Protein 6HD8 (pdb70)

B-factor: mean 133.62, std 37.23, range [52.34, 271.1]

CATH classification: 2.60.40.10 (+1 more: 3.40.190.10)

Secondary structure (DSSP, 8-state):
---EEEE---EE-TT--EEEEEEESS-GGG-SEEEEEEE-TT---EEEEEEETT--EEE-TTTTTTEEEEEETTTTEEEEEE-S--TTT-EEEEEEEEEE-SSS-EEEEEB--EEEEE-EEEEE--TTS-HHHHHHHHHHHHHHH--EEEEE--TTHHHHHHHHHHHS---SEEEEEGGGHHHHHHHT-BPPP---HHHHHTB-HHHHHHTBSSSSB-SEEEEEE--EEEEETTT-SS--SBGGGHHHHHHHHHHTT-EEE---SSSHHHHHHHHTTT--HHHHHHHHHHHHHHHTTSS-TT--HHHHHHHHHHT-EEEEEE-GGGHHHHHHTT--EEEEPPPEETTEEP-PEEEEEEEEEBTT-S-HHHHHHIIIIIISSHHHHHHHHHHS--SEESBGGGHHHHHT-HHHHHHHHHHHHSEEPP--TTHHHHHHHHHHHHHHHHHTSS-HHHHHHHHH-/--S-SS---TT-S--HHHHHHHHHHHHHHHHHHHTSPPP-SHHHHHHHHHTHHHHHHHHHHHHHHHHHHHHHHHHH---SHHHHHHHHHHHHHHHHHHHHHHHHHHHHHHHHHHHHTS----SGGG----HHHHHHHHHHHHHHHHHHHHHHHHHHHHHHHTTTTTT--HHHHHHHHHHHHHHHHHHHHHHHHHHHHHH-SSSSTHHHHHHHHHHHTHHHHHHHHHHHHHH-

Organism: Escherichia coli (strain K12) (NCBI:txid83333)

Structure (mmCIF, N/CA/C/O backbone):
data_6HD8
#
_entry.id   6HD8
#
_cell.length_a   131.210
_cell.length_b   131.210
_cell.length_c   132.590
_cell.angle_alpha   90.00
_cell.angle_beta   90.00
_cell.angle_gamma   90.00
#
_symmetry.space_group_name_H-M   'P 4 21 2'
#
loop_
_entity.id
_entity.type
_entity.pdbx_description
1 polymer 'Nanobody,Maltose/maltodextrin-binding periplasmic protein'
2 polymer TMEM175
3 branched alpha-D-glucopyranose-(1-4)-alpha-D-glucopyranose
4 non-polymer DODECYL-BETA-D-MALTOSIDE
5 non-polymer 'POTASSIUM ION'
6 water water
#
loop_
_atom_site.group_PDB
_atom_site.id
_atom_site.type_symbol
_atom_site.label_atom_id
_atom_site.label_alt_id
_atom_site.label_comp_id
_atom_site.label_asym_id
_atom_site.label_entity_id
_atom_site.label_seq_id
_atom_site.pdbx_PDB_ins_code
_atom_site.Cartn_x
_atom_site.Cartn_y
_atom_site.Cartn_z
_atom_site.occupancy
_atom_site.B_iso_or_equiv
_atom_site.auth_seq_id
_atom_site.auth_comp_id
_atom_site.auth_asym_id
_atom_site.auth_atom_id
_atom_site.pdbx_PDB_model_num
ATOM 1 N N . GLN A 1 4 ? 40.050 -39.608 -33.023 1.00 195.55 4 GLN A N 1
ATOM 2 C CA . GLN A 1 4 ? 40.718 -40.862 -33.375 1.00 194.34 4 GLN A CA 1
ATOM 3 C C . GLN A 1 4 ? 39.752 -42.067 -33.115 1.00 194.99 4 GLN A C 1
ATOM 4 O O . GLN A 1 4 ? 38.555 -41.918 -33.378 1.00 196.16 4 GLN A O 1
ATOM 17 N N . ARG A 1 5 ? 40.253 -43.258 -32.667 1.00 188.61 5 ARG A N 1
ATOM 18 C CA . ARG A 1 5 ? 39.425 -44.446 -32.416 1.00 186.07 5 ARG A CA 1
ATOM 19 C C . ARG A 1 5 ? 39.779 -45.060 -31.038 1.00 182.82 5 ARG A C 1
ATOM 20 O O . ARG A 1 5 ? 40.280 -46.188 -30.950 1.00 179.72 5 ARG A O 1
ATOM 41 N N . GLN A 1 6 ? 39.498 -44.315 -29.962 1.00 176.54 6 GLN A N 1
ATOM 42 C CA . GLN A 1 6 ? 39.782 -44.765 -28.598 1.00 173.34 6 GLN A CA 1
ATOM 43 C C . GLN A 1 6 ? 38.767 -45.786 -28.087 1.00 163.57 6 GLN A C 1
ATOM 44 O O . GLN A 1 6 ? 37.578 -45.656 -28.353 1.00 160.46 6 GLN A O 1
ATOM 58 N N . LEU A 1 7 ? 39.250 -46.758 -27.291 1.00 153.46 7 LEU A N 1
ATOM 59 C CA . LEU A 1 7 ? 38.454 -47.815 -26.666 1.00 146.20 7 LEU A CA 1
ATOM 60 C C . LEU A 1 7 ? 38.206 -47.443 -25.209 1.00 150.21 7 LEU A C 1
ATOM 61 O O . LEU A 1 7 ? 39.167 -47.124 -24.510 1.00 153.97 7 LEU A O 1
ATOM 77 N N . VAL A 1 8 ? 36.938 -47.500 -24.737 1.00 143.49 8 VAL A N 1
ATOM 78 C CA . VAL A 1 8 ? 36.571 -47.140 -23.346 1.00 144.14 8 VAL A CA 1
ATOM 79 C C . VAL A 1 8 ? 35.864 -48.302 -22.621 1.00 140.53 8 VAL A C 1
ATOM 80 O O . VAL A 1 8 ? 34.676 -48.543 -22.848 1.00 137.86 8 VAL A O 1
ATOM 93 N N . GLU A 1 9 ? 36.577 -48.968 -21.702 1.00 135.43 9 GLU A N 1
ATOM 94 C CA . GLU A 1 9 ? 36.014 -50.075 -20.909 1.00 131.79 9 GLU A CA 1
ATOM 95 C C . GLU A 1 9 ? 35.166 -49.590 -19.708 1.00 134.55 9 GLU A C 1
ATOM 96 O O . GLU A 1 9 ? 35.399 -48.511 -19.149 1.00 135.91 9 GLU A O 1
ATOM 108 N N . SER A 1 10 ? 34.218 -50.445 -19.300 1.00 128.62 10 SER A N 1
ATOM 109 C CA . SER A 1 10 ? 33.298 -50.198 -18.202 1.00 130.48 10 SER A CA 1
ATOM 110 C C . SER A 1 10 ? 32.822 -51.524 -17.579 1.00 132.41 10 SER A C 1
ATOM 111 O O . SER A 1 10 ? 33.087 -52.586 -18.122 1.00 127.96 10 SER A O 1
ATOM 119 N N . GLY A 1 11 ? 32.163 -51.433 -16.426 1.00 133.79 11 GLY A N 1
ATOM 120 C CA . GLY A 1 11 ? 31.616 -52.584 -15.701 1.00 132.88 11 GLY A CA 1
ATOM 121 C C . GLY A 1 11 ? 32.514 -53.259 -14.674 1.00 136.22 11 GLY A C 1
ATOM 122 O O . GLY A 1 11 ? 32.182 -54.349 -14.192 1.00 134.38 11 GLY A O 1
ATOM 126 N N . GLY A 1 12 ? 33.623 -52.624 -14.317 1.00 134.11 12 GLY A N 1
ATOM 127 C CA . GLY A 1 12 ? 34.557 -53.189 -13.355 1.00 134.19 12 GLY A CA 1
ATOM 128 C C . GLY A 1 12 ? 34.192 -52.829 -11.927 1.00 141.70 12 GLY A C 1
ATOM 129 O O . GLY A 1 12 ? 34.115 -51.643 -11.593 1.00 144.24 12 GLY A O 1
ATOM 133 N N . GLY A 1 13 ? 33.990 -53.844 -11.083 1.00 139.30 13 GLY A N 1
ATOM 134 C CA . GLY A 1 13 ? 33.654 -53.645 -9.670 1.00 141.90 13 GLY A CA 1
ATOM 135 C C . GLY A 1 13 ? 33.968 -54.838 -8.790 1.00 145.94 13 GLY A C 1
ATOM 136 O O . GLY A 1 13 ? 34.605 -55.790 -9.252 1.00 143.80 13 GLY A O 1
ATOM 140 N N . LEU A 1 14 ? 33.523 -54.790 -7.507 1.00 144.30 14 LEU A N 1
ATOM 141 C CA . LEU A 1 14 ? 33.715 -55.891 -6.559 1.00 143.48 14 LEU A CA 1
ATOM 142 C C . LEU A 1 14 ? 32.552 -56.886 -6.570 1.00 143.62 14 LEU A C 1
ATOM 143 O O . LEU A 1 14 ? 31.404 -56.464 -6.654 1.00 143.63 14 LEU A O 1
ATOM 159 N N . VAL A 1 15 ? 32.839 -58.200 -6.491 1.00 139.20 15 VAL A N 1
ATOM 160 C CA . VAL A 1 15 ? 31.787 -59.235 -6.453 1.00 140.71 15 VAL A CA 1
ATOM 161 C C . VAL A 1 15 ? 32.176 -60.477 -5.635 1.00 144.62 15 VAL A C 1
ATOM 162 O O . VAL A 1 15 ? 33.359 -60.758 -5.443 1.00 143.95 15 VAL A O 1
ATOM 175 N N . GLN A 1 16 ? 31.159 -61.252 -5.217 1.00 142.11 16 GLN A N 1
ATOM 176 C CA . GLN A 1 16 ? 31.361 -62.462 -4.407 1.00 143.89 16 GLN A CA 1
ATOM 177 C C . GLN A 1 16 ? 31.636 -63.677 -5.272 1.00 149.99 16 GLN A C 1
ATOM 178 O O . GLN A 1 16 ? 30.890 -63.860 -6.229 1.00 151.76 16 GLN A O 1
ATOM 192 N N . PRO A 1 17 ? 32.637 -64.553 -4.980 1.00 147.02 17 PRO A N 1
ATOM 193 C CA . PRO A 1 17 ? 32.864 -65.730 -5.854 1.00 148.36 17 PRO A CA 1
ATOM 194 C C . PRO A 1 17 ? 31.598 -66.547 -6.132 1.00 153.14 17 PRO A C 1
ATOM 195 O O . PRO A 1 17 ? 30.888 -66.940 -5.217 1.00 153.87 17 PRO A O 1
ATOM 206 N N . GLY A 1 18 ? 31.288 -66.708 -7.409 1.00 149.84 18 GLY A N 1
ATOM 207 C CA . GLY A 1 18 ? 30.061 -67.351 -7.857 1.00 152.04 18 GLY A CA 1
ATOM 208 C C . GLY A 1 18 ? 29.112 -66.329 -8.459 1.00 152.51 18 GLY A C 1
ATOM 209 O O . GLY A 1 18 ? 28.127 -66.707 -9.097 1.00 154.39 18 GLY A O 1
ATOM 213 N N . GLY A 1 19 ? 29.399 -65.037 -8.230 1.00 144.56 19 GLY A N 1
ATOM 214 C CA . GLY A 1 19 ? 28.648 -63.915 -8.772 1.00 143.08 19 GLY A CA 1
ATOM 215 C C . GLY A 1 19 ? 29.042 -63.630 -10.213 1.00 143.92 19 GLY A C 1
ATOM 216 O O . GLY A 1 19 ? 29.841 -64.368 -10.808 1.00 139.45 19 GLY A O 1
ATOM 220 N N . SER A 1 20 ? 28.485 -62.535 -10.774 1.00 141.87 20 SER A N 1
ATOM 221 C CA . SER A 1 20 ? 28.687 -62.160 -12.168 1.00 139.89 20 SER A CA 1
ATOM 222 C C . SER A 1 20 ? 28.977 -60.680 -12.402 1.00 142.05 20 SER A C 1
ATOM 223 O O . SER A 1 20 ? 28.660 -59.829 -11.570 1.00 141.13 20 SER A O 1
ATOM 231 N N . LEU A 1 21 ? 29.571 -60.390 -13.586 1.00 138.40 21 LEU A N 1
ATOM 232 C CA . LEU A 1 21 ? 29.952 -59.043 -14.035 1.00 136.82 21 LEU A CA 1
ATOM 233 C C . LEU A 1 21 ? 30.018 -58.988 -15.556 1.00 136.53 21 LEU A C 1
ATOM 234 O O . LEU A 1 21 ? 30.646 -59.847 -16.172 1.00 133.20 21 LEU A O 1
ATOM 250 N N . ARG A 1 22 ? 29.425 -57.937 -16.144 1.00 133.99 22 ARG A N 1
ATOM 251 C CA . ARG A 1 22 ? 29.425 -57.700 -17.585 1.00 132.43 22 ARG A CA 1
ATOM 252 C C . ARG A 1 22 ? 30.325 -56.511 -17.909 1.00 134.64 22 ARG A C 1
ATOM 253 O O . ARG A 1 22 ? 29.939 -55.355 -17.698 1.00 135.30 22 ARG A O 1
ATOM 274 N N . LEU A 1 23 ? 31.522 -56.798 -18.441 1.00 129.17 23 LEU A N 1
ATOM 275 C CA . LEU A 1 23 ? 32.426 -55.747 -18.912 1.00 127.37 23 LEU A CA 1
ATOM 276 C C . LEU A 1 23 ? 31.963 -55.347 -20.328 1.00 126.34 23 LEU A C 1
ATOM 277 O O . LEU A 1 23 ? 31.434 -56.180 -21.065 1.00 123.93 23 LEU A O 1
ATOM 293 N N . SER A 1 24 ? 32.076 -54.066 -20.650 1.00 121.97 24 SER A N 1
ATOM 294 C CA . SER A 1 24 ? 31.663 -53.535 -21.925 1.00 121.39 24 SER A CA 1
ATOM 295 C C . SER A 1 24 ? 32.741 -52.569 -22.404 1.00 126.68 24 SER A C 1
ATOM 296 O O . SER A 1 24 ? 33.198 -51.734 -21.634 1.00 127.30 24 SER A O 1
ATOM 304 N N . CYS A 1 25 ? 33.168 -52.706 -23.672 1.00 124.33 25 CYS A N 1
ATOM 305 C CA . CYS A 1 25 ? 34.216 -51.860 -24.241 1.00 125.78 25 CYS A CA 1
ATOM 306 C C . CYS A 1 25 ? 33.731 -51.244 -25.519 1.00 127.44 25 CYS A C 1
ATOM 307 O O . CYS A 1 25 ? 33.544 -51.953 -26.499 1.00 123.04 25 CYS A O 1
ATOM 314 N N . ALA A 1 26 ? 33.474 -49.926 -25.480 1.00 128.35 26 ALA A N 1
ATOM 315 C CA . ALA A 1 26 ? 32.949 -49.159 -26.602 1.00 130.01 26 ALA A CA 1
ATOM 316 C C . ALA A 1 26 ? 34.063 -48.415 -27.302 1.00 132.53 26 ALA A C 1
ATOM 317 O O . ALA A 1 26 ? 34.929 -47.837 -26.643 1.00 134.42 26 ALA A O 1
ATOM 324 N N . ALA A 1 27 ? 34.018 -48.401 -28.635 1.00 127.52 27 ALA A N 1
ATOM 325 C CA . ALA A 1 27 ? 35.020 -47.743 -29.460 1.00 129.14 27 ALA A CA 1
ATOM 326 C C . ALA A 1 27 ? 34.440 -46.476 -30.089 1.00 137.12 27 ALA A C 1
ATOM 327 O O . ALA A 1 27 ? 33.219 -46.326 -30.103 1.00 138.19 27 ALA A O 1
ATOM 334 N N . SER A 1 28 ? 35.309 -45.565 -30.600 1.00 136.31 28 SER A N 1
ATOM 335 C CA . SER A 1 28 ? 34.898 -44.327 -31.292 1.00 139.93 28 SER A CA 1
ATOM 336 C C . SER A 1 28 ? 35.110 -44.541 -32.789 1.00 142.61 28 SER A C 1
ATOM 337 O O . SER A 1 28 ? 35.805 -43.778 -33.472 1.00 146.64 28 SER A O 1
ATOM 345 N N . GLY A 1 29 ? 34.487 -45.593 -33.283 1.00 132.79 29 GLY A N 1
ATOM 346 C CA . GLY A 1 29 ? 34.595 -45.999 -34.668 1.00 129.23 29 GLY A CA 1
ATOM 347 C C . GLY A 1 29 ? 33.905 -47.323 -34.857 1.00 130.76 29 GLY A C 1
ATOM 348 O O . GLY A 1 29 ? 33.627 -48.010 -33.867 1.00 130.57 29 GLY A O 1
ATOM 352 N N . SER A 1 30 ? 33.601 -47.683 -36.111 1.00 126.11 30 SER A N 1
ATOM 353 C CA . SER A 1 30 ? 32.919 -48.942 -36.387 1.00 122.81 30 SER A CA 1
ATOM 354 C C . SER A 1 30 ? 33.801 -50.158 -36.139 1.00 123.61 30 SER A C 1
ATOM 355 O O . SER A 1 30 ? 34.935 -50.232 -36.620 1.00 121.61 30 SER A O 1
ATOM 363 N N . ILE A 1 31 ? 33.239 -51.129 -35.399 1.00 120.34 31 ILE A N 1
ATOM 364 C CA . ILE A 1 31 ? 33.895 -52.399 -35.086 1.00 119.30 31 ILE A CA 1
ATOM 365 C C . ILE A 1 31 ? 34.047 -53.259 -36.360 1.00 114.38 31 ILE A C 1
ATOM 366 O O . ILE A 1 31 ? 34.901 -54.147 -36.387 1.00 110.46 31 ILE A O 1
ATOM 382 N N . LEU A 1 32 ? 33.268 -52.950 -37.417 1.00 109.90 32 LEU A N 1
ATOM 383 C CA . LEU A 1 32 ? 33.349 -53.619 -38.729 1.00 107.62 32 LEU A CA 1
ATOM 384 C C . LEU A 1 32 ? 34.798 -53.520 -39.254 1.00 111.48 32 LEU A C 1
ATOM 385 O O . LEU A 1 32 ? 35.346 -54.530 -39.702 1.00 109.53 32 LEU A O 1
ATOM 401 N N . TYR A 1 33 ? 35.445 -52.337 -39.077 1.00 110.59 33 TYR A N 1
ATOM 402 C CA . TYR A 1 33 ? 36.841 -52.110 -39.484 1.00 112.62 33 TYR A CA 1
ATOM 403 C C . TYR A 1 33 ? 37.865 -52.951 -38.704 1.00 114.20 33 TYR A C 1
ATOM 404 O O . TYR A 1 33 ? 38.961 -53.198 -39.204 1.00 113.48 33 TYR A O 1
ATOM 422 N N . PHE A 1 34 ? 37.531 -53.382 -37.495 1.00 111.34 34 PHE A N 1
ATOM 423 C CA . PHE A 1 34 ? 38.452 -54.202 -36.725 1.00 112.41 34 PHE A CA 1
ATOM 424 C C . PHE A 1 34 ? 38.472 -55.646 -37.211 1.00 113.42 34 PHE A C 1
ATOM 425 O O . PHE A 1 34 ? 37.472 -56.161 -37.699 1.00 112.30 34 PHE A O 1
ATOM 442 N N . ASN A 1 35 ? 39.628 -56.284 -37.071 1.00 109.68 35 ASN A N 1
ATOM 443 C CA . ASN A 1 35 ? 39.851 -57.677 -37.438 1.00 109.44 35 ASN A CA 1
ATOM 444 C C . ASN A 1 35 ? 39.576 -58.577 -36.273 1.00 113.11 35 ASN A C 1
ATOM 445 O O . ASN A 1 35 ? 38.950 -59.626 -36.417 1.00 111.18 35 ASN A O 1
ATOM 456 N N . ARG A 1 36 ? 40.132 -58.195 -35.123 1.00 112.07 36 ARG A N 1
ATOM 457 C CA . ARG A 1 36 ? 40.035 -58.946 -33.891 1.00 113.68 36 ARG A CA 1
ATOM 458 C C . ARG A 1 36 ? 39.747 -57.984 -32.764 1.00 116.38 36 ARG A C 1
ATOM 459 O O . ARG A 1 36 ? 40.296 -56.885 -32.735 1.00 118.17 36 ARG A O 1
ATOM 480 N N . MET A 1 37 ? 38.867 -58.380 -31.863 1.00 109.83 37 MET A N 1
ATOM 481 C CA . MET A 1 37 ? 38.596 -57.642 -30.631 1.00 108.88 37 MET A CA 1
ATOM 482 C C . MET A 1 37 ? 38.716 -58.647 -29.514 1.00 113.29 37 MET A C 1
ATOM 483 O O . MET A 1 37 ? 38.324 -59.795 -29.685 1.00 111.20 37 MET A O 1
ATOM 497 N N . GLY A 1 38 ? 39.287 -58.247 -28.394 1.00 115.38 38 GLY A N 1
ATOM 498 C CA . GLY A 1 38 ? 39.435 -59.168 -27.268 1.00 115.33 38 GLY A CA 1
ATOM 499 C C . GLY A 1 38 ? 39.812 -58.527 -25.975 1.00 117.94 38 GLY A C 1
ATOM 500 O O . GLY A 1 38 ? 40.242 -57.373 -25.943 1.00 117.29 38 GLY A O 1
ATOM 504 N N . TRP A 1 39 ? 39.674 -59.339 -24.909 1.00 115.75 39 TRP A N 1
ATOM 505 C CA . TRP A 1 39 ? 39.892 -58.994 -23.497 1.00 114.87 39 TRP A CA 1
ATOM 506 C C . TRP A 1 39 ? 41.135 -59.650 -22.911 1.00 121.96 39 TRP A C 1
ATOM 507 O O . TRP A 1 39 ? 41.237 -60.871 -22.914 1.00 122.63 39 TRP A O 1
ATOM 528 N N . TYR A 1 40 ? 42.059 -58.836 -22.389 1.00 121.49 40 TYR A N 1
ATOM 529 C CA . TYR A 1 40 ? 43.276 -59.289 -21.712 1.00 125.14 40 TYR A CA 1
ATOM 530 C C . TYR A 1 40 ? 43.164 -58.870 -20.247 1.00 129.14 40 TYR A C 1
ATOM 531 O O . TYR A 1 40 ? 42.557 -57.840 -19.978 1.00 126.26 40 TYR A O 1
ATOM 549 N N . ARG A 1 41 ? 43.757 -59.631 -19.309 1.00 129.00 41 ARG A N 1
ATOM 550 C CA . ARG A 1 41 ? 43.762 -59.256 -17.877 1.00 129.13 41 ARG A CA 1
ATOM 551 C C . ARG A 1 41 ? 45.170 -59.233 -17.310 1.00 137.17 41 ARG A C 1
ATOM 552 O O . ARG A 1 41 ? 46.034 -59.988 -17.762 1.00 137.19 41 ARG A O 1
ATOM 573 N N . GLN A 1 42 ? 45.389 -58.365 -16.316 1.00 137.86 42 GLN A N 1
ATOM 574 C CA . GLN A 1 42 ? 46.662 -58.258 -15.605 1.00 143.95 42 GLN A CA 1
ATOM 575 C C . GLN A 1 42 ? 46.399 -58.179 -14.130 1.00 147.61 42 GLN A C 1
ATOM 576 O O . GLN A 1 42 ? 45.793 -57.209 -13.671 1.00 144.27 42 GLN A O 1
ATOM 590 N N . ALA A 1 43 ? 46.834 -59.207 -13.393 1.00 148.98 43 ALA A N 1
ATOM 591 C CA . ALA A 1 43 ? 46.736 -59.233 -11.927 1.00 149.93 43 ALA A CA 1
ATOM 592 C C . ALA A 1 43 ? 47.990 -58.547 -11.367 1.00 160.11 43 ALA A C 1
ATOM 593 O O . ALA A 1 43 ? 49.017 -58.494 -12.047 1.00 162.96 43 ALA A O 1
ATOM 600 N N . PRO A 1 44 ? 47.952 -58.028 -10.131 1.00 161.37 44 PRO A N 1
ATOM 601 C CA . PRO A 1 44 ? 49.170 -57.412 -9.553 1.00 168.37 44 PRO A CA 1
ATOM 602 C C . PRO A 1 44 ? 50.432 -58.290 -9.653 1.00 178.78 44 PRO A C 1
ATOM 603 O O . PRO A 1 44 ? 50.402 -59.464 -9.285 1.00 176.11 44 PRO A O 1
ATOM 614 N N . GLY A 1 45 ? 51.491 -57.726 -10.229 1.00 179.91 45 GLY A N 1
ATOM 615 C CA . GLY A 1 45 ? 52.779 -58.391 -10.409 1.00 182.69 45 GLY A CA 1
ATOM 616 C C . GLY A 1 45 ? 52.781 -59.623 -11.299 1.00 188.75 45 GLY A C 1
ATOM 617 O O . GLY A 1 45 ? 53.409 -60.625 -10.957 1.00 190.43 45 GLY A O 1
ATOM 621 N N . LYS A 1 46 ? 52.091 -59.569 -12.446 1.00 187.09 46 LYS A N 1
ATOM 622 C CA . LYS A 1 46 ? 52.028 -60.707 -13.377 1.00 188.54 46 LYS A CA 1
ATOM 623 C C . LYS A 1 46 ? 51.976 -60.244 -14.818 1.00 190.52 46 LYS A C 1
ATOM 624 O O . LYS A 1 46 ? 51.656 -59.088 -15.087 1.00 188.41 46 LYS A O 1
ATOM 643 N N . GLN A 1 47 ? 52.273 -61.166 -15.746 1.00 190.10 47 GLN A N 1
ATOM 644 C CA . GLN A 1 47 ? 52.274 -60.892 -17.187 1.00 189.43 47 GLN A CA 1
ATOM 645 C C . GLN A 1 47 ? 50.855 -60.749 -17.715 1.00 190.92 47 GLN A C 1
ATOM 646 O O . GLN A 1 47 ? 49.904 -61.131 -17.024 1.00 191.44 47 GLN A O 1
ATOM 660 N N . ARG A 1 48 ? 50.716 -60.215 -18.954 1.00 186.84 48 ARG A N 1
ATOM 661 C CA . ARG A 1 48 ? 49.412 -60.071 -19.622 1.00 182.81 48 ARG A CA 1
ATOM 662 C C . ARG A 1 48 ? 48.857 -61.470 -19.870 1.00 183.30 48 ARG A C 1
ATOM 663 O O . ARG A 1 48 ? 49.619 -62.357 -20.254 1.00 188.33 48 ARG A O 1
ATOM 684 N N . GLU A 1 49 ? 47.553 -61.675 -19.638 1.00 172.25 49 GLU A N 1
ATOM 685 C CA . GLU A 1 49 ? 46.891 -62.962 -19.882 1.00 169.74 49 GLU A CA 1
ATOM 686 C C . GLU A 1 49 ? 45.626 -62.777 -20.746 1.00 165.98 49 GLU A C 1
ATOM 687 O O . GLU A 1 49 ? 44.628 -62.226 -20.259 1.00 162.68 49 GLU A O 1
ATOM 699 N N . LEU A 1 50 ? 45.654 -63.245 -22.014 1.00 157.88 50 LEU A N 1
ATOM 700 C CA . LEU A 1 50 ? 44.453 -63.175 -22.835 1.00 151.85 50 LEU A CA 1
ATOM 701 C C . LEU A 1 50 ? 43.415 -64.104 -22.227 1.00 152.84 50 LEU A C 1
ATOM 702 O O . LEU A 1 50 ? 43.763 -65.230 -21.855 1.00 155.55 50 LEU A O 1
ATOM 718 N N . VAL A 1 51 ? 42.162 -63.618 -22.089 1.00 143.38 51 VAL A N 1
ATOM 719 C CA . VAL A 1 51 ? 41.030 -64.414 -21.586 1.00 139.82 51 VAL A CA 1
ATOM 720 C C . VAL A 1 51 ? 40.043 -64.736 -22.707 1.00 137.26 51 VAL A C 1
ATOM 721 O O . VAL A 1 51 ? 39.479 -65.826 -22.697 1.00 138.58 51 VAL A O 1
ATOM 734 N N . ALA A 1 52 ? 39.796 -63.798 -23.641 1.00 126.65 52 ALA A N 1
ATOM 735 C CA . ALA A 1 52 ? 38.854 -64.036 -24.731 1.00 122.76 52 ALA A CA 1
ATOM 736 C C . ALA A 1 52 ? 39.112 -63.130 -25.931 1.00 120.86 52 ALA A C 1
ATOM 737 O O . ALA A 1 52 ? 39.671 -62.044 -25.790 1.00 118.72 52 ALA A O 1
ATOM 744 N N . ALA A 1 53 ? 38.725 -63.600 -27.117 1.00 116.74 53 ALA A N 1
ATOM 745 C CA . ALA A 1 53 ? 38.869 -62.842 -28.375 1.00 114.63 53 ALA A CA 1
ATOM 746 C C . ALA A 1 53 ? 37.776 -63.221 -29.347 1.00 115.68 53 ALA A C 1
ATOM 747 O O . ALA A 1 53 ? 37.279 -64.346 -29.306 1.00 115.50 53 ALA A O 1
ATOM 754 N N . ILE A 1 54 ? 37.380 -62.260 -30.183 1.00 110.62 54 ILE A N 1
ATOM 755 C CA . ILE A 1 54 ? 36.356 -62.443 -31.204 1.00 109.84 54 ILE A CA 1
ATOM 756 C C . ILE A 1 54 ? 36.806 -61.791 -32.510 1.00 112.79 54 ILE A C 1
ATOM 757 O O . ILE A 1 54 ? 37.111 -60.594 -32.539 1.00 110.57 54 ILE A O 1
ATOM 773 N N . THR A 1 55 ? 36.929 -62.609 -33.569 1.00 110.70 55 THR A N 1
ATOM 774 C CA . THR A 1 55 ? 37.355 -62.113 -34.880 1.00 111.55 55 THR A CA 1
ATOM 775 C C . THR A 1 55 ? 36.181 -61.630 -35.706 1.00 113.96 55 THR A C 1
ATOM 776 O O . THR A 1 55 ? 35.046 -62.060 -35.502 1.00 115.04 55 THR A O 1
ATOM 787 N N . SER A 1 56 ? 36.481 -60.822 -36.717 1.00 107.64 56 SER A N 1
ATOM 788 C CA . SER A 1 56 ? 35.489 -60.330 -37.685 1.00 105.92 56 SER A CA 1
ATOM 789 C C . SER A 1 56 ? 34.712 -61.515 -38.314 1.00 114.69 56 SER A C 1
ATOM 790 O O . SER A 1 56 ? 33.559 -61.357 -38.701 1.00 112.88 56 SER A O 1
ATOM 798 N N . GLY A 1 57 ? 35.335 -62.702 -38.337 1.00 117.36 57 GLY A N 1
ATOM 799 C CA . GLY A 1 57 ? 34.712 -63.936 -38.795 1.00 120.55 57 GLY A CA 1
ATOM 800 C C . GLY A 1 57 ? 33.747 -64.596 -37.823 1.00 128.98 57 GLY A C 1
ATOM 801 O O . GLY A 1 57 ? 33.319 -65.722 -38.081 1.00 132.46 57 GLY A O 1
ATOM 805 N N . ASP A 1 58 ? 33.424 -63.932 -36.681 1.00 124.92 58 ASP A N 1
ATOM 806 C CA . ASP A 1 58 ? 32.510 -64.400 -35.638 1.00 127.36 58 ASP A CA 1
ATOM 807 C C . ASP A 1 58 ? 33.043 -65.602 -34.817 1.00 136.77 58 ASP A C 1
ATOM 808 O O . ASP A 1 58 ? 32.288 -66.138 -33.998 1.00 138.97 58 ASP A O 1
ATOM 817 N N . SER A 1 59 ? 34.336 -65.988 -34.969 1.00 134.84 59 SER A N 1
ATOM 818 C CA . SER A 1 59 ? 34.910 -67.082 -34.171 1.00 138.00 59 SER A CA 1
ATOM 819 C C . SER A 1 59 ? 35.426 -66.546 -32.833 1.00 137.76 59 SER A C 1
ATOM 820 O O . SER A 1 59 ? 36.160 -65.556 -32.801 1.00 131.46 59 SER A O 1
ATOM 828 N N . THR A 1 60 ? 35.044 -67.220 -31.735 1.00 139.47 60 THR A N 1
ATOM 829 C CA . THR A 1 60 ? 35.391 -66.840 -30.354 1.00 138.90 60 THR A CA 1
ATOM 830 C C . THR A 1 60 ? 36.297 -67.859 -29.671 1.00 149.26 60 THR A C 1
ATOM 831 O O . THR A 1 60 ? 35.899 -69.016 -29.529 1.00 153.52 60 THR A O 1
ATOM 842 N N . ASN A 1 61 ? 37.461 -67.415 -29.163 1.00 146.66 61 ASN A N 1
ATOM 843 C CA . ASN A 1 61 ? 38.409 -68.283 -28.434 1.00 150.86 61 ASN A CA 1
ATOM 844 C C . ASN A 1 61 ? 38.577 -67.806 -26.999 1.00 151.94 61 ASN A C 1
ATOM 845 O O . ASN A 1 61 ? 38.362 -66.631 -26.716 1.00 148.40 61 ASN A O 1
ATOM 856 N N . TYR A 1 62 ? 38.908 -68.729 -26.087 1.00 149.85 62 TYR A N 1
ATOM 857 C CA . TYR A 1 62 ? 39.073 -68.423 -24.661 1.00 147.29 62 TYR A CA 1
ATOM 858 C C . TYR A 1 62 ? 40.232 -69.187 -24.044 1.00 156.40 62 TYR A C 1
ATOM 859 O O . TYR A 1 62 ? 40.556 -70.289 -24.482 1.00 161.52 62 TYR A O 1
ATOM 877 N N . ALA A 1 63 ? 40.801 -68.642 -22.964 1.00 152.47 63 ALA A N 1
ATOM 878 C CA . ALA A 1 63 ? 41.873 -69.309 -22.230 1.00 156.55 63 ALA A CA 1
ATOM 879 C C . ALA A 1 63 ? 41.232 -70.377 -21.342 1.00 163.60 63 ALA A C 1
ATOM 880 O O . ALA A 1 63 ? 40.117 -70.173 -20.859 1.00 158.94 63 ALA A O 1
ATOM 887 N N . ASP A 1 64 ? 41.924 -71.519 -21.152 1.00 168.33 64 ASP A N 1
ATOM 888 C CA . ASP A 1 64 ? 41.429 -72.663 -20.363 1.00 172.25 64 ASP A CA 1
ATOM 889 C C . ASP A 1 64 ? 40.873 -72.279 -18.961 1.00 173.23 64 ASP A C 1
ATOM 890 O O . ASP A 1 64 ? 39.824 -72.807 -18.587 1.00 173.63 64 ASP A O 1
ATOM 899 N N . PRO A 1 65 ? 41.487 -71.349 -18.193 1.00 166.67 65 PRO A N 1
ATOM 900 C CA . PRO A 1 65 ? 40.908 -70.977 -16.891 1.00 163.49 65 PRO A CA 1
ATOM 901 C C . PRO A 1 65 ? 39.476 -70.436 -16.944 1.00 163.12 65 PRO A C 1
ATOM 902 O O . PRO A 1 65 ? 38.630 -70.877 -16.169 1.00 162.65 65 PRO A O 1
ATOM 913 N N . VAL A 1 66 ? 39.210 -69.484 -17.857 1.00 156.76 66 VAL A N 1
ATOM 914 C CA . VAL A 1 66 ? 37.884 -68.861 -18.028 1.00 152.38 66 VAL A CA 1
ATOM 915 C C . VAL A 1 66 ? 36.908 -69.665 -18.904 1.00 156.37 66 VAL A C 1
ATOM 916 O O . VAL A 1 66 ? 35.708 -69.392 -18.847 1.00 153.07 66 VAL A O 1
ATOM 929 N N . LYS A 1 67 ? 37.413 -70.611 -19.734 1.00 157.49 67 LYS A N 1
ATOM 930 C CA . LYS A 1 67 ? 36.582 -71.452 -20.623 1.00 159.71 67 LYS A CA 1
ATOM 931 C C . LYS A 1 67 ? 35.412 -72.096 -19.830 1.00 163.57 67 LYS A C 1
ATOM 932 O O . LYS A 1 67 ? 35.582 -72.488 -18.664 1.00 164.26 67 LYS A O 1
ATOM 951 N N . GLY A 1 68 ? 34.220 -72.059 -20.430 1.00 157.38 68 GLY A N 1
ATOM 952 C CA . GLY A 1 68 ? 32.995 -72.550 -19.812 1.00 158.41 68 GLY A CA 1
ATOM 953 C C . GLY A 1 68 ? 32.307 -71.530 -18.919 1.00 156.78 68 GLY A C 1
ATOM 954 O O . GLY A 1 68 ? 31.091 -71.601 -18.737 1.00 156.26 68 GLY A O 1
ATOM 958 N N . ARG A 1 69 ? 33.065 -70.566 -18.357 1.00 149.92 69 ARG A N 1
ATOM 959 C CA . ARG A 1 69 ? 32.534 -69.549 -17.450 1.00 147.11 69 ARG A CA 1
ATOM 960 C C . ARG A 1 69 ? 32.302 -68.177 -18.085 1.00 147.54 69 ARG A C 1
ATOM 961 O O . ARG A 1 69 ? 31.351 -67.500 -17.695 1.00 145.44 69 ARG A O 1
ATOM 982 N N . PHE A 1 70 ? 33.169 -67.748 -19.024 1.00 142.89 70 PHE A N 1
ATOM 983 C CA . PHE A 1 70 ? 33.061 -66.430 -19.670 1.00 138.28 70 PHE A CA 1
ATOM 984 C C . PHE A 1 70 ? 32.596 -66.544 -21.132 1.00 139.25 70 PHE A C 1
ATOM 985 O O . PHE A 1 70 ? 32.998 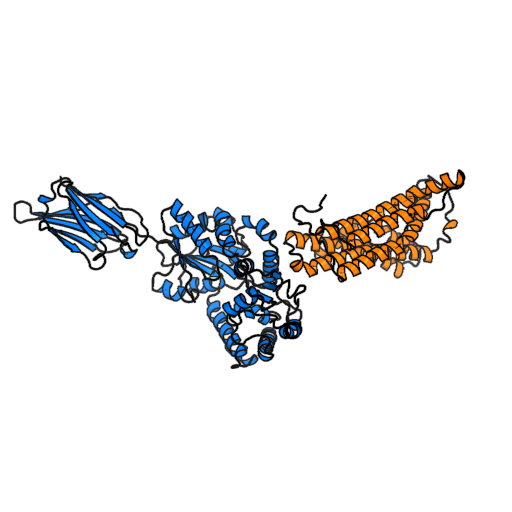-67.484 -21.814 1.00 141.53 70 PHE A O 1
ATOM 1002 N N . THR A 1 71 ? 31.799 -65.558 -21.626 1.00 131.59 71 THR A N 1
ATOM 1003 C CA . THR A 1 71 ? 31.369 -65.470 -23.039 1.00 129.43 71 THR A CA 1
ATOM 1004 C C . THR A 1 71 ? 31.740 -64.093 -23.594 1.00 123.36 71 THR A C 1
ATOM 1005 O O . THR A 1 71 ? 31.367 -63.071 -23.008 1.00 117.23 71 THR A O 1
ATOM 1016 N N . ILE A 1 72 ? 32.391 -64.073 -24.782 1.00 117.61 72 ILE A N 1
ATOM 1017 C CA . ILE A 1 72 ? 32.757 -62.820 -25.447 1.00 112.49 72 ILE A CA 1
ATOM 1018 C C . ILE A 1 72 ? 31.672 -62.606 -26.472 1.00 116.09 72 ILE A C 1
ATOM 1019 O O . ILE A 1 72 ? 31.303 -63.537 -27.165 1.00 118.88 72 ILE A O 1
ATOM 1035 N N . SER A 1 73 ? 31.049 -61.439 -26.438 1.00 111.34 73 SER A N 1
ATOM 1036 C CA . SER A 1 73 ? 29.932 -61.066 -27.285 1.00 111.01 73 SER A CA 1
ATOM 1037 C C . SER A 1 73 ? 30.301 -59.754 -27.961 1.00 114.82 73 SER A C 1
ATOM 1038 O O . SER A 1 73 ? 31.253 -59.083 -27.555 1.00 113.32 73 SER A O 1
ATOM 1046 N N . ARG A 1 74 ? 29.587 -59.425 -29.032 1.00 114.67 74 ARG A N 1
ATOM 1047 C CA . ARG A 1 74 ? 29.828 -58.209 -29.798 1.00 114.23 74 ARG A CA 1
ATOM 1048 C C . ARG A 1 74 ? 28.511 -57.666 -30.299 1.00 124.77 74 ARG A C 1
ATOM 1049 O O . ARG A 1 74 ? 27.643 -58.449 -30.704 1.00 126.56 74 ARG A O 1
ATOM 1070 N N . ASP A 1 75 ? 28.370 -56.326 -30.271 1.00 124.21 75 ASP A N 1
ATOM 1071 C CA . ASP A 1 75 ? 27.213 -55.614 -30.807 1.00 126.91 75 ASP A CA 1
ATOM 1072 C C . ASP A 1 75 ? 27.735 -54.537 -31.750 1.00 129.34 75 ASP A C 1
ATOM 1073 O O . ASP A 1 75 ? 28.161 -53.471 -31.304 1.00 129.47 75 ASP A O 1
ATOM 1082 N N . ASN A 1 76 ? 27.706 -54.823 -33.058 1.00 125.13 76 ASN A N 1
ATOM 1083 C CA . ASN A 1 76 ? 28.178 -53.885 -34.073 1.00 124.91 76 ASN A CA 1
ATOM 1084 C C . ASN A 1 76 ? 27.298 -52.610 -34.163 1.00 132.73 76 ASN A C 1
ATOM 1085 O O . ASN A 1 76 ? 27.770 -51.609 -34.682 1.00 133.41 76 ASN A O 1
ATOM 1096 N N . ALA A 1 77 ? 26.051 -52.623 -33.637 1.00 133.43 77 ALA A N 1
ATOM 1097 C CA . ALA A 1 77 ? 25.184 -51.429 -33.618 1.00 137.03 77 ALA A CA 1
ATOM 1098 C C . ALA A 1 77 ? 25.697 -50.451 -32.561 1.00 140.00 77 ALA A C 1
ATOM 1099 O O . ALA A 1 77 ? 25.940 -49.277 -32.861 1.00 141.40 77 ALA A O 1
ATOM 1106 N N . LYS A 1 78 ? 25.908 -50.962 -31.330 1.00 132.88 78 LYS A N 1
ATOM 1107 C CA . LYS A 1 78 ? 26.429 -50.166 -30.228 1.00 132.90 78 LYS A CA 1
ATOM 1108 C C . LYS A 1 78 ? 27.957 -49.976 -30.332 1.00 131.58 78 LYS A C 1
ATOM 1109 O O . LYS A 1 78 ? 28.510 -49.242 -29.513 1.00 134.19 78 LYS A O 1
ATOM 1128 N N . ASN A 1 79 ? 28.638 -50.629 -31.302 1.00 121.86 79 ASN A N 1
ATOM 1129 C CA . ASN A 1 79 ? 30.089 -50.562 -31.475 1.00 119.30 79 ASN A CA 1
ATOM 1130 C C . ASN A 1 79 ? 30.752 -50.917 -30.146 1.00 120.70 79 ASN A C 1
ATOM 1131 O O . ASN A 1 79 ? 31.582 -50.160 -29.631 1.00 121.67 79 ASN A O 1
ATOM 1142 N N . THR A 1 80 ? 30.367 -52.082 -29.597 1.00 114.58 80 THR A N 1
ATOM 1143 C CA . THR A 1 80 ? 30.835 -52.546 -28.303 1.00 114.19 80 THR A CA 1
ATOM 1144 C C . THR A 1 80 ? 31.115 -54.043 -28.291 1.00 114.94 80 THR A C 1
ATOM 1145 O O . THR A 1 80 ? 30.359 -54.827 -28.851 1.00 111.40 80 THR A O 1
ATOM 1156 N N . VAL A 1 81 ? 32.178 -54.421 -27.574 1.00 113.27 81 VAL A N 1
ATOM 1157 C CA . VAL A 1 81 ? 32.558 -55.806 -27.294 1.00 111.45 81 VAL A CA 1
ATOM 1158 C C . VAL A 1 81 ? 32.272 -55.999 -25.783 1.00 114.89 81 VAL A C 1
ATOM 1159 O O . VAL A 1 81 ? 32.576 -55.120 -24.956 1.00 115.23 81 VAL A O 1
ATOM 1172 N N . TYR A 1 82 ? 31.673 -57.144 -25.437 1.00 110.41 82 TYR A N 1
ATOM 1173 C CA . TYR A 1 82 ? 31.284 -57.464 -24.069 1.00 110.11 82 TYR A CA 1
ATOM 1174 C C . TYR A 1 82 ? 32.005 -58.664 -23.520 1.00 111.43 82 TYR A C 1
ATOM 1175 O O . TYR A 1 82 ? 32.420 -59.526 -24.273 1.00 110.40 82 TYR A O 1
ATOM 1193 N N . LEU A 1 83 ? 32.123 -58.746 -22.187 1.00 108.70 83 LEU A N 1
ATOM 1194 C CA . LEU A 1 83 ? 32.652 -59.931 -21.512 1.00 108.21 83 LEU A CA 1
ATOM 1195 C C . LEU A 1 83 ? 31.717 -60.226 -20.371 1.00 112.00 83 LEU A C 1
ATOM 1196 O O . LEU A 1 83 ? 31.730 -59.490 -19.397 1.00 111.30 83 LEU A O 1
ATOM 1212 N N . GLN A 1 84 ? 30.839 -61.236 -20.531 1.00 110.49 84 GLN A N 1
ATOM 1213 C CA . GLN A 1 84 ? 29.906 -61.653 -19.492 1.00 112.81 84 GLN A CA 1
ATOM 1214 C C . GLN A 1 84 ? 30.650 -62.668 -18.676 1.00 119.52 84 GLN A C 1
ATOM 1215 O O . GLN A 1 84 ? 30.891 -63.774 -19.156 1.00 118.98 84 GLN A O 1
ATOM 1229 N N . MET A 1 85 ? 31.055 -62.272 -17.458 1.00 119.62 85 MET A N 1
ATOM 1230 C CA . MET A 1 85 ? 31.814 -63.115 -16.544 1.00 121.92 85 MET A CA 1
ATOM 1231 C C . MET A 1 85 ? 30.844 -63.744 -15.536 1.00 130.50 85 MET A C 1
ATOM 1232 O O . MET A 1 85 ? 30.324 -63.038 -14.683 1.00 130.37 85 MET A O 1
ATOM 1246 N N . ASN A 1 86 ? 30.582 -65.049 -15.642 1.00 130.29 86 ASN A N 1
ATOM 1247 C CA . ASN A 1 86 ? 29.673 -65.743 -14.725 1.00 132.94 86 ASN A CA 1
ATOM 1248 C C . ASN A 1 86 ? 30.473 -66.689 -13.834 1.00 139.54 86 ASN A C 1
ATOM 1249 O O . ASN A 1 86 ? 31.576 -67.100 -14.214 1.00 137.56 86 ASN A O 1
ATOM 1260 N N . SER A 1 87 ? 29.915 -67.028 -12.634 1.00 140.28 87 SER A N 1
ATOM 1261 C CA . SER A 1 87 ? 30.527 -67.976 -11.701 1.00 142.68 87 SER A CA 1
ATOM 1262 C C . SER A 1 87 ? 31.991 -67.581 -11.388 1.00 144.84 87 SER A C 1
ATOM 1263 O O . SER A 1 87 ? 32.929 -68.346 -11.639 1.00 145.45 87 SER A O 1
ATOM 1271 N N . LEU A 1 88 ? 32.173 -66.355 -10.890 1.00 139.35 88 LEU A N 1
ATOM 1272 C CA . LEU A 1 88 ? 33.506 -65.792 -10.653 1.00 138.95 88 LEU A CA 1
ATOM 1273 C C . LEU A 1 88 ? 34.301 -66.468 -9.506 1.00 147.29 88 LEU A C 1
ATOM 1274 O O . LEU A 1 88 ? 33.709 -67.096 -8.625 1.00 149.56 88 LEU A O 1
ATOM 1290 N N . LYS A 1 89 ? 35.654 -66.387 -9.580 1.00 144.35 89 LYS A N 1
ATOM 1291 C CA . LYS A 1 89 ? 36.589 -66.992 -8.614 1.00 146.26 89 LYS A CA 1
ATOM 1292 C C . LYS A 1 89 ? 37.687 -65.994 -8.197 1.00 148.23 89 LYS A C 1
ATOM 1293 O O . LYS A 1 89 ? 37.978 -65.076 -8.950 1.00 147.19 89 LYS A O 1
ATOM 1312 N N . PRO A 1 90 ? 38.373 -66.177 -7.053 1.00 145.68 90 PRO A N 1
ATOM 1313 C CA . PRO A 1 90 ? 39.452 -65.223 -6.683 1.00 144.86 90 PRO A CA 1
ATOM 1314 C C . PRO A 1 90 ? 40.631 -65.169 -7.670 1.00 148.96 90 PRO A C 1
ATOM 1315 O O . PRO A 1 90 ? 41.299 -64.140 -7.769 1.00 146.97 90 PRO A O 1
ATOM 1326 N N . GLU A 1 91 ? 40.863 -66.262 -8.418 1.00 149.10 91 GLU A N 1
ATOM 1327 C CA . GLU A 1 91 ? 41.909 -66.305 -9.454 1.00 152.11 91 GLU A CA 1
ATOM 1328 C C . GLU A 1 91 ? 41.633 -65.302 -10.601 1.00 148.13 91 GLU A C 1
ATOM 1329 O O . GLU A 1 91 ? 42.572 -64.861 -11.273 1.00 148.71 91 GLU A O 1
ATOM 1341 N N . ASP A 1 92 ? 40.351 -64.942 -10.811 1.00 137.76 92 ASP A N 1
ATOM 1342 C CA . ASP A 1 92 ? 39.947 -63.993 -11.851 1.00 133.26 92 ASP A CA 1
ATOM 1343 C C . ASP A 1 92 ? 40.410 -62.571 -11.529 1.00 135.63 92 ASP A C 1
ATOM 1344 O O . ASP A 1 92 ? 40.837 -61.853 -12.426 1.00 134.57 92 ASP A O 1
ATOM 1353 N N . THR A 1 93 ? 40.357 -62.174 -10.257 1.00 132.65 93 THR A N 1
ATOM 1354 C CA . THR A 1 93 ? 40.777 -60.835 -9.811 1.00 132.70 93 THR A CA 1
ATOM 1355 C C . THR A 1 93 ? 41.967 -60.272 -10.625 1.00 139.27 93 THR A C 1
ATOM 1356 O O . THR A 1 93 ? 43.044 -60.873 -10.653 1.00 142.03 93 THR A O 1
ATOM 1367 N N . ALA A 1 94 ? 41.726 -59.174 -11.356 1.00 134.76 94 ALA A N 1
ATOM 1368 C CA . ALA A 1 94 ? 42.752 -58.497 -12.167 1.00 136.30 94 ALA A CA 1
ATOM 1369 C C . ALA A 1 94 ? 42.205 -57.212 -12.802 1.00 134.90 94 ALA A C 1
ATOM 1370 O O . ALA A 1 94 ? 41.023 -56.896 -12.631 1.00 129.73 94 ALA A O 1
ATOM 1377 N N . VAL A 1 95 ? 43.078 -56.460 -13.491 1.00 134.96 95 VAL A N 1
ATOM 1378 C CA . VAL A 1 95 ? 42.676 -55.301 -14.292 1.00 134.54 95 VAL A CA 1
ATOM 1379 C C . VAL A 1 95 ? 42.380 -55.847 -15.685 1.00 133.92 95 VAL A C 1
ATOM 1380 O O . VAL A 1 95 ? 43.275 -56.397 -16.313 1.00 134.88 95 VAL A O 1
ATOM 1393 N N . TYR A 1 96 ? 41.156 -55.680 -16.169 1.00 126.91 96 TYR A N 1
ATOM 1394 C CA . TYR A 1 96 ? 40.771 -56.175 -17.489 1.00 124.09 96 TYR A CA 1
ATOM 1395 C C . TYR A 1 96 ? 40.896 -55.069 -18.539 1.00 129.85 96 TYR A C 1
ATOM 1396 O O . TYR A 1 96 ? 40.363 -53.980 -18.334 1.00 129.20 96 TYR A O 1
ATOM 1414 N N . TYR A 1 97 ? 41.616 -55.356 -19.661 1.00 128.02 97 TYR A N 1
ATOM 1415 C CA . TYR A 1 97 ? 41.872 -54.423 -20.770 1.00 127.94 97 TYR A CA 1
ATOM 1416 C C . TYR A 1 97 ? 41.252 -54.909 -22.048 1.00 127.29 97 TYR A C 1
ATOM 1417 O O . TYR A 1 97 ? 41.356 -56.083 -22.371 1.00 124.32 97 TYR A O 1
ATOM 1435 N N . CYS A 1 98 ? 40.704 -53.977 -22.815 1.00 125.72 98 CYS A N 1
ATOM 1436 C CA . CYS A 1 98 ? 40.075 -54.216 -24.116 1.00 124.54 98 CYS A CA 1
ATOM 1437 C C . CYS A 1 98 ? 41.100 -53.945 -25.218 1.00 126.45 98 CYS A C 1
ATOM 1438 O O . CYS A 1 98 ? 41.784 -52.920 -25.168 1.00 127.64 98 CYS A O 1
ATOM 1445 N N . ASN A 1 99 ? 41.195 -54.856 -26.202 1.00 120.56 99 ASN A N 1
ATOM 1446 C CA . ASN A 1 99 ? 42.147 -54.759 -27.304 1.00 122.48 99 ASN A CA 1
ATOM 1447 C C . ASN A 1 99 ? 41.460 -54.905 -28.658 1.00 125.89 99 ASN A C 1
ATOM 1448 O O . ASN A 1 99 ? 40.636 -55.800 -28.821 1.00 124.22 99 ASN A O 1
ATOM 1459 N N . ALA A 1 100 ? 41.836 -54.072 -29.642 1.00 123.83 100 ALA A N 1
ATOM 1460 C CA . ALA A 1 100 ? 41.318 -54.187 -31.013 1.00 121.64 100 ALA A CA 1
ATOM 1461 C C . ALA A 1 100 ? 42.459 -54.080 -32.007 1.00 128.11 100 ALA A C 1
ATOM 1462 O O . ALA A 1 100 ? 43.330 -53.231 -31.847 1.00 130.19 100 ALA A O 1
ATOM 1469 N N . LYS A 1 101 ? 42.447 -54.947 -33.034 1.00 125.44 101 LYS A N 1
ATOM 1470 C CA . LYS A 1 101 ? 43.427 -54.966 -34.130 1.00 127.39 101 LYS A CA 1
ATOM 1471 C C . LYS A 1 101 ? 42.719 -54.570 -35.426 1.00 123.24 101 LYS A C 1
ATOM 1472 O O . LYS A 1 101 ? 41.565 -54.937 -35.603 1.00 117.45 101 LYS A O 1
ATOM 1491 N N . GLU A 1 102 ? 43.391 -53.791 -36.294 1.00 123.14 102 GLU A N 1
ATOM 1492 C CA . GLU A 1 102 ? 42.841 -53.264 -37.580 1.00 121.61 102 GLU A CA 1
ATOM 1493 C C . GLU A 1 102 ? 43.861 -53.314 -38.719 1.00 125.67 102 GLU A C 1
ATOM 1494 O O . GLU A 1 102 ? 44.963 -52.831 -38.527 1.00 129.59 102 GLU A O 1
ATOM 1506 N N . LYS A 1 103 ? 43.482 -53.805 -39.908 1.00 120.88 103 LYS A N 1
ATOM 1507 C CA . LYS A 1 103 ? 44.353 -53.776 -41.107 1.00 123.43 103 LYS A CA 1
ATOM 1508 C C . LYS A 1 103 ? 44.001 -52.506 -41.869 1.00 128.26 103 LYS A C 1
ATOM 1509 O O . LYS A 1 103 ? 42.879 -52.366 -42.369 1.00 121.83 103 LYS A O 1
ATOM 1528 N N . GLY A 1 104 ? 44.965 -51.585 -41.922 1.00 133.49 104 GLY A N 1
ATOM 1529 C CA . GLY A 1 104 ? 44.832 -50.309 -42.587 1.00 135.00 104 GLY A CA 1
ATOM 1530 C C . GLY A 1 104 ? 44.749 -50.844 -44.008 1.00 137.14 104 GLY A C 1
ATOM 1531 O O . GLY A 1 104 ? 45.081 -52.010 -44.249 1.00 137.42 104 GLY A O 1
ATOM 1535 N N . TRP A 1 105 ? 44.393 -50.060 -44.946 1.00 132.85 105 TRP A N 1
ATOM 1536 C CA . TRP A 1 105 ? 44.243 -50.432 -46.379 1.00 128.42 105 TRP A CA 1
ATOM 1537 C C . TRP A 1 105 ? 45.422 -51.182 -47.065 1.00 140.88 105 TRP A C 1
ATOM 1538 O O . TRP A 1 105 ? 45.216 -51.971 -47.984 1.00 139.01 105 TRP A O 1
ATOM 1559 N N . SER A 1 106 ? 46.630 -50.929 -46.613 1.00 147.58 106 SER A N 1
ATOM 1560 C CA . SER A 1 106 ? 47.852 -51.557 -47.086 1.00 154.26 106 SER A CA 1
ATOM 1561 C C . SER A 1 106 ? 48.115 -52.865 -46.282 1.00 162.96 106 SER A C 1
ATOM 1562 O O . SER A 1 106 ? 47.212 -53.351 -45.600 1.00 159.53 106 SER A O 1
ATOM 1570 N N . PHE A 1 107 ? 49.332 -53.438 -46.369 1.00 165.74 107 PHE A N 1
ATOM 1571 C CA . PHE A 1 107 ? 49.694 -54.682 -45.653 1.00 167.96 107 PHE A CA 1
ATOM 1572 C C . PHE A 1 107 ? 49.692 -54.590 -44.077 1.00 171.56 107 PHE A C 1
ATOM 1573 O O . PHE A 1 107 ? 49.297 -55.559 -43.425 1.00 171.28 107 PHE A O 1
ATOM 1590 N N . SER A 1 108 ? 50.174 -53.471 -43.489 1.00 170.20 108 SER A N 1
ATOM 1591 C CA . SER A 1 108 ? 50.330 -53.335 -42.031 1.00 172.04 108 SER A CA 1
ATOM 1592 C C . SER A 1 108 ? 49.035 -53.291 -41.210 1.00 174.42 108 SER A C 1
ATOM 1593 O O . SER A 1 108 ? 47.966 -53.037 -41.765 1.00 173.74 108 SER A O 1
ATOM 1601 N N . LEU A 1 109 ? 49.165 -53.527 -39.870 1.00 171.54 109 LEU A N 1
ATOM 1602 C CA . LEU A 1 109 ? 48.053 -53.495 -38.898 1.00 168.59 109 LEU A CA 1
ATOM 1603 C C . LEU A 1 109 ? 48.292 -52.550 -37.703 1.00 168.51 109 LEU A C 1
ATOM 1604 O O . LEU A 1 109 ? 49.431 -52.182 -37.401 1.00 168.51 109 LEU A O 1
ATOM 1620 N N . TYR A 1 110 ? 47.194 -52.199 -37.016 1.00 156.55 110 TYR A N 1
ATOM 1621 C CA . TYR A 1 110 ? 47.183 -51.276 -35.896 1.00 157.51 110 TYR A CA 1
ATOM 1622 C C . TYR A 1 110 ? 46.608 -51.946 -34.639 1.00 156.60 110 TYR A C 1
ATOM 1623 O O . TYR A 1 110 ? 45.496 -52.456 -34.713 1.00 151.05 110 TYR A O 1
ATOM 1641 N N . ASP A 1 111 ? 47.331 -51.919 -33.494 1.00 154.73 111 ASP A N 1
ATOM 1642 C CA . ASP A 1 111 ? 46.794 -52.454 -32.221 1.00 153.03 111 ASP A CA 1
ATOM 1643 C C . ASP A 1 111 ? 46.308 -51.260 -31.389 1.00 154.34 111 ASP A C 1
ATOM 1644 O O . ASP A 1 111 ? 46.971 -50.218 -31.357 1.00 159.45 111 ASP A O 1
ATOM 1653 N N . TYR A 1 112 ? 45.119 -51.392 -30.785 1.00 142.10 112 TYR A N 1
ATOM 1654 C CA . TYR A 1 112 ? 44.496 -50.338 -29.993 1.00 140.58 112 TYR A CA 1
ATOM 1655 C C . TYR A 1 112 ? 44.198 -50.910 -28.629 1.00 140.03 112 TYR A C 1
ATOM 1656 O O . TYR A 1 112 ? 43.782 -52.065 -28.553 1.00 137.02 112 TYR A O 1
ATOM 1674 N N . TRP A 1 113 ? 44.407 -50.122 -27.559 1.00 135.48 113 TRP A N 1
ATOM 1675 C CA . TRP A 1 113 ? 44.112 -50.581 -26.192 1.00 135.06 113 TRP A CA 1
ATOM 1676 C C . TRP A 1 113 ? 43.260 -49.571 -25.460 1.00 141.27 113 TRP A C 1
ATOM 1677 O O . TRP A 1 113 ? 43.150 -48.417 -25.891 1.00 144.21 113 TRP A O 1
ATOM 1698 N N . GLY A 1 114 ? 42.634 -50.025 -24.387 1.00 135.89 114 GLY A N 1
ATOM 1699 C CA . GLY A 1 114 ? 41.804 -49.174 -23.544 1.00 137.82 114 GLY A CA 1
ATOM 1700 C C . GLY A 1 114 ? 42.473 -48.768 -22.239 1.00 149.39 114 GLY A C 1
ATOM 1701 O O . GLY A 1 114 ? 43.639 -49.095 -22.001 1.00 152.27 114 GLY A O 1
ATOM 1705 N N . GLN A 1 115 ? 41.726 -48.042 -21.384 1.00 149.15 115 GLN A N 1
ATOM 1706 C CA . GLN A 1 115 ? 42.196 -47.550 -20.068 1.00 153.35 115 GLN A CA 1
ATOM 1707 C C . GLN A 1 115 ? 42.466 -48.690 -19.094 1.00 155.24 115 GLN A C 1
ATOM 1708 O O . GLN A 1 115 ? 43.397 -48.621 -18.288 1.00 158.67 115 GLN A O 1
ATOM 1722 N N . GLY A 1 116 ? 41.549 -49.648 -19.088 1.00 145.47 116 GLY A N 1
ATOM 1723 C CA . GLY A 1 116 ? 41.566 -50.805 -18.203 1.00 141.85 116 GLY A CA 1
ATOM 1724 C C . GLY A 1 116 ? 40.428 -50.663 -17.226 1.00 140.58 116 GLY A C 1
ATOM 1725 O O . GLY A 1 116 ? 40.063 -49.537 -16.887 1.00 142.17 116 GLY A O 1
ATOM 1729 N N . THR A 1 117 ? 39.819 -51.781 -16.815 1.00 132.52 117 THR A N 1
ATOM 1730 C CA . THR A 1 117 ? 38.722 -51.766 -15.843 1.00 130.60 117 THR A CA 1
ATOM 1731 C C . THR A 1 117 ? 39.014 -52.795 -14.756 1.00 130.69 117 THR A C 1
ATOM 1732 O O . THR A 1 117 ? 39.280 -53.962 -15.064 1.00 126.78 117 THR A O 1
ATOM 1743 N N . PRO A 1 118 ? 39.033 -52.354 -13.472 1.00 129.92 118 PRO A N 1
ATOM 1744 C CA . PRO A 1 118 ? 39.386 -53.267 -12.372 1.00 128.20 118 PRO A CA 1
ATOM 1745 C C . PRO A 1 118 ? 38.237 -54.157 -11.910 1.00 129.65 118 PRO A C 1
ATOM 1746 O O . PRO A 1 118 ? 37.144 -53.652 -11.676 1.00 127.45 118 PRO A O 1
ATOM 1757 N N . VAL A 1 119 ? 38.487 -55.478 -11.795 1.00 126.81 119 VAL A N 1
ATOM 1758 C CA . VAL A 1 119 ? 37.509 -56.458 -11.325 1.00 126.00 119 VAL A CA 1
ATOM 1759 C C . VAL A 1 119 ? 38.077 -57.119 -10.074 1.00 136.98 119 VAL A C 1
ATOM 1760 O O . VAL A 1 119 ? 39.174 -57.682 -10.139 1.00 138.76 119 VAL A O 1
ATOM 1773 N N . THR A 1 120 ? 37.327 -57.078 -8.951 1.00 136.08 120 THR A N 1
ATOM 1774 C CA . THR A 1 120 ? 37.753 -57.674 -7.676 1.00 137.55 120 THR A CA 1
ATOM 1775 C C . THR A 1 120 ? 36.777 -58.763 -7.185 1.00 138.54 120 THR A C 1
ATOM 1776 O O . THR A 1 120 ? 35.583 -58.512 -6.977 1.00 135.85 120 THR A O 1
ATOM 1787 N N . VAL A 1 121 ? 37.302 -59.991 -7.047 1.00 135.56 121 VAL A N 1
ATOM 1788 C CA . VAL A 1 121 ? 36.547 -61.153 -6.590 1.00 134.67 121 VAL A CA 1
ATOM 1789 C C . VAL A 1 121 ? 37.081 -61.506 -5.177 1.00 140.29 121 VAL A C 1
ATOM 1790 O O . VAL A 1 121 ? 38.025 -62.292 -5.020 1.00 140.47 121 VAL A O 1
ATOM 1803 N N . VAL A 1 122 ? 36.507 -60.853 -4.162 1.00 137.61 122 VAL A N 1
ATOM 1804 C CA . VAL A 1 122 ? 36.912 -61.026 -2.763 1.00 139.44 122 VAL A CA 1
ATOM 1805 C C . VAL A 1 122 ? 35.837 -61.752 -1.962 1.00 140.28 122 VAL A C 1
ATOM 1806 O O . VAL A 1 122 ? 34.634 -61.500 -2.133 1.00 137.89 122 VAL A O 1
ATOM 1819 N N . LYS A 1 123 ? 36.312 -62.669 -1.091 1.00 137.02 123 LYS A N 1
ATOM 1820 C CA . LYS A 1 123 ? 35.514 -63.452 -0.146 1.00 136.62 123 LYS A CA 1
ATOM 1821 C C . LYS A 1 123 ? 36.245 -63.458 1.186 1.00 137.22 123 LYS A C 1
ATOM 1822 O O . LYS A 1 123 ? 37.435 -63.795 1.230 1.00 134.80 123 LYS A O 1
ATOM 1841 N N . LEU A 1 124 ? 35.545 -63.099 2.263 1.00 135.16 124 LEU A N 1
ATOM 1842 C CA . LEU A 1 124 ? 36.120 -63.116 3.616 1.00 136.18 124 LEU A CA 1
ATOM 1843 C C . LEU A 1 124 ? 35.784 -64.472 4.223 1.00 140.36 124 LEU A C 1
ATOM 1844 O O . LEU A 1 124 ? 34.606 -64.779 4.368 1.00 140.76 124 LEU A O 1
ATOM 1860 N N . VAL A 1 125 ? 36.797 -65.314 4.495 1.00 137.55 125 VAL A N 1
ATOM 1861 C CA . VAL A 1 125 ? 36.577 -66.664 5.037 1.00 139.40 125 VAL A CA 1
ATOM 1862 C C . VAL A 1 125 ? 37.125 -66.737 6.442 1.00 139.38 125 VAL A C 1
ATOM 1863 O O . VAL A 1 125 ? 38.291 -66.405 6.654 1.00 139.43 125 VAL A O 1
ATOM 1876 N N . ILE A 1 126 ? 36.281 -67.194 7.397 1.00 133.08 126 ILE A N 1
ATOM 1877 C CA . ILE A 1 126 ? 36.642 -67.310 8.811 1.00 131.59 126 ILE A CA 1
ATOM 1878 C C . ILE A 1 126 ? 36.651 -68.766 9.231 1.00 135.76 126 ILE A C 1
ATOM 1879 O O . ILE A 1 126 ? 35.705 -69.496 8.937 1.00 132.09 126 ILE A O 1
ATOM 1895 N N . TRP A 1 127 ? 37.691 -69.173 9.978 1.00 139.36 127 TRP A N 1
ATOM 1896 C CA . TRP A 1 127 ? 37.794 -70.524 10.558 1.00 143.87 127 TRP A CA 1
ATOM 1897 C C . TRP A 1 127 ? 37.589 -70.426 12.065 1.00 144.17 127 TRP A C 1
ATOM 1898 O O . TRP A 1 127 ? 38.358 -69.751 12.727 1.00 144.23 127 TRP A O 1
ATOM 1919 N N . ILE A 1 128 ? 36.522 -71.054 12.582 1.00 139.18 128 ILE A N 1
ATOM 1920 C CA . ILE A 1 128 ? 36.194 -71.116 14.007 1.00 138.60 128 ILE A CA 1
ATOM 1921 C C . ILE A 1 128 ? 35.681 -72.520 14.334 1.00 144.42 128 ILE A C 1
ATOM 1922 O O . ILE A 1 128 ? 35.038 -73.130 13.504 1.00 144.79 128 ILE A O 1
ATOM 1938 N N . ASN A 1 129 ? 35.902 -73.005 15.550 1.00 145.27 129 ASN A N 1
ATOM 1939 C CA . ASN A 1 129 ? 35.497 -74.365 15.917 1.00 148.62 129 ASN A CA 1
ATOM 1940 C C . ASN A 1 129 ? 33.977 -74.549 15.950 1.00 152.76 129 ASN A C 1
ATOM 1941 O O . ASN A 1 129 ? 33.260 -73.617 16.287 1.00 150.13 129 ASN A O 1
ATOM 1952 N N . GLY A 1 130 ? 33.517 -75.750 15.598 1.00 152.06 130 GLY A N 1
ATOM 1953 C CA . GLY A 1 130 ? 32.104 -76.120 15.548 1.00 151.79 130 GLY A CA 1
ATOM 1954 C C . GLY A 1 130 ? 31.358 -76.133 16.869 1.00 156.32 130 GLY A C 1
ATOM 1955 O O . GLY A 1 130 ? 30.126 -76.183 16.881 1.00 157.52 130 GLY A O 1
ATOM 1959 N N . ASP A 1 131 ? 32.069 -76.080 17.999 1.00 153.55 131 ASP A N 1
ATOM 1960 C CA . ASP A 1 131 ? 31.400 -75.991 19.284 1.00 153.18 131 ASP A CA 1
ATOM 1961 C C . ASP A 1 131 ? 31.088 -74.524 19.641 1.00 155.83 131 ASP A C 1
ATOM 1962 O O . ASP A 1 131 ? 30.448 -74.302 20.660 1.00 156.17 131 ASP A O 1
ATOM 1971 N N . LYS A 1 132 ? 31.504 -73.550 18.809 1.00 150.42 132 LYS A N 1
ATOM 1972 C CA . LYS A 1 132 ? 31.268 -72.121 19.006 1.00 147.23 132 LYS A CA 1
ATOM 1973 C C . LYS A 1 132 ? 30.091 -71.646 18.153 1.00 150.53 132 LYS A C 1
ATOM 1974 O O . LYS A 1 132 ? 29.484 -72.439 17.440 1.00 151.96 132 LYS A O 1
ATOM 1993 N N . GLY A 1 133 ? 29.764 -70.365 18.272 1.00 146.23 133 GLY A N 1
ATOM 1994 C CA . GLY A 1 133 ? 28.630 -69.747 17.606 1.00 146.66 133 GLY A CA 1
ATOM 1995 C C . GLY A 1 133 ? 28.920 -69.158 16.259 1.00 150.30 133 GLY A C 1
ATOM 1996 O O . GLY A 1 133 ? 28.893 -67.940 16.078 1.00 147.39 133 GLY A O 1
ATOM 2000 N N . TYR A 1 134 ? 29.134 -70.052 15.291 1.00 104.57 134 TYR A N 1
ATOM 2001 C CA . TYR A 1 134 ? 29.410 -69.701 13.888 1.00 107.01 134 TYR A CA 1
ATOM 2002 C C . TYR A 1 134 ? 28.194 -69.122 13.181 1.00 111.54 134 TYR A C 1
ATOM 2003 O O . TYR A 1 134 ? 28.376 -68.271 12.333 1.00 111.26 134 TYR A O 1
ATOM 2021 N N . ASN A 1 135 ? 26.973 -69.524 13.562 1.00 110.09 135 ASN A N 1
ATOM 2022 C CA . ASN A 1 135 ? 25.743 -68.969 12.988 1.00 113.67 135 ASN A CA 1
ATOM 2023 C C . ASN A 1 135 ? 25.619 -67.496 13.408 1.00 116.04 135 ASN A C 1
ATOM 2024 O O . ASN A 1 135 ? 25.317 -66.644 12.583 1.00 118.31 135 ASN A O 1
ATOM 2035 N N . GLY A 1 136 ? 25.898 -67.202 14.659 1.00 109.58 136 GLY A N 1
ATOM 2036 C CA . GLY A 1 136 ? 25.880 -65.831 15.158 1.00 109.28 136 GLY A CA 1
ATOM 2037 C C . GLY A 1 136 ? 26.995 -65.008 14.541 1.00 115.50 136 GLY A C 1
ATOM 2038 O O . GLY A 1 136 ? 26.779 -63.860 14.143 1.00 115.86 136 GLY A O 1
ATOM 2042 N N . LEU A 1 137 ? 28.183 -65.622 14.385 1.00 113.61 137 LEU A N 1
ATOM 2043 C CA . LEU A 1 137 ? 29.314 -64.967 13.731 1.00 115.95 137 LEU A CA 1
ATOM 2044 C C . LEU A 1 137 ? 28.965 -64.656 12.265 1.00 124.92 137 LEU A C 1
ATOM 2045 O O . LEU A 1 137 ? 29.432 -63.653 11.730 1.00 128.27 137 LEU A O 1
ATOM 2061 N N . ALA A 1 138 ? 28.138 -65.508 11.625 1.00 121.34 138 ALA A N 1
ATOM 2062 C CA . ALA A 1 138 ? 27.660 -65.284 10.268 1.00 124.05 138 ALA A CA 1
ATOM 2063 C C . ALA A 1 138 ? 26.673 -64.110 10.244 1.00 132.32 138 ALA A C 1
ATOM 2064 O O . ALA A 1 138 ? 26.728 -63.315 9.326 1.00 134.57 138 ALA A O 1
ATOM 2071 N N . GLU A 1 139 ? 25.806 -63.958 11.265 1.00 131.98 139 GLU A N 1
ATOM 2072 C CA . GLU A 1 139 ? 24.878 -62.811 11.326 1.00 134.73 139 GLU A CA 1
ATOM 2073 C C . GLU A 1 139 ? 25.650 -61.473 11.392 1.00 140.82 139 GLU A C 1
ATOM 2074 O O . GLU A 1 139 ? 25.175 -60.485 10.835 1.00 145.05 139 GLU A O 1
ATOM 2086 N N . VAL A 1 140 ? 26.865 -61.467 11.984 1.00 133.50 140 VAL A N 1
ATOM 2087 C CA . VAL A 1 140 ? 27.735 -60.285 12.009 1.00 132.62 140 VAL A CA 1
ATOM 2088 C C . VAL A 1 140 ? 28.330 -60.116 10.592 1.00 138.00 140 VAL A C 1
ATOM 2089 O O . VAL A 1 140 ? 28.415 -59.000 10.076 1.00 139.75 140 VAL A O 1
ATOM 2102 N N . GLY A 1 141 ? 28.728 -61.226 9.984 1.00 134.56 141 GLY A N 1
ATOM 2103 C CA . GLY A 1 141 ? 29.245 -61.242 8.623 1.00 139.69 141 GLY A CA 1
ATOM 2104 C C . GLY A 1 141 ? 28.228 -60.789 7.591 1.00 148.10 141 GLY A C 1
ATOM 2105 O O . GLY A 1 141 ? 28.601 -60.182 6.589 1.00 151.42 141 GLY A O 1
ATOM 2109 N N . LYS A 1 142 ? 26.932 -61.059 7.841 1.00 145.87 142 LYS A N 1
ATOM 2110 C CA . LYS A 1 142 ? 25.838 -60.637 6.967 1.00 151.44 142 LYS A CA 1
ATOM 2111 C C . LYS A 1 142 ? 25.610 -59.127 7.100 1.00 157.69 142 LYS A C 1
ATOM 2112 O O . LYS A 1 142 ? 25.327 -58.478 6.090 1.00 161.47 142 LYS A O 1
ATOM 2131 N N . LYS A 1 143 ? 25.796 -58.545 8.315 1.00 151.76 143 LYS A N 1
ATOM 2132 C CA . LYS A 1 143 ? 25.686 -57.087 8.472 1.00 154.11 143 LYS A CA 1
ATOM 2133 C C . LYS A 1 143 ? 26.886 -56.395 7.801 1.00 163.63 143 LYS A C 1
ATOM 2134 O O . LYS A 1 143 ? 26.721 -55.313 7.234 1.00 167.85 143 LYS A O 1
ATOM 2153 N N . PHE A 1 144 ? 28.074 -57.039 7.818 1.00 158.32 144 PHE A N 1
ATOM 2154 C CA . PHE A 1 144 ? 29.269 -56.509 7.151 1.00 159.41 144 PHE A CA 1
ATOM 2155 C C . PHE A 1 144 ? 29.042 -56.401 5.640 1.00 170.71 144 PHE A C 1
ATOM 215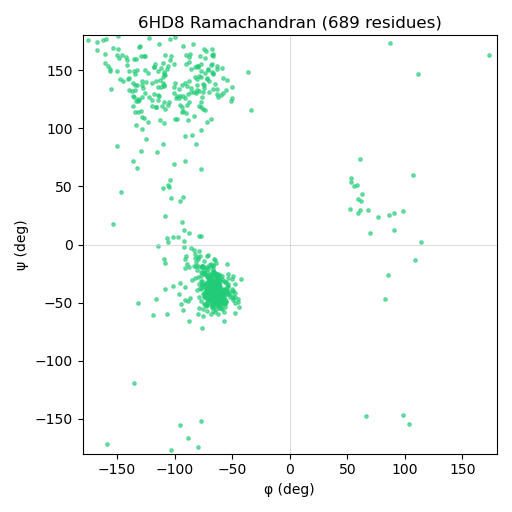6 O O . PHE A 1 144 ? 29.350 -55.356 5.067 1.00 174.11 144 PHE A O 1
ATOM 2173 N N . GLU A 1 145 ? 28.470 -57.449 4.999 1.00 170.36 145 GLU A N 1
ATOM 2174 C CA . GLU A 1 145 ? 28.228 -57.410 3.549 1.00 177.63 145 GLU A CA 1
ATOM 2175 C C . GLU A 1 145 ? 27.216 -56.318 3.166 1.00 185.46 145 GLU A C 1
ATOM 2176 O O . GLU A 1 145 ? 27.339 -55.745 2.086 1.00 190.31 145 GLU A O 1
ATOM 2188 N N . LYS A 1 146 ? 26.248 -56.013 4.055 1.00 179.87 146 LYS A N 1
ATOM 2189 C CA . LYS A 1 146 ? 25.252 -54.959 3.823 1.00 183.45 146 LYS A CA 1
ATOM 2190 C C . LYS A 1 146 ? 25.913 -53.566 3.808 1.00 186.44 146 LYS A C 1
ATOM 2191 O O . LYS A 1 146 ? 25.505 -52.715 3.022 1.00 190.99 146 LYS A O 1
ATOM 2210 N N . ASP A 1 147 ? 26.917 -53.339 4.677 1.00 177.72 147 ASP A N 1
ATOM 2211 C CA . ASP A 1 147 ? 27.616 -52.055 4.793 1.00 178.81 147 ASP A CA 1
ATOM 2212 C C . ASP A 1 147 ? 28.857 -51.908 3.883 1.00 184.32 147 ASP A C 1
ATOM 2213 O O . ASP A 1 147 ? 29.395 -50.799 3.808 1.00 186.81 147 ASP A O 1
ATOM 2222 N N . THR A 1 148 ? 29.329 -53.000 3.220 1.00 179.01 148 THR A N 1
ATOM 2223 C CA . THR A 1 148 ? 30.526 -52.962 2.352 1.00 180.64 148 THR A CA 1
ATOM 2224 C C . THR A 1 148 ? 30.344 -53.608 0.969 1.00 186.98 148 THR A C 1
ATOM 2225 O O . THR A 1 148 ? 30.736 -53.016 -0.040 1.00 189.38 148 THR A O 1
ATOM 2236 N N . GLY A 1 149 ? 29.824 -54.831 0.949 1.00 180.90 149 GLY A N 1
ATOM 2237 C CA . GLY A 1 149 ? 29.629 -55.624 -0.261 1.00 183.46 149 GLY A CA 1
ATOM 2238 C C . GLY A 1 149 ? 30.500 -56.870 -0.317 1.00 183.82 149 GLY A C 1
ATOM 2239 O O . GLY A 1 149 ? 30.440 -57.613 -1.308 1.00 183.82 149 GLY A O 1
ATOM 2243 N N . ILE A 1 150 ? 31.307 -57.131 0.756 1.00 175.77 150 ILE A N 1
ATOM 2244 C CA . ILE A 1 150 ? 32.188 -58.303 0.850 1.00 173.50 150 ILE A CA 1
ATOM 2245 C C . ILE A 1 150 ? 31.432 -59.470 1.489 1.00 170.64 150 ILE A C 1
ATOM 2246 O O . ILE A 1 150 ? 30.782 -59.293 2.509 1.00 166.62 150 ILE A O 1
ATOM 2262 N N . LYS A 1 151 ? 31.588 -60.669 0.915 1.00 167.52 151 LYS A N 1
ATOM 2263 C CA . LYS A 1 151 ? 30.958 -61.898 1.381 1.00 164.19 151 LYS A CA 1
ATOM 2264 C C . LYS A 1 151 ? 31.702 -62.361 2.617 1.00 163.54 151 LYS A C 1
ATOM 2265 O O . LYS A 1 151 ? 32.934 -62.308 2.613 1.00 164.02 151 LYS A O 1
ATOM 2284 N N . VAL A 1 152 ? 30.972 -62.837 3.657 1.00 154.43 152 VAL A N 1
ATOM 2285 C CA . VAL A 1 152 ? 31.591 -63.366 4.858 1.00 149.25 152 VAL A CA 1
ATOM 2286 C C . VAL A 1 152 ? 31.091 -64.787 5.116 1.00 153.39 152 VAL A C 1
ATOM 2287 O O . VAL A 1 152 ? 30.109 -64.978 5.842 1.00 154.28 152 VAL A O 1
ATOM 2300 N N . THR A 1 153 ? 31.797 -65.785 4.581 1.00 149.20 153 THR A N 1
ATOM 2301 C CA . THR A 1 153 ? 31.465 -67.189 4.838 1.00 147.67 153 THR A CA 1
ATOM 2302 C C . THR A 1 153 ? 32.183 -67.627 6.115 1.00 142.24 153 THR A C 1
ATOM 2303 O O . THR A 1 153 ? 33.325 -67.217 6.341 1.00 139.02 153 THR A O 1
ATOM 2314 N N . VAL A 1 154 ? 31.512 -68.438 6.958 1.00 135.25 154 VAL A N 1
ATOM 2315 C CA . VAL A 1 154 ? 32.094 -68.935 8.214 1.00 130.00 154 VAL A CA 1
ATOM 2316 C C . VAL A 1 154 ? 32.219 -70.468 8.116 1.00 135.24 154 VAL A C 1
ATOM 2317 O O . VAL A 1 154 ? 31.205 -71.159 7.998 1.00 135.09 154 VAL A O 1
ATOM 2330 N N . GLU A 1 155 ? 33.460 -70.986 8.200 1.00 132.41 155 GLU A N 1
ATOM 2331 C CA . GLU A 1 155 ? 33.736 -72.417 8.134 1.00 134.20 155 GLU A CA 1
ATOM 2332 C C . GLU A 1 155 ? 34.183 -72.968 9.499 1.00 132.56 155 GLU A C 1
ATOM 2333 O O . GLU A 1 155 ? 34.871 -72.287 10.244 1.00 127.17 155 GLU A O 1
ATOM 2345 N N . HIS A 1 156 ? 33.847 -74.242 9.766 1.00 131.19 156 HIS A N 1
ATOM 2346 C CA . HIS A 1 156 ? 34.165 -74.969 10.990 1.00 128.25 156 HIS A CA 1
ATOM 2347 C C . HIS A 1 156 ? 34.671 -76.408 10.685 1.00 136.52 156 HIS A C 1
ATOM 2348 O O . HIS A 1 156 ? 33.978 -77.399 10.941 1.00 137.28 156 HIS A O 1
ATOM 2362 N N . PRO A 1 157 ? 35.906 -76.531 10.147 1.00 136.32 157 PRO A N 1
ATOM 2363 C CA . PRO A 1 157 ? 36.434 -77.866 9.806 1.00 140.61 157 PRO A CA 1
ATOM 2364 C C . PRO A 1 157 ? 37.032 -78.618 10.991 1.00 143.18 157 PRO A C 1
ATOM 2365 O O . PRO A 1 157 ? 37.512 -77.984 11.926 1.00 141.38 157 PRO A O 1
ATOM 2376 N N . ASP A 1 158 ? 37.017 -79.964 10.954 1.00 141.03 158 ASP A N 1
ATOM 2377 C CA . ASP A 1 158 ? 37.562 -80.759 12.054 1.00 139.54 158 ASP A CA 1
ATOM 2378 C C . ASP A 1 158 ? 39.089 -80.672 12.076 1.00 142.15 158 ASP A C 1
ATOM 2379 O O . ASP A 1 158 ? 39.705 -80.578 11.034 1.00 143.06 158 ASP A O 1
ATOM 2388 N N . LYS A 1 159 ? 39.676 -80.630 13.284 1.00 137.30 159 LYS A N 1
ATOM 2389 C CA . LYS A 1 159 ? 41.116 -80.513 13.521 1.00 138.42 159 LYS A CA 1
ATOM 2390 C C . LYS A 1 159 ? 41.701 -79.227 12.900 1.00 142.86 159 LYS A C 1
ATOM 2391 O O . LYS A 1 159 ? 42.825 -79.252 12.389 1.00 144.94 159 LYS A O 1
ATOM 2410 N N . LEU A 1 160 ? 40.953 -78.090 12.990 1.00 136.42 160 LEU A N 1
ATOM 2411 C CA . LEU A 1 160 ? 41.396 -76.818 12.402 1.00 136.50 160 LEU A CA 1
ATOM 2412 C C . LEU A 1 160 ? 42.631 -76.247 13.095 1.00 140.76 160 LEU A C 1
ATOM 2413 O O . LEU A 1 160 ? 43.421 -75.569 12.427 1.00 142.85 160 LEU A O 1
ATOM 2429 N N . GLU A 1 161 ? 42.843 -76.576 14.392 1.00 134.78 161 GLU A N 1
ATOM 2430 C CA . GLU A 1 161 ? 44.035 -76.137 15.132 1.00 135.62 161 GLU A CA 1
ATOM 2431 C C . GLU A 1 161 ? 45.346 -76.710 14.538 1.00 145.92 161 GLU A C 1
ATOM 2432 O O . GLU A 1 161 ? 46.395 -76.065 14.640 1.00 146.71 161 GLU A O 1
ATOM 2444 N N . GLU A 1 162 ? 45.277 -77.908 13.910 1.00 146.45 162 GLU A N 1
ATOM 2445 C CA . GLU A 1 162 ? 46.430 -78.565 13.284 1.00 151.86 162 GLU A CA 1
ATOM 2446 C C . GLU A 1 162 ? 46.281 -78.684 11.740 1.00 158.23 162 GLU A C 1
ATOM 2447 O O . GLU A 1 162 ? 47.215 -79.152 11.081 1.00 162.75 162 GLU A O 1
ATOM 2459 N N . LYS A 1 163 ? 45.140 -78.211 11.165 1.00 151.25 163 LYS A N 1
ATOM 2460 C CA . LYS A 1 163 ? 44.906 -78.140 9.712 1.00 153.83 163 LYS A CA 1
ATOM 2461 C C . LYS A 1 163 ? 45.275 -76.711 9.240 1.00 158.61 163 LYS A C 1
ATOM 2462 O O . LYS A 1 163 ? 45.781 -76.557 8.126 1.00 164.64 163 LYS A O 1
ATOM 2481 N N . PHE A 1 164 ? 45.057 -75.671 10.089 1.00 149.71 164 PHE A N 1
ATOM 2482 C CA . PHE A 1 164 ? 45.423 -74.282 9.759 1.00 148.36 164 PHE A CA 1
ATOM 2483 C C . PHE A 1 164 ? 46.936 -74.110 9.497 1.00 158.67 164 PHE A C 1
ATOM 2484 O O . PHE A 1 164 ? 47.276 -73.599 8.441 1.00 160.83 164 PHE A O 1
ATOM 2501 N N . PRO A 1 165 ? 47.862 -74.509 10.404 1.00 158.88 165 PRO A N 1
ATOM 2502 C CA . PRO A 1 165 ? 49.297 -74.310 10.120 1.00 164.91 165 PRO A CA 1
ATOM 2503 C C . PRO A 1 165 ? 49.857 -75.088 8.930 1.00 179.14 165 PRO A C 1
ATOM 2504 O O . PRO A 1 165 ? 50.933 -74.736 8.443 1.00 184.87 165 PRO A O 1
ATOM 2515 N N . GLN A 1 166 ? 49.140 -76.114 8.443 1.00 178.37 166 GLN A N 1
ATOM 2516 C CA . GLN A 1 166 ? 49.563 -76.894 7.277 1.00 186.38 166 GLN A CA 1
ATOM 2517 C C . GLN A 1 166 ? 49.020 -76.230 5.995 1.00 192.56 166 GLN A C 1
ATOM 2518 O O . GLN A 1 166 ? 49.774 -76.012 5.048 1.00 195.56 166 GLN A O 1
ATOM 2532 N N . VAL A 1 167 ? 47.714 -75.889 5.987 1.00 185.62 167 VAL A N 1
ATOM 2533 C CA . VAL A 1 167 ? 47.038 -75.261 4.840 1.00 187.21 167 VAL A CA 1
ATOM 2534 C C . VAL A 1 167 ? 47.446 -73.787 4.668 1.00 191.47 167 VAL A C 1
ATOM 2535 O O . VAL A 1 167 ? 47.679 -73.356 3.544 1.00 194.58 167 VAL A O 1
ATOM 2548 N N . ALA A 1 168 ? 47.486 -73.008 5.761 1.00 184.18 168 ALA A N 1
ATOM 2549 C CA . ALA A 1 168 ? 47.827 -71.581 5.695 1.00 184.27 168 ALA A CA 1
ATOM 2550 C C . ALA A 1 168 ? 49.265 -71.325 5.311 1.00 194.42 168 ALA A C 1
ATOM 2551 O O . ALA A 1 168 ? 49.554 -70.244 4.802 1.00 195.50 168 ALA A O 1
ATOM 2558 N N . ALA A 1 169 ? 50.170 -72.291 5.572 1.00 195.83 169 ALA A N 1
ATOM 2559 C CA . ALA A 1 169 ? 51.584 -72.177 5.188 1.00 202.80 169 ALA A CA 1
ATOM 2560 C C . ALA A 1 169 ? 51.757 -72.311 3.673 1.00 206.31 169 ALA A C 1
ATOM 2561 O O . ALA A 1 169 ? 52.371 -71.458 3.032 1.00 206.83 169 ALA A O 1
ATOM 2568 N N . THR A 1 170 ? 51.196 -73.394 3.122 1.00 204.59 170 THR A N 1
ATOM 2569 C CA . THR A 1 170 ? 51.264 -73.750 1.703 1.00 206.84 170 THR A CA 1
ATOM 2570 C C . THR A 1 170 ? 50.147 -73.114 0.853 1.00 208.16 170 THR A C 1
ATOM 2571 O O . THR A 1 170 ? 50.440 -72.293 -0.016 1.00 209.76 170 THR A O 1
ATOM 2582 N N . GLY A 1 171 ? 48.896 -73.512 1.096 1.00 202.66 171 GLY A N 1
ATOM 2583 C CA . GLY A 1 171 ? 47.741 -73.012 0.356 1.00 200.93 171 GLY A CA 1
ATOM 2584 C C . GLY A 1 171 ? 47.313 -71.620 0.775 1.00 201.26 171 GLY A C 1
ATOM 2585 O O . GLY A 1 171 ? 48.144 -70.817 1.209 1.00 201.92 171 GLY A O 1
ATOM 2589 N N . ASP A 1 172 ? 46.011 -71.310 0.617 1.00 196.10 172 ASP A N 1
ATOM 2590 C CA . ASP A 1 172 ? 45.463 -70.006 1.023 1.00 193.70 172 ASP A CA 1
ATOM 2591 C C . ASP A 1 172 ? 44.889 -70.102 2.444 1.00 189.34 172 ASP A C 1
ATOM 2592 O O . ASP A 1 172 ? 45.274 -69.311 3.307 1.00 186.12 172 ASP A O 1
ATOM 2601 N N . GLY A 1 173 ? 44.036 -71.097 2.695 1.00 179.10 173 GLY A N 1
ATOM 2602 C CA . GLY A 1 173 ? 43.408 -71.279 3.996 1.00 169.66 173 GLY A CA 1
ATOM 2603 C C . GLY A 1 173 ? 42.452 -70.150 4.325 1.00 163.45 173 GLY A C 1
ATOM 2604 O O . GLY A 1 173 ? 41.860 -69.570 3.415 1.00 164.29 173 GLY A O 1
ATOM 2608 N N . PRO A 1 174 ? 42.296 -69.774 5.612 1.00 151.50 174 PRO A N 1
ATOM 2609 C CA . PRO A 1 174 ? 41.378 -68.676 5.953 1.00 146.46 174 PRO A CA 1
ATOM 2610 C C . PRO A 1 174 ? 42.066 -67.320 6.015 1.00 150.75 174 PRO A C 1
ATOM 2611 O O . PRO A 1 174 ? 43.294 -67.230 5.985 1.00 151.31 174 PRO A O 1
ATOM 2622 N N . ASP A 1 175 ? 41.252 -66.269 6.127 1.00 146.95 175 ASP A N 1
ATOM 2623 C CA . ASP A 1 175 ? 41.724 -64.891 6.266 1.00 147.78 175 ASP A CA 1
ATOM 2624 C C . ASP A 1 175 ? 41.943 -64.654 7.722 1.00 149.34 175 ASP A C 1
ATOM 2625 O O . ASP A 1 175 ? 42.981 -64.126 8.104 1.00 150.69 175 ASP A O 1
ATOM 2634 N N . ILE A 1 176 ? 40.963 -65.065 8.541 1.00 142.49 176 ILE A N 1
ATOM 2635 C CA . ILE A 1 176 ? 41.007 -64.933 9.981 1.00 138.80 176 ILE A CA 1
ATOM 2636 C C . ILE A 1 176 ? 40.734 -66.303 10.652 1.00 136.34 176 ILE A C 1
ATOM 2637 O O . ILE A 1 176 ? 39.840 -67.049 10.245 1.00 133.42 176 ILE A O 1
ATOM 2653 N N . ILE A 1 177 ? 41.559 -66.627 11.660 1.00 131.00 177 ILE A N 1
ATOM 2654 C CA . ILE A 1 177 ? 41.545 -67.905 12.385 1.00 128.49 177 ILE A CA 1
ATOM 2655 C C . ILE A 1 177 ? 41.138 -67.650 13.857 1.00 123.29 177 ILE A C 1
ATOM 2656 O O . ILE A 1 177 ? 41.691 -66.763 14.498 1.00 121.15 177 ILE A O 1
ATOM 2672 N N . PHE A 1 178 ? 40.145 -68.404 14.356 1.00 116.53 178 PHE A N 1
ATOM 2673 C CA . PHE A 1 178 ? 39.662 -68.298 15.722 1.00 113.94 178 PHE A CA 1
ATOM 2674 C C . PHE A 1 178 ? 40.018 -69.537 16.531 1.00 118.66 178 PHE A C 1
ATOM 2675 O O . PHE A 1 178 ? 39.542 -70.628 16.232 1.00 119.52 178 PHE A O 1
ATOM 2692 N N . TRP A 1 179 ? 40.789 -69.363 17.594 1.00 115.33 179 TRP A N 1
ATOM 2693 C CA . TRP A 1 179 ? 41.137 -70.470 18.497 1.00 114.61 179 TRP A CA 1
ATOM 2694 C C . TRP A 1 179 ? 41.602 -69.879 19.851 1.00 113.16 179 TRP A C 1
ATOM 2695 O O . TRP A 1 179 ? 41.819 -68.669 19.926 1.00 110.94 179 TRP A O 1
ATOM 2716 N N . ALA A 1 180 ? 41.654 -70.682 20.932 1.00 108.73 180 ALA A N 1
ATOM 2717 C CA . ALA A 1 180 ? 42.183 -70.188 22.225 1.00 108.12 180 ALA A CA 1
ATOM 2718 C C . ALA A 1 180 ? 43.634 -69.685 22.022 1.00 113.95 180 ALA A C 1
ATOM 2719 O O . ALA A 1 180 ? 44.366 -70.228 21.199 1.00 117.40 180 ALA A O 1
ATOM 2726 N N . HIS A 1 181 ? 44.019 -68.620 22.711 1.00 108.18 181 HIS A N 1
ATOM 2727 C CA . HIS A 1 181 ? 45.348 -68.004 22.556 1.00 111.05 181 HIS A CA 1
ATOM 2728 C C . HIS A 1 181 ? 46.572 -68.952 22.623 1.00 117.20 181 HIS A C 1
ATOM 2729 O O . HIS A 1 181 ? 47.612 -68.608 22.068 1.00 121.59 181 HIS A O 1
ATOM 2743 N N . ASP A 1 182 ? 46.473 -70.093 23.321 1.00 110.89 182 ASP A N 1
ATOM 2744 C CA . ASP A 1 182 ? 47.597 -71.019 23.504 1.00 114.22 182 ASP A CA 1
ATOM 2745 C C . ASP A 1 182 ? 48.239 -71.561 22.217 1.00 121.90 182 ASP A C 1
ATOM 2746 O O . ASP A 1 182 ? 49.432 -71.851 22.238 1.00 126.14 182 ASP A O 1
ATOM 2755 N N . ARG A 1 183 ? 47.454 -71.736 21.127 1.00 117.07 183 ARG A N 1
ATOM 2756 C CA . ARG A 1 183 ? 47.953 -72.249 19.837 1.00 120.41 183 ARG A CA 1
ATOM 2757 C C . ARG A 1 183 ? 48.643 -71.168 18.971 1.00 129.39 183 ARG A C 1
ATOM 2758 O O . ARG A 1 183 ? 49.339 -71.516 18.012 1.00 132.41 183 ARG A O 1
ATOM 2779 N N . PHE A 1 184 ? 48.453 -69.882 19.303 1.00 126.93 184 PHE A N 1
ATOM 2780 C CA . PHE A 1 184 ? 48.899 -68.764 18.483 1.00 130.71 184 PHE A CA 1
ATOM 2781 C C . PHE A 1 184 ? 50.399 -68.468 18.546 1.00 141.02 184 PHE A C 1
ATOM 2782 O O . PHE A 1 184 ? 50.919 -67.899 17.582 1.00 142.63 184 PHE A O 1
ATOM 2799 N N . GLY A 1 185 ? 51.087 -68.848 19.626 1.00 140.38 185 GLY A N 1
ATOM 2800 C CA . GLY A 1 185 ? 52.531 -68.630 19.701 1.00 147.09 185 GLY A CA 1
ATOM 2801 C C . GLY A 1 185 ? 53.284 -69.468 18.680 1.00 157.23 185 GLY A C 1
ATOM 2802 O O . GLY A 1 185 ? 54.276 -69.009 18.102 1.00 162.30 185 GLY A O 1
ATOM 2806 N N . GLY A 1 186 ? 52.798 -70.689 18.446 1.00 152.77 186 GLY A N 1
ATOM 2807 C CA . GLY A 1 186 ? 53.367 -71.594 17.455 1.00 156.93 186 GLY A CA 1
ATOM 2808 C C . GLY A 1 186 ? 53.178 -71.104 16.035 1.00 160.61 186 GLY A C 1
ATOM 2809 O O . GLY A 1 186 ? 54.048 -71.322 15.183 1.00 166.06 186 GLY A O 1
ATOM 2813 N N . TYR A 1 187 ? 52.036 -70.426 15.780 1.00 150.48 187 TYR A N 1
ATOM 2814 C CA . TYR A 1 187 ? 51.730 -69.840 14.474 1.00 150.41 187 TYR A CA 1
ATOM 2815 C C . TYR A 1 187 ? 52.618 -68.606 14.284 1.00 158.13 187 TYR A C 1
ATOM 2816 O O . TYR A 1 187 ? 53.177 -68.421 13.210 1.00 161.03 187 TYR A O 1
ATOM 2834 N N . ALA A 1 188 ? 52.768 -67.788 15.348 1.00 155.25 188 ALA A N 1
ATOM 2835 C CA . ALA A 1 188 ? 53.604 -66.583 15.342 1.00 159.64 188 ALA A CA 1
ATOM 2836 C C . ALA A 1 188 ? 55.088 -66.896 15.110 1.00 171.73 188 ALA A C 1
ATOM 2837 O O . ALA A 1 188 ? 55.726 -66.205 14.310 1.00 176.41 188 ALA A O 1
ATOM 2844 N N . GLN A 1 189 ? 55.630 -67.936 15.780 1.00 169.67 189 GLN A N 1
ATOM 2845 C CA . GLN A 1 189 ? 57.029 -68.349 15.596 1.00 177.36 189 GLN A CA 1
ATOM 2846 C C . GLN A 1 189 ? 57.245 -68.843 14.149 1.00 187.68 189 GLN A C 1
ATOM 2847 O O . GLN A 1 189 ? 58.256 -68.506 13.519 1.00 194.43 189 GLN A O 1
ATOM 2861 N N . SER A 1 190 ? 56.282 -69.628 13.624 1.00 180.80 190 SER A N 1
ATOM 2862 C CA . SER A 1 190 ? 56.348 -70.168 12.259 1.00 183.85 190 SER A CA 1
ATOM 2863 C C . SER A 1 190 ? 56.159 -69.097 11.170 1.00 185.71 190 SER A C 1
ATOM 2864 O O . SER A 1 190 ? 56.477 -69.362 10.021 1.00 189.71 190 SER A O 1
ATOM 2872 N N . GLY A 1 191 ? 55.619 -67.932 11.529 1.00 176.82 191 GLY A N 1
ATOM 2873 C CA . GLY A 1 191 ? 55.389 -66.826 10.612 1.00 176.97 191 GLY A CA 1
ATOM 2874 C C . GLY A 1 191 ? 54.069 -66.917 9.876 1.00 175.12 191 GLY A C 1
ATOM 2875 O O . GLY A 1 191 ? 53.913 -66.319 8.812 1.00 177.61 191 GLY A O 1
ATOM 2879 N N . LEU A 1 192 ? 53.090 -67.607 10.462 1.00 165.11 192 LEU A N 1
ATOM 2880 C CA . LEU A 1 192 ? 51.773 -67.800 9.861 1.00 160.71 192 LEU A CA 1
ATOM 2881 C C . LEU A 1 192 ? 50.752 -66.723 10.272 1.00 159.62 192 LEU A C 1
ATOM 2882 O O . LEU A 1 192 ? 49.599 -66.829 9.851 1.00 156.43 192 LEU A O 1
ATOM 2898 N N . LEU A 1 193 ? 51.142 -65.690 11.059 1.00 155.51 193 LEU A N 1
ATOM 2899 C CA . LEU A 1 193 ? 50.197 -64.648 11.474 1.00 150.88 193 LEU A CA 1
ATOM 2900 C C . LEU A 1 193 ? 50.733 -63.244 11.291 1.00 157.79 193 LEU A C 1
ATOM 2901 O O . LEU A 1 193 ? 51.867 -62.956 11.678 1.00 160.86 193 LEU A O 1
ATOM 2917 N N . ALA A 1 194 ? 49.870 -62.351 10.773 1.00 152.69 194 ALA A N 1
ATOM 2918 C CA . ALA A 1 194 ? 50.175 -60.936 10.613 1.00 154.80 194 ALA A CA 1
ATOM 2919 C C . ALA A 1 194 ? 50.150 -60.244 11.986 1.00 155.25 194 ALA A C 1
ATOM 2920 O O . ALA A 1 194 ? 49.379 -60.635 12.865 1.00 147.81 194 ALA A O 1
ATOM 2927 N N . GLU A 1 195 ? 50.993 -59.224 12.162 1.00 157.62 195 GLU A N 1
ATOM 2928 C CA . GLU A 1 195 ? 51.060 -58.457 13.405 1.00 157.12 195 GLU A CA 1
ATOM 2929 C C . GLU A 1 195 ? 49.837 -57.539 13.455 1.00 159.12 195 GLU A C 1
ATOM 2930 O O . GLU A 1 195 ? 49.526 -56.869 12.473 1.00 160.85 195 GLU A O 1
ATOM 2942 N N . ILE A 1 196 ? 49.135 -57.537 14.585 1.00 152.76 196 ILE A N 1
ATOM 2943 C CA . ILE A 1 196 ? 47.922 -56.742 14.800 1.00 149.86 196 ILE A CA 1
ATOM 2944 C C . ILE A 1 196 ? 48.352 -55.327 15.205 1.00 155.97 196 ILE A C 1
ATOM 2945 O O . ILE A 1 196 ? 49.193 -55.171 16.097 1.00 157.49 196 ILE A O 1
ATOM 2961 N N . THR A 1 197 ? 47.773 -54.305 14.555 1.00 152.82 197 THR A N 1
ATOM 2962 C CA . THR A 1 197 ? 48.076 -52.898 14.830 1.00 157.06 197 THR A CA 1
ATOM 2963 C C . THR A 1 197 ? 46.755 -52.152 15.049 1.00 158.00 197 THR A C 1
ATOM 2964 O O . THR A 1 197 ? 46.247 -51.503 14.134 1.00 158.33 197 THR A O 1
ATOM 2975 N N . PRO A 1 198 ? 46.166 -52.258 16.260 1.00 151.59 198 PRO A N 1
ATOM 2976 C CA . PRO A 1 198 ? 44.903 -51.560 16.524 1.00 148.73 198 PRO A CA 1
ATOM 2977 C C . PRO A 1 198 ? 45.151 -50.188 17.153 1.00 154.62 198 PRO A C 1
ATOM 2978 O O . PRO A 1 198 ? 45.978 -50.080 18.070 1.00 156.81 198 PRO A O 1
ATOM 2989 N N . ASP A 1 199 ? 44.416 -49.147 16.706 1.00 149.88 199 ASP A N 1
ATOM 2990 C CA . ASP A 1 199 ? 44.566 -47.806 17.292 1.00 153.19 199 ASP A CA 1
ATOM 2991 C C . ASP A 1 199 ? 44.173 -47.786 18.790 1.00 151.41 199 ASP A C 1
ATOM 2992 O O . ASP A 1 199 ? 43.373 -48.613 19.230 1.00 144.63 199 ASP A O 1
ATOM 3001 N N . LYS A 1 200 ? 44.747 -46.839 19.554 1.00 150.83 200 LYS A N 1
ATOM 3002 C CA . LYS A 1 200 ? 44.532 -46.676 21.005 1.00 148.60 200 LYS A CA 1
ATOM 3003 C C . LYS A 1 200 ? 43.063 -46.774 21.404 1.00 146.44 200 LYS A C 1
ATOM 3004 O O . LYS A 1 200 ? 42.744 -47.533 22.302 1.00 139.67 200 LYS A O 1
ATOM 3023 N N . ALA A 1 201 ? 42.175 -46.045 20.713 1.00 146.86 201 ALA A N 1
ATOM 3024 C CA . ALA A 1 201 ? 40.734 -46.041 21.009 1.00 144.61 201 ALA A CA 1
ATOM 3025 C C . ALA A 1 201 ? 40.089 -47.420 20.888 1.00 143.53 201 ALA A C 1
ATOM 3026 O O . ALA A 1 201 ? 39.234 -47.731 21.711 1.00 138.98 201 ALA A O 1
ATOM 3033 N N . PHE A 1 202 ? 40.481 -48.244 19.879 1.00 141.28 202 PHE A N 1
ATOM 3034 C CA . PHE A 1 202 ? 39.963 -49.611 19.779 1.00 136.98 202 PHE A CA 1
ATOM 3035 C C . PHE A 1 202 ? 40.600 -50.434 20.901 1.00 138.66 202 PHE A C 1
ATOM 3036 O O . PHE A 1 202 ? 39.904 -51.181 21.589 1.00 133.48 202 PHE A O 1
ATOM 3053 N N . GLN A 1 203 ? 41.936 -50.325 21.036 1.00 139.17 203 GLN A N 1
ATOM 3054 C CA . GLN A 1 203 ? 42.731 -51.008 22.071 1.00 138.33 203 GLN A CA 1
ATOM 3055 C C . GLN A 1 203 ? 42.129 -50.802 23.469 1.00 138.94 203 GLN A C 1
ATOM 3056 O O . GLN A 1 203 ? 42.006 -51.755 24.238 1.00 135.74 203 GLN A O 1
ATOM 3070 N N . ASP A 1 204 ? 41.729 -49.563 23.776 1.00 137.17 204 ASP A N 1
ATOM 3071 C CA . ASP A 1 204 ? 41.156 -49.211 25.074 1.00 136.86 204 ASP A CA 1
ATOM 3072 C C . ASP A 1 204 ? 39.796 -49.841 25.354 1.00 133.48 204 ASP A C 1
ATOM 3073 O O . ASP A 1 204 ? 39.464 -49.957 26.522 1.00 131.95 204 ASP A O 1
ATOM 3082 N N . LYS A 1 205 ? 39.032 -50.275 24.329 1.00 125.90 205 LYS A N 1
ATOM 3083 C CA . LYS A 1 205 ? 37.717 -50.914 24.533 1.00 121.39 205 LYS A CA 1
ATOM 3084 C C . LYS A 1 205 ? 37.781 -52.289 25.229 1.00 119.87 205 LYS A C 1
ATOM 3085 O O . LYS A 1 205 ? 36.763 -52.723 25.770 1.00 115.63 205 LYS A O 1
ATOM 3104 N N . LEU A 1 206 ? 38.936 -52.990 25.157 1.00 116.45 206 LEU A N 1
ATOM 3105 C CA . LEU A 1 206 ? 39.127 -54.319 25.750 1.00 113.50 206 LEU A CA 1
ATOM 3106 C C . LEU A 1 206 ? 39.984 -54.241 27.006 1.00 121.78 206 LEU A C 1
ATOM 3107 O O . LEU A 1 206 ? 40.835 -53.350 27.096 1.00 126.70 206 LEU A O 1
ATOM 3123 N N . TYR A 1 207 ? 39.811 -55.208 27.942 1.00 116.54 207 TYR A N 1
ATOM 3124 C CA . TYR A 1 207 ? 40.566 -55.238 29.218 1.00 118.96 207 TYR A CA 1
ATOM 3125 C C . TYR A 1 207 ? 42.071 -55.421 28.959 1.00 126.51 207 TYR A C 1
ATOM 3126 O O . TYR A 1 207 ? 42.436 -56.384 28.274 1.00 123.94 207 TYR A O 1
ATOM 3144 N N . PRO A 1 208 ? 42.960 -54.578 29.536 1.00 127.82 208 PRO A N 1
ATOM 3145 C CA . PRO A 1 208 ? 44.409 -54.735 29.287 1.00 131.99 208 PRO A CA 1
ATOM 3146 C C . PRO A 1 208 ? 45.020 -56.117 29.563 1.00 138.12 208 PRO A C 1
ATOM 3147 O O . PRO A 1 208 ? 45.985 -56.477 28.889 1.00 139.80 208 PRO A O 1
ATOM 3158 N N . PHE A 1 209 ? 44.462 -56.896 30.505 1.00 134.13 209 PHE A N 1
ATOM 3159 C CA . PHE A 1 209 ? 44.951 -58.257 30.773 1.00 133.54 209 PHE A CA 1
ATOM 3160 C C . PHE A 1 209 ? 44.674 -59.192 29.578 1.00 131.97 209 PHE A C 1
ATOM 3161 O O . PHE A 1 209 ? 45.423 -60.143 29.385 1.00 132.13 209 PHE A O 1
ATOM 3178 N N . THR A 1 210 ? 43.587 -58.944 28.812 1.00 124.50 210 THR A N 1
ATOM 3179 C CA . THR A 1 210 ? 43.214 -59.781 27.654 1.00 121.15 210 THR A CA 1
ATOM 3180 C C . THR A 1 210 ? 44.203 -59.623 26.497 1.00 126.73 210 THR A C 1
ATOM 3181 O O . THR A 1 210 ? 44.501 -60.604 25.814 1.00 125.06 210 THR A O 1
ATOM 3192 N N . TRP A 1 211 ? 44.719 -58.394 26.292 1.00 126.13 211 TRP A N 1
ATOM 3193 C CA . TRP A 1 211 ? 45.732 -58.095 25.278 1.00 127.72 211 TRP A CA 1
ATOM 3194 C C . TRP A 1 211 ? 47.051 -58.812 25.566 1.00 133.25 211 TRP A C 1
ATOM 3195 O O . TRP A 1 211 ? 47.757 -59.149 24.629 1.00 135.35 211 TRP A O 1
ATOM 3216 N N . ASP A 1 212 ? 47.386 -59.048 26.842 1.00 129.95 212 ASP A N 1
ATOM 3217 C CA . ASP A 1 212 ? 48.631 -59.725 27.216 1.00 133.31 212 ASP A CA 1
ATOM 3218 C C . ASP A 1 212 ? 48.650 -61.177 26.736 1.00 131.41 212 ASP A C 1
ATOM 3219 O O . ASP A 1 212 ? 49.707 -61.661 26.317 1.00 133.85 212 ASP A O 1
ATOM 3228 N N . ALA A 1 213 ? 47.484 -61.863 26.781 1.00 121.01 213 ALA A N 1
ATOM 3229 C CA . ALA A 1 213 ? 47.345 -63.252 26.318 1.00 118.06 213 ALA A CA 1
ATOM 3230 C C . ALA A 1 213 ? 47.629 -63.407 24.806 1.00 124.76 213 ALA A C 1
ATOM 3231 O O . ALA A 1 213 ? 48.103 -64.460 24.378 1.00 124.99 213 ALA A O 1
ATOM 3238 N N . VAL A 1 214 ? 47.362 -62.353 24.015 1.00 123.07 214 VAL A N 1
ATOM 3239 C CA . VAL A 1 214 ? 47.564 -62.353 22.567 1.00 125.64 214 VAL A CA 1
ATOM 3240 C C . VAL A 1 214 ? 48.840 -61.579 22.193 1.00 137.80 214 VAL A C 1
ATOM 3241 O O . VAL A 1 214 ? 48.850 -60.879 21.178 1.00 139.99 214 VAL A O 1
ATOM 3254 N N . ARG A 1 215 ? 49.924 -61.736 22.980 1.00 137.79 215 ARG A N 1
ATOM 3255 C CA . ARG A 1 215 ? 51.188 -61.058 22.717 1.00 144.44 215 ARG A CA 1
ATOM 3256 C C . ARG A 1 215 ? 52.333 -62.074 22.710 1.00 152.27 215 ARG A C 1
ATOM 3257 O O . ARG A 1 215 ? 52.446 -62.857 23.644 1.00 150.84 215 ARG A O 1
ATOM 3278 N N . TYR A 1 216 ? 53.143 -62.099 21.634 1.00 154.18 216 TYR A N 1
ATOM 3279 C CA . TYR A 1 216 ? 54.296 -63.000 21.515 1.00 158.44 216 TYR A CA 1
ATOM 3280 C C . TYR A 1 216 ? 55.519 -62.190 21.069 1.00 167.82 216 TYR A C 1
ATOM 3281 O O . TYR A 1 216 ? 55.533 -61.660 19.961 1.00 167.74 216 TYR A O 1
ATOM 3299 N N . ASN A 1 217 ? 56.526 -62.082 21.954 1.00 168.81 217 ASN A N 1
ATOM 3300 C CA . ASN A 1 217 ? 57.771 -61.353 21.722 1.00 175.72 217 ASN A CA 1
ATOM 3301 C C . ASN A 1 217 ? 57.504 -59.873 21.397 1.00 180.10 217 ASN A C 1
ATOM 3302 O O . ASN A 1 217 ? 58.002 -59.340 20.404 1.00 184.27 217 ASN A O 1
ATOM 3313 N N . GLY A 1 218 ? 56.706 -59.235 22.253 1.00 172.76 218 GLY A N 1
ATOM 3314 C CA . GLY A 1 218 ? 56.342 -57.826 22.138 1.00 172.87 218 GLY A CA 1
ATOM 3315 C C . GLY A 1 218 ? 55.589 -57.428 20.882 1.00 172.34 218 GLY A C 1
ATOM 3316 O O . GLY A 1 218 ? 55.725 -56.293 20.421 1.00 174.95 218 GLY A O 1
ATOM 3320 N N . LYS A 1 219 ? 54.802 -58.352 20.314 1.00 162.83 219 LYS A N 1
ATOM 3321 C CA . LYS A 1 219 ? 53.990 -58.101 19.123 1.00 160.20 219 LYS A CA 1
ATOM 3322 C C . LYS A 1 219 ? 52.598 -58.683 19.371 1.00 155.85 219 LYS A C 1
ATOM 3323 O O . LYS A 1 219 ? 52.495 -59.833 19.805 1.00 151.01 219 LYS A O 1
ATOM 3342 N N . LEU A 1 220 ? 51.532 -57.910 19.074 1.00 150.46 220 LEU A N 1
ATOM 3343 C CA . LEU A 1 220 ? 50.153 -58.395 19.215 1.00 143.29 220 LEU A CA 1
ATOM 3344 C C . LEU A 1 220 ? 49.860 -59.299 18.024 1.00 147.63 220 LEU A C 1
ATOM 3345 O O . LEU A 1 220 ? 49.917 -58.836 16.888 1.00 148.53 220 LEU A O 1
ATOM 3361 N N . ILE A 1 221 ? 49.573 -60.581 18.280 1.00 143.15 221 ILE A N 1
ATOM 3362 C CA . ILE A 1 221 ? 49.365 -61.576 17.225 1.00 142.98 221 ILE A CA 1
ATOM 3363 C C . ILE A 1 221 ? 47.901 -61.982 17.012 1.00 141.28 221 ILE A C 1
ATOM 3364 O O . ILE A 1 221 ? 47.649 -62.825 16.159 1.00 141.44 221 ILE A O 1
ATOM 3380 N N . ALA A 1 222 ? 46.946 -61.394 17.750 1.00 133.35 222 ALA A N 1
ATOM 3381 C CA . ALA A 1 222 ? 45.520 -61.694 17.593 1.00 128.34 222 ALA A CA 1
ATOM 3382 C C . ALA A 1 222 ? 44.680 -60.664 18.333 1.00 131.82 222 ALA A C 1
ATOM 3383 O O . ALA A 1 222 ? 45.229 -59.815 19.030 1.00 134.33 222 ALA A O 1
ATOM 3390 N N . TYR A 1 223 ? 43.355 -60.736 18.176 1.00 125.04 223 TYR A N 1
ATOM 3391 C CA . TYR A 1 223 ? 42.390 -59.875 18.864 1.00 122.62 223 TYR A CA 1
ATOM 3392 C C . TYR A 1 223 ? 41.740 -60.719 19.968 1.00 123.33 223 TYR A C 1
ATOM 3393 O O . TYR A 1 223 ? 41.173 -61.758 19.636 1.00 122.00 223 TYR A O 1
ATOM 3411 N N . PRO A 1 224 ? 41.786 -60.338 21.264 1.00 118.28 224 PRO A N 1
ATOM 3412 C CA . PRO A 1 224 ? 41.116 -61.164 22.275 1.00 114.37 224 PRO A CA 1
ATOM 3413 C C . PRO A 1 224 ? 39.597 -60.996 22.219 1.00 116.02 224 PRO A C 1
ATOM 3414 O O . PRO A 1 224 ? 39.103 -59.876 22.091 1.00 116.26 224 PRO A O 1
ATOM 3425 N N . ILE A 1 225 ? 38.855 -62.120 22.281 1.00 109.33 225 ILE A N 1
ATOM 3426 C CA . ILE A 1 225 ? 37.387 -62.128 22.223 1.00 104.79 225 ILE A CA 1
ATOM 3427 C C . ILE A 1 225 ? 36.822 -62.418 23.606 1.00 105.66 225 ILE A C 1
ATOM 3428 O O . ILE A 1 225 ? 36.066 -61.602 24.132 1.00 104.48 225 ILE A O 1
ATOM 3444 N N . ALA A 1 226 ? 37.150 -63.575 24.190 1.00 100.50 226 ALA A N 1
ATOM 3445 C CA . ALA A 1 226 ? 36.545 -63.937 25.464 1.00 98.93 226 ALA A CA 1
ATOM 3446 C C . ALA A 1 226 ? 37.358 -64.918 26.273 1.00 103.65 226 ALA A C 1
ATOM 3447 O O . ALA A 1 226 ? 38.079 -65.741 25.719 1.00 103.26 226 ALA A O 1
ATOM 3454 N N . VAL A 1 227 ? 37.215 -64.829 27.606 1.00 100.98 227 VAL A N 1
ATOM 3455 C CA . VAL A 1 227 ? 37.882 -65.716 28.541 1.00 101.57 227 VAL A CA 1
ATOM 3456 C C . VAL A 1 227 ? 36.949 -66.910 28.788 1.00 105.76 227 VAL A C 1
ATOM 3457 O O . VAL A 1 227 ? 35.762 -66.738 29.090 1.00 103.21 227 VAL A O 1
ATOM 3470 N N . GLU A 1 228 ? 37.494 -68.118 28.580 1.00 104.09 228 GLU A N 1
ATOM 3471 C CA . GLU A 1 228 ? 36.774 -69.368 28.723 1.00 102.12 228 GLU A CA 1
ATOM 3472 C C . GLU A 1 228 ? 37.458 -70.199 29.797 1.00 105.86 228 GLU A C 1
ATOM 3473 O O . GLU A 1 228 ? 38.686 -70.256 29.868 1.00 107.33 228 GLU A O 1
ATOM 3485 N N . ALA A 1 229 ? 36.650 -70.842 30.632 1.00 99.87 229 ALA A N 1
ATOM 3486 C CA . ALA A 1 229 ? 37.121 -71.765 31.636 1.00 100.51 229 ALA A CA 1
ATOM 3487 C C . ALA A 1 229 ? 36.059 -72.831 31.803 1.00 102.38 229 ALA A C 1
ATOM 3488 O O . ALA A 1 229 ? 34.880 -72.524 31.714 1.00 100.47 229 ALA A O 1
ATOM 3495 N N . LEU A 1 230 ? 36.459 -74.077 32.016 1.00 100.14 230 LEU A N 1
ATOM 3496 C CA . LEU A 1 230 ? 35.512 -75.157 32.269 1.00 99.53 230 LEU A CA 1
ATOM 3497 C C . LEU A 1 230 ? 34.871 -75.014 33.691 1.00 102.41 230 LEU A C 1
ATOM 3498 O O . LEU A 1 230 ? 35.538 -74.617 34.662 1.00 101.84 230 LEU A O 1
ATOM 3514 N N . SER A 1 231 ? 33.582 -75.367 33.790 1.00 97.08 231 SER A N 1
ATOM 3515 C CA . SER A 1 231 ? 32.849 -75.412 35.051 1.00 96.61 231 SER A CA 1
ATOM 3516 C C . SER A 1 231 ? 32.131 -76.736 35.145 1.00 98.87 231 SER A C 1
ATOM 3517 O O . SER A 1 231 ? 32.062 -77.489 34.172 1.00 96.35 231 SER A O 1
ATOM 3525 N N . LEU A 1 232 ? 31.589 -77.015 36.322 1.00 97.78 232 LEU A N 1
ATOM 3526 C CA . LEU A 1 232 ? 30.831 -78.234 36.559 1.00 99.30 232 LEU A CA 1
ATOM 3527 C C . LEU A 1 232 ? 29.387 -77.914 36.243 1.00 102.34 232 LEU A C 1
ATOM 3528 O O . LEU A 1 232 ? 28.768 -77.094 36.920 1.00 100.93 232 LEU A O 1
ATOM 3544 N N . ILE A 1 233 ? 28.866 -78.533 35.198 1.00 100.24 233 ILE A N 1
ATOM 3545 C CA . ILE A 1 233 ? 27.487 -78.355 34.781 1.00 100.76 233 ILE A CA 1
ATOM 3546 C C . ILE A 1 233 ? 26.725 -79.522 35.405 1.00 107.23 233 ILE A C 1
ATOM 3547 O O . ILE A 1 233 ? 27.148 -80.657 35.240 1.00 108.46 233 ILE A O 1
ATOM 3563 N N . TYR A 1 234 ? 25.653 -79.252 36.161 1.00 105.51 234 TYR A N 1
ATOM 3564 C CA . TYR A 1 234 ? 24.894 -80.311 36.839 1.00 109.77 234 TYR A CA 1
ATOM 3565 C C . TYR A 1 234 ? 23.378 -80.164 36.712 1.00 114.37 234 TYR A C 1
ATOM 3566 O O . TYR A 1 234 ? 22.861 -79.053 36.646 1.00 111.88 234 TYR A O 1
ATOM 3584 N N . ASN A 1 235 ? 22.683 -81.305 36.707 1.00 114.66 235 ASN A N 1
ATOM 3585 C CA . ASN A 1 235 ? 21.229 -81.371 36.636 1.00 117.37 235 ASN A CA 1
ATOM 3586 C C . ASN A 1 235 ? 20.693 -81.190 38.065 1.00 121.77 235 ASN A C 1
ATOM 3587 O O . ASN A 1 235 ? 20.877 -82.064 38.912 1.00 122.59 235 ASN A O 1
ATOM 3598 N N . LYS A 1 236 ? 20.052 -80.039 38.323 1.00 118.33 236 LYS A N 1
ATOM 3599 C CA . LYS A 1 236 ? 19.493 -79.693 39.634 1.00 120.95 236 LYS A CA 1
ATOM 3600 C C . LYS A 1 236 ? 18.376 -80.626 40.104 1.00 130.98 236 LYS A C 1
ATOM 3601 O O . LYS A 1 236 ? 18.159 -80.731 41.311 1.00 133.42 236 LYS A O 1
ATOM 3620 N N . ASP A 1 237 ? 17.654 -81.272 39.169 1.00 130.44 237 ASP A N 1
ATOM 3621 C CA . ASP A 1 237 ? 16.570 -82.193 39.508 1.00 136.14 237 ASP A CA 1
ATOM 3622 C C . ASP A 1 237 ? 17.156 -83.524 39.978 1.00 143.01 237 ASP A C 1
ATOM 3623 O O . ASP A 1 237 ? 16.766 -84.010 41.036 1.00 146.44 237 ASP A O 1
ATOM 3632 N N . LEU A 1 238 ? 18.113 -84.094 39.222 1.00 138.56 238 LEU A N 1
ATOM 3633 C CA . LEU A 1 238 ? 18.773 -85.346 39.613 1.00 140.93 238 LEU A CA 1
ATOM 3634 C C . LEU A 1 238 ? 19.758 -85.133 40.763 1.00 143.81 238 LEU A C 1
ATOM 3635 O O . LEU A 1 238 ? 20.061 -86.096 41.457 1.00 146.60 238 LEU A O 1
ATOM 3651 N N . LEU A 1 239 ? 20.289 -83.908 40.945 1.00 136.88 239 LEU A N 1
ATOM 3652 C CA . LEU A 1 239 ? 21.310 -83.643 41.958 1.00 136.48 239 LEU A CA 1
ATOM 3653 C C . LEU A 1 239 ? 21.245 -82.185 42.495 1.00 139.73 239 LEU A C 1
ATOM 3654 O O . LEU A 1 239 ? 21.964 -81.315 42.006 1.00 135.80 239 LEU A O 1
ATOM 3670 N N . PRO A 1 240 ? 20.389 -81.900 43.503 1.00 140.37 240 PRO A N 1
ATOM 3671 C CA . PRO A 1 240 ? 20.265 -80.515 44.007 1.00 139.48 240 PRO A CA 1
ATOM 3672 C C . PRO A 1 240 ? 21.489 -79.938 44.725 1.00 144.36 240 PRO A C 1
ATOM 3673 O O . PRO A 1 240 ? 21.758 -78.741 44.595 1.00 140.87 240 PRO A O 1
ATOM 3684 N N . ASN A 1 241 ? 22.197 -80.772 45.512 1.00 145.39 241 ASN A N 1
ATOM 3685 C CA . ASN A 1 241 ? 23.392 -80.382 46.260 1.00 145.46 241 ASN A CA 1
ATOM 3686 C C . ASN A 1 241 ? 24.566 -81.188 45.679 1.00 147.79 241 ASN A C 1
ATOM 3687 O O . ASN A 1 241 ? 24.933 -82.229 46.223 1.00 150.37 241 ASN A O 1
ATOM 3698 N N . PRO A 1 242 ? 25.130 -80.759 44.531 1.00 140.70 242 PRO A N 1
ATOM 3699 C CA . PRO A 1 242 ? 26.196 -81.552 43.895 1.00 139.44 242 PRO A CA 1
ATOM 3700 C C . PRO A 1 242 ? 27.517 -81.649 44.652 1.00 143.25 242 PRO A C 1
ATOM 3701 O O . PRO A 1 242 ? 27.801 -80.809 45.507 1.00 143.45 242 PRO A O 1
ATOM 3712 N N . PRO A 1 243 ? 28.364 -82.642 44.295 1.00 139.43 243 PRO A N 1
ATOM 3713 C CA . PRO A 1 243 ? 29.654 -82.802 44.981 1.00 140.95 243 PRO A CA 1
ATOM 3714 C C . PRO A 1 243 ? 30.587 -81.598 44.940 1.00 141.27 243 PRO A C 1
ATOM 3715 O O . PRO A 1 243 ? 30.861 -81.038 43.854 1.00 136.17 243 PRO A O 1
ATOM 3726 N N . LYS A 1 244 ? 31.095 -81.222 46.134 1.00 138.83 244 LYS A N 1
ATOM 3727 C CA . LYS A 1 244 ? 32.096 -80.170 46.265 1.00 137.04 244 LYS A CA 1
ATOM 3728 C C . LYS A 1 244 ? 33.506 -80.791 46.110 1.00 141.05 244 LYS A C 1
ATOM 3729 O O . LYS A 1 244 ? 34.454 -80.077 45.742 1.00 139.48 244 LYS A O 1
ATOM 3748 N N . THR A 1 245 ? 33.615 -82.130 46.295 1.00 137.73 245 THR A N 1
ATOM 3749 C CA . THR A 1 245 ? 34.875 -82.858 46.181 1.00 138.96 245 THR A CA 1
ATOM 3750 C C . THR A 1 245 ? 34.775 -83.984 45.131 1.00 139.77 245 THR A C 1
ATOM 3751 O O . THR A 1 245 ? 33.704 -84.547 44.909 1.00 138.13 245 THR A O 1
ATOM 3762 N N . TRP A 1 246 ? 35.900 -84.267 44.460 1.00 136.11 246 TRP A N 1
ATOM 3763 C CA . TRP A 1 246 ? 36.025 -85.328 43.452 1.00 135.82 246 TRP A CA 1
ATOM 3764 C C . TRP A 1 246 ? 35.871 -86.700 44.100 1.00 144.64 246 TRP A C 1
ATOM 3765 O O . TRP A 1 246 ? 35.235 -87.580 43.521 1.00 144.67 246 TRP A O 1
ATOM 3786 N N . GLU A 1 247 ? 36.450 -86.870 45.311 1.00 145.29 247 GLU A N 1
ATOM 3787 C CA . GLU A 1 247 ? 36.473 -88.128 46.059 1.00 150.72 247 GLU A CA 1
ATOM 3788 C C . GLU A 1 247 ? 35.107 -88.633 46.542 1.00 156.84 247 GLU A C 1
ATOM 3789 O O . GLU A 1 247 ? 35.035 -89.787 46.962 1.00 160.71 247 GLU A O 1
ATOM 3801 N N . GLU A 1 248 ? 34.033 -87.816 46.486 1.00 150.92 248 GLU A N 1
ATOM 3802 C CA . GLU A 1 248 ? 32.698 -88.276 46.867 1.00 152.60 248 GLU A CA 1
ATOM 3803 C C . GLU A 1 248 ? 31.824 -88.617 45.643 1.00 152.05 248 GLU A C 1
ATOM 3804 O O . GLU A 1 248 ? 30.648 -88.927 45.816 1.00 151.95 248 GLU A O 1
ATOM 3816 N N . ILE A 1 249 ? 32.399 -88.599 44.418 1.00 145.54 249 ILE A N 1
ATOM 3817 C CA . ILE A 1 249 ? 31.673 -88.963 43.201 1.00 143.62 249 ILE A CA 1
ATOM 3818 C C . ILE A 1 249 ? 31.430 -90.478 43.126 1.00 151.39 249 ILE A C 1
ATOM 3819 O O . ILE A 1 249 ? 30.328 -90.867 42.749 1.00 151.32 249 ILE A O 1
ATOM 3835 N N . PRO A 1 250 ? 32.399 -91.350 43.487 1.00 152.06 250 PRO A N 1
ATOM 3836 C CA . PRO A 1 250 ? 32.139 -92.804 43.441 1.00 156.89 250 PRO A CA 1
ATOM 3837 C C . PRO A 1 250 ? 30.930 -93.246 44.266 1.00 162.54 250 PRO A C 1
ATOM 3838 O O . PRO A 1 250 ? 30.177 -94.119 43.840 1.00 163.56 250 PRO A O 1
ATOM 3849 N N . ALA A 1 251 ? 30.743 -92.627 45.438 1.00 160.32 251 ALA A N 1
ATOM 3850 C CA . ALA A 1 251 ? 29.602 -92.902 46.315 1.00 164.29 251 ALA A CA 1
ATOM 3851 C C . ALA A 1 251 ? 28.313 -92.460 45.639 1.00 165.99 251 ALA A C 1
ATOM 3852 O O . ALA A 1 251 ? 27.350 -93.219 45.582 1.00 168.74 251 ALA A O 1
ATOM 3859 N N . LEU A 1 252 ? 28.318 -91.241 45.098 1.00 158.17 252 LEU A N 1
ATOM 3860 C CA . LEU A 1 252 ? 27.173 -90.679 44.389 1.00 155.73 252 LEU A CA 1
ATOM 3861 C C . LEU A 1 252 ? 26.833 -91.498 43.143 1.00 161.54 252 LEU A C 1
ATOM 3862 O O . LEU A 1 252 ? 25.657 -91.665 42.833 1.00 162.97 252 LEU A O 1
ATOM 3878 N N . ASP A 1 253 ? 27.856 -92.001 42.430 1.00 157.68 253 A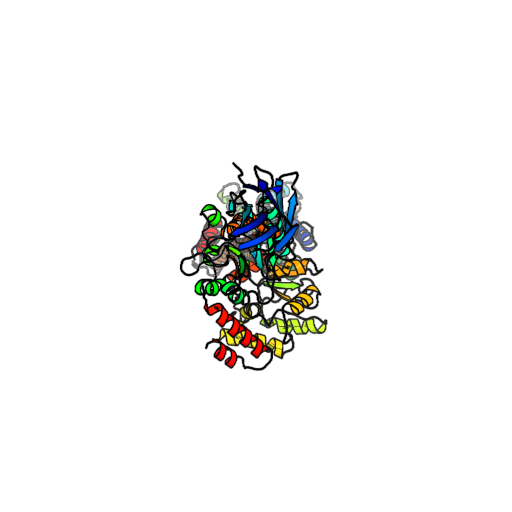SP A N 1
ATOM 3879 C CA . ASP A 1 253 ? 27.665 -92.834 41.240 1.00 158.02 253 ASP A CA 1
ATOM 3880 C C . ASP A 1 253 ? 27.018 -94.174 41.591 1.00 167.07 253 ASP A C 1
ATOM 3881 O O . ASP A 1 253 ? 26.177 -94.645 40.824 1.00 168.66 253 ASP A O 1
ATOM 3890 N N . LYS A 1 254 ? 27.398 -94.787 42.729 1.00 165.98 254 LYS A N 1
ATOM 3891 C CA . LYS A 1 254 ? 26.791 -96.043 43.170 1.00 172.20 254 LYS A CA 1
ATOM 3892 C C . LYS A 1 254 ? 25.298 -95.794 43.405 1.00 176.82 254 LYS A C 1
ATOM 3893 O O . LYS A 1 254 ? 24.465 -96.579 42.954 1.00 179.41 254 LYS A O 1
ATOM 3912 N N . GLU A 1 255 ? 24.975 -94.654 44.048 1.00 171.28 255 GLU A N 1
ATOM 3913 C CA . GLU A 1 255 ? 23.604 -94.229 44.340 1.00 172.49 255 GLU A CA 1
ATOM 3914 C C . GLU A 1 255 ? 22.814 -94.023 43.047 1.00 174.30 255 GLU A C 1
ATOM 3915 O O . GLU A 1 255 ? 21.700 -94.529 42.929 1.00 177.37 255 GLU A O 1
ATOM 3927 N N . LEU A 1 256 ? 23.401 -93.311 42.072 1.00 166.65 256 LEU A N 1
ATOM 3928 C CA . LEU A 1 256 ? 22.742 -93.026 40.790 1.00 164.88 256 LEU A CA 1
ATOM 3929 C C . LEU A 1 256 ? 22.640 -94.229 39.843 1.00 171.09 256 LEU A C 1
ATOM 3930 O O . LEU A 1 256 ? 21.629 -94.352 39.151 1.00 171.59 256 LEU A O 1
ATOM 3946 N N . LYS A 1 257 ? 23.664 -95.099 39.785 1.00 169.52 257 LYS A N 1
ATOM 3947 C CA . LYS A 1 257 ? 23.609 -96.287 38.918 1.00 173.96 257 LYS A CA 1
ATOM 3948 C C . LYS A 1 257 ? 22.473 -97.241 39.307 1.00 184.49 257 LYS A C 1
ATOM 3949 O O . LYS A 1 257 ? 21.962 -97.947 38.436 1.00 187.83 257 LYS A O 1
ATOM 3968 N N . ALA A 1 258 ? 22.057 -97.241 40.591 1.00 182.54 258 ALA A N 1
ATOM 3969 C CA . ALA A 1 258 ? 20.922 -98.039 41.052 1.00 188.90 258 ALA A CA 1
ATOM 3970 C C . ALA A 1 258 ? 19.617 -97.548 40.402 1.00 191.86 258 ALA A C 1
ATOM 3971 O O . ALA A 1 258 ? 18.749 -98.364 40.095 1.00 196.90 258 ALA A O 1
ATOM 3978 N N . LYS A 1 259 ? 19.502 -96.221 40.160 1.00 182.23 259 LYS A N 1
ATOM 3979 C CA . LYS A 1 259 ? 18.342 -95.598 39.506 1.00 181.10 259 LYS A CA 1
ATOM 3980 C C . LYS A 1 259 ? 18.512 -95.441 37.958 1.00 181.25 259 LYS A C 1
ATOM 3981 O O . LYS A 1 259 ? 17.781 -94.665 37.344 1.00 177.75 259 LYS A O 1
ATOM 4000 N N . GLY A 1 260 ? 19.427 -96.202 37.350 1.00 179.32 260 GLY A N 1
ATOM 4001 C CA . GLY A 1 260 ? 19.663 -96.181 35.910 1.00 178.36 260 GLY A CA 1
ATOM 4002 C C . GLY A 1 260 ? 20.274 -94.900 35.370 1.00 176.04 260 GLY A C 1
ATOM 4003 O O . GLY A 1 260 ? 20.032 -94.548 34.210 1.00 174.20 260 GLY A O 1
ATOM 4007 N N . LYS A 1 261 ? 21.086 -94.196 36.196 1.00 168.64 261 LYS A N 1
ATOM 4008 C CA . LYS A 1 261 ? 21.711 -92.923 35.820 1.00 161.34 261 LYS A CA 1
ATOM 4009 C C . LYS A 1 261 ? 23.206 -92.894 36.160 1.00 162.84 261 LYS A C 1
ATOM 4010 O O . LYS A 1 261 ? 23.639 -93.515 37.121 1.00 164.58 261 LYS A O 1
ATOM 4029 N N . SER A 1 262 ? 23.986 -92.150 35.374 1.00 155.60 262 SER A N 1
ATOM 4030 C CA . SER A 1 262 ? 25.419 -91.973 35.612 1.00 153.06 262 SER A CA 1
ATOM 4031 C C . SER A 1 262 ? 25.573 -90.746 36.512 1.00 151.51 262 SER A C 1
ATOM 4032 O O . SER A 1 262 ? 24.631 -89.966 36.629 1.00 149.85 262 SER A O 1
ATOM 4040 N N . ALA A 1 263 ? 26.740 -90.568 37.146 1.00 145.53 263 ALA A N 1
ATOM 4041 C CA . ALA A 1 263 ? 26.989 -89.391 37.991 1.00 140.77 263 ALA A CA 1
ATOM 4042 C C . ALA A 1 263 ? 27.637 -88.302 37.160 1.00 136.94 263 ALA A C 1
ATOM 4043 O O . ALA A 1 263 ? 27.111 -87.195 37.078 1.00 132.57 263 ALA A O 1
ATOM 4050 N N . LEU A 1 264 ? 28.768 -88.627 36.531 1.00 131.89 264 LEU A N 1
ATOM 4051 C CA . LEU A 1 264 ? 29.548 -87.681 35.747 1.00 126.97 264 LEU A CA 1
ATOM 4052 C C . LEU A 1 264 ? 30.005 -88.273 34.426 1.00 132.16 264 LEU A C 1
ATOM 4053 O O . LEU A 1 264 ? 30.638 -89.326 34.409 1.00 133.62 264 LEU A O 1
ATOM 4069 N N . MET A 1 265 ? 29.713 -87.565 33.324 1.00 128.95 265 MET A N 1
ATOM 4070 C CA . MET A 1 265 ? 30.162 -87.913 31.975 1.00 130.26 265 MET A CA 1
ATOM 4071 C C . MET A 1 265 ? 30.721 -86.664 31.349 1.00 129.46 265 MET A C 1
ATOM 4072 O O . MET A 1 265 ? 30.022 -85.656 31.278 1.00 125.89 265 MET A O 1
ATOM 4086 N N . PHE A 1 266 ? 31.971 -86.721 30.908 1.00 126.42 266 PHE A N 1
ATOM 4087 C CA . PHE A 1 266 ? 32.616 -85.597 30.241 1.00 122.98 266 PHE A CA 1
ATOM 4088 C C . PHE A 1 266 ? 33.637 -86.113 29.231 1.00 127.35 266 PHE A C 1
ATOM 4089 O O . PHE A 1 266 ? 33.956 -87.299 29.228 1.00 130.21 266 PHE A O 1
ATOM 4106 N N . ASN A 1 267 ? 34.137 -85.237 28.374 1.00 122.30 267 ASN A N 1
ATOM 4107 C CA . ASN A 1 267 ? 35.083 -85.643 27.331 1.00 124.82 267 ASN A CA 1
ATOM 4108 C C . ASN A 1 267 ? 36.442 -86.063 27.910 1.00 133.28 267 ASN A C 1
ATOM 4109 O O . ASN A 1 267 ? 37.208 -85.215 28.356 1.00 131.78 267 ASN A O 1
ATOM 4120 N N . LEU A 1 268 ? 36.739 -87.376 27.875 1.00 134.24 268 LEU A N 1
ATOM 4121 C CA . LEU A 1 268 ? 38.000 -87.927 28.376 1.00 136.37 268 LEU A CA 1
ATOM 4122 C C . LEU A 1 268 ? 39.073 -87.962 27.298 1.00 140.76 268 LEU A C 1
ATOM 4123 O O . LEU A 1 268 ? 40.252 -88.075 27.633 1.00 142.30 268 LEU A O 1
ATOM 4139 N N . GLN A 1 269 ? 38.680 -87.841 26.012 1.00 136.35 269 GLN A N 1
ATOM 4140 C CA . GLN A 1 269 ? 39.620 -87.906 24.893 1.00 138.44 269 GLN A CA 1
ATOM 4141 C C . GLN A 1 269 ? 40.489 -86.639 24.839 1.00 139.06 269 GLN A C 1
ATOM 4142 O O . GLN A 1 269 ? 41.718 -86.744 24.795 1.00 141.47 269 GLN A O 1
ATOM 4156 N N . GLU A 1 270 ? 39.855 -85.449 24.858 1.00 129.73 270 GLU A N 1
ATOM 4157 C CA . GLU A 1 270 ? 40.571 -84.170 24.829 1.00 126.37 270 GLU A CA 1
ATOM 4158 C C . GLU A 1 270 ? 41.172 -83.866 26.237 1.00 128.05 270 GLU A C 1
ATOM 4159 O O . GLU A 1 270 ? 40.436 -83.846 27.227 1.00 125.05 270 GLU A O 1
ATOM 4171 N N . PRO A 1 271 ? 42.514 -83.664 26.345 1.00 126.77 271 PRO A N 1
ATOM 4172 C CA . PRO A 1 271 ? 43.137 -83.458 27.671 1.00 126.11 271 PRO A CA 1
ATOM 4173 C C . PRO A 1 271 ? 42.771 -82.181 28.427 1.00 122.98 271 PRO A C 1
ATOM 4174 O O . PRO A 1 271 ? 43.007 -82.105 29.622 1.00 124.22 271 PRO A O 1
ATOM 4185 N N . TYR A 1 272 ? 42.231 -81.190 27.746 1.00 113.59 272 TYR A N 1
ATOM 4186 C CA . TYR A 1 272 ? 41.754 -79.935 28.327 1.00 109.37 272 TYR A CA 1
ATOM 4187 C C . TYR A 1 272 ? 40.674 -80.163 29.361 1.00 115.19 272 TYR A C 1
ATOM 4188 O O . TYR A 1 272 ? 40.574 -79.379 30.306 1.00 115.24 272 TYR A O 1
ATOM 4206 N N . PHE A 1 273 ? 39.886 -81.241 29.209 1.00 114.62 273 PHE A N 1
ATOM 4207 C CA . PHE A 1 273 ? 38.818 -81.583 30.152 1.00 115.28 273 PHE A CA 1
ATOM 4208 C C . PHE A 1 273 ? 39.303 -82.393 31.362 1.00 125.08 273 PHE A C 1
ATOM 4209 O O . PHE A 1 273 ? 38.678 -82.306 32.420 1.00 125.35 273 PHE A O 1
ATOM 4226 N N . THR A 1 274 ? 40.359 -83.220 31.197 1.00 125.39 274 THR A N 1
ATOM 4227 C CA . THR A 1 274 ? 40.918 -84.037 32.281 1.00 128.82 274 THR A CA 1
ATOM 4228 C C . THR A 1 274 ? 42.034 -83.325 33.044 1.00 133.53 274 THR A C 1
ATOM 4229 O O . THR A 1 274 ? 42.318 -83.711 34.173 1.00 134.56 274 THR A O 1
ATOM 4240 N N . TRP A 1 275 ? 42.657 -82.289 32.446 1.00 130.91 275 TRP A N 1
ATOM 4241 C CA . TRP A 1 275 ? 43.742 -81.523 33.071 1.00 133.96 275 TRP A CA 1
ATOM 4242 C C . TRP A 1 275 ? 43.388 -80.915 34.445 1.00 136.20 275 TRP A C 1
ATOM 4243 O O . TRP A 1 275 ? 44.261 -80.894 35.313 1.00 137.51 275 TRP A O 1
ATOM 4264 N N . PRO A 1 276 ? 42.164 -80.375 34.668 1.00 130.08 276 PRO A N 1
ATOM 4265 C CA . PRO A 1 276 ? 41.858 -79.788 35.989 1.00 128.89 276 PRO A CA 1
ATOM 4266 C C . PRO A 1 276 ? 42.036 -80.762 37.151 1.00 136.09 276 PRO A C 1
ATOM 4267 O O . PRO A 1 276 ? 42.590 -80.387 38.190 1.00 138.35 276 PRO A O 1
ATOM 4278 N N . LEU A 1 277 ? 41.596 -82.015 36.966 1.00 132.87 277 LEU A N 1
ATOM 4279 C CA . LEU A 1 277 ? 41.747 -83.073 37.976 1.00 136.33 277 LEU A CA 1
ATOM 4280 C C . LEU A 1 277 ? 43.225 -83.442 38.135 1.00 144.13 277 LEU A C 1
ATOM 4281 O O . LEU A 1 277 ? 43.718 -83.550 39.251 1.00 146.51 277 LEU A O 1
ATOM 4297 N N . ILE A 1 278 ? 43.929 -83.598 37.016 1.00 142.73 278 ILE A N 1
ATOM 4298 C CA . ILE A 1 278 ? 45.360 -83.914 37.009 1.00 148.36 278 ILE A CA 1
ATOM 4299 C C . ILE A 1 278 ? 46.168 -82.819 37.738 1.00 155.93 278 ILE A C 1
ATOM 4300 O O . ILE A 1 278 ? 47.031 -83.142 38.549 1.00 161.21 278 ILE A O 1
ATOM 4316 N N . ALA A 1 279 ? 45.860 -81.537 37.473 1.00 149.15 279 ALA A N 1
ATOM 4317 C CA . ALA A 1 279 ? 46.569 -80.391 38.056 1.00 150.03 279 ALA A CA 1
ATOM 4318 C C . ALA A 1 279 ? 45.968 -79.862 39.359 1.00 153.25 279 ALA A C 1
ATOM 4319 O O . ALA A 1 279 ? 46.366 -78.782 39.793 1.00 154.25 279 ALA A O 1
ATOM 4326 N N . ALA A 1 280 ? 45.050 -80.596 40.002 1.00 148.71 280 ALA A N 1
ATOM 4327 C CA . ALA A 1 280 ? 44.437 -80.131 41.254 1.00 148.83 280 ALA A CA 1
ATOM 4328 C C . ALA A 1 280 ? 45.434 -79.936 42.431 1.00 156.81 280 ALA A C 1
ATOM 4329 O O . ALA A 1 280 ? 45.325 -78.944 43.162 1.00 156.32 280 ALA A O 1
ATOM 4336 N N . ASP A 1 281 ? 46.381 -80.879 42.607 1.00 156.74 281 ASP A N 1
ATOM 4337 C CA . ASP A 1 281 ? 47.394 -80.814 43.661 1.00 162.95 281 ASP A CA 1
ATOM 4338 C C . ASP A 1 281 ? 48.703 -80.209 43.122 1.00 170.21 281 ASP A C 1
ATOM 4339 O O . ASP A 1 281 ? 49.319 -79.394 43.808 1.00 173.24 281 ASP A O 1
ATOM 4348 N N . GLY A 1 282 ? 49.110 -80.622 41.920 1.00 166.15 282 GLY A N 1
ATOM 4349 C CA . GLY A 1 282 ? 50.316 -80.139 41.253 1.00 192.86 282 GLY A CA 1
ATOM 4350 C C . GLY A 1 282 ? 50.073 -79.822 39.789 1.00 209.90 282 GLY A C 1
ATOM 4351 O O . GLY A 1 282 ? 50.806 -80.276 38.906 1.00 178.91 282 GLY A O 1
ATOM 4355 N N . ASN A 1 302 ? 55.343 -85.194 38.610 1.00 183.48 302 ASN A N 1
ATOM 4356 C CA . ASN A 1 302 ? 55.289 -84.853 40.029 1.00 183.61 302 ASN A CA 1
ATOM 4357 C C . ASN A 1 302 ? 54.238 -85.682 40.773 1.00 185.38 302 ASN A C 1
ATOM 4358 O O . ASN A 1 302 ? 53.496 -86.448 40.153 1.00 183.18 302 ASN A O 1
ATOM 4368 N N . ALA A 1 303 ? 54.199 -85.534 42.116 1.00 185.03 303 ALA A N 1
ATOM 4369 C CA . ALA A 1 303 ? 53.254 -86.236 43.000 1.00 184.56 303 ALA A CA 1
ATOM 4370 C C . ALA A 1 303 ? 51.786 -85.841 42.746 1.00 185.26 303 ALA A C 1
ATOM 4371 O O . ALA A 1 303 ? 50.896 -86.666 42.957 1.00 185.08 303 ALA A O 1
ATOM 4378 N N . GLY A 1 304 ? 51.550 -84.602 42.313 1.00 180.88 304 GLY A N 1
ATOM 4379 C CA . GLY A 1 304 ? 50.208 -84.106 42.040 1.00 178.06 304 GLY A CA 1
ATOM 4380 C C . GLY A 1 304 ? 49.583 -84.680 40.786 1.00 178.77 304 GLY A C 1
ATOM 4381 O O . GLY A 1 304 ? 48.389 -84.990 40.775 1.00 176.13 304 GLY A O 1
ATOM 4385 N N . ALA A 1 305 ? 50.378 -84.828 39.721 1.00 176.49 305 ALA A N 1
ATOM 4386 C CA . ALA A 1 305 ? 49.903 -85.405 38.462 1.00 173.51 305 ALA A CA 1
ATOM 4387 C C . ALA A 1 305 ? 49.636 -86.904 38.618 1.00 178.12 305 ALA A C 1
ATOM 4388 O O . ALA A 1 305 ? 48.692 -87.421 38.022 1.00 175.65 305 ALA A O 1
ATOM 4395 N N . LYS A 1 306 ? 50.473 -87.594 39.426 1.00 177.41 306 LYS A N 1
ATOM 4396 C CA . LYS A 1 306 ? 50.333 -89.025 39.722 1.00 178.25 306 LYS A CA 1
ATOM 4397 C C . LYS A 1 306 ? 49.059 -89.277 40.546 1.00 178.51 306 LYS A C 1
ATOM 4398 O O . LYS A 1 306 ? 48.363 -90.259 40.299 1.00 178.41 306 LYS A O 1
ATOM 4417 N N . ALA A 1 307 ? 48.757 -88.394 41.518 1.00 174.16 307 ALA A N 1
ATOM 4418 C CA . ALA A 1 307 ? 47.558 -88.515 42.350 1.00 172.64 307 ALA A CA 1
ATOM 4419 C C . ALA A 1 307 ? 46.293 -88.289 41.531 1.00 171.43 307 ALA A C 1
ATOM 4420 O O . ALA A 1 307 ? 45.408 -89.143 41.528 1.00 170.31 307 ALA A O 1
ATOM 4427 N N . GLY A 1 308 ? 46.238 -87.150 40.838 1.00 162.66 308 GLY A N 1
ATOM 4428 C CA . GLY A 1 308 ? 45.103 -86.750 40.021 1.00 155.57 308 GLY A CA 1
ATOM 4429 C C . GLY A 1 308 ? 44.744 -87.732 38.928 1.00 159.05 308 GLY A C 1
ATOM 4430 O O . GLY A 1 308 ? 43.565 -88.034 38.736 1.00 156.23 308 GLY A O 1
ATOM 4434 N N . LEU A 1 309 ? 45.750 -88.262 38.218 1.00 158.86 309 LEU A N 1
ATOM 4435 C CA . LEU A 1 309 ? 45.489 -89.217 37.139 1.00 158.75 309 LEU A CA 1
ATOM 4436 C C . LEU A 1 309 ? 45.084 -90.591 37.685 1.00 167.82 309 LEU A C 1
ATOM 4437 O O . LEU A 1 309 ? 44.159 -91.195 37.144 1.00 166.36 309 LEU A O 1
ATOM 4453 N N . THR A 1 310 ? 45.742 -91.079 38.755 1.00 170.13 310 THR A N 1
ATOM 4454 C CA . THR A 1 310 ? 45.382 -92.373 39.349 1.00 173.61 310 THR A CA 1
ATOM 4455 C C 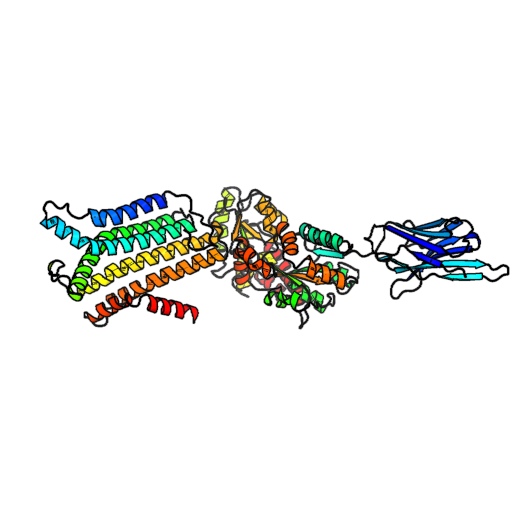. THR A 1 310 ? 43.898 -92.384 39.725 1.00 176.34 310 THR A C 1
ATOM 4456 O O . THR A 1 310 ? 43.227 -93.387 39.474 1.00 177.26 310 THR A O 1
ATOM 4467 N N . PHE A 1 311 ? 43.371 -91.252 40.252 1.00 168.91 311 PHE A N 1
ATOM 4468 C CA . PHE A 1 311 ? 41.948 -91.133 40.582 1.00 165.11 311 PHE A CA 1
ATOM 4469 C C . PHE A 1 311 ? 41.118 -91.288 39.318 1.00 164.87 311 PHE A C 1
ATOM 4470 O O . PHE A 1 311 ? 40.179 -92.078 39.311 1.00 166.00 311 PHE A O 1
ATOM 4487 N N . LEU A 1 312 ? 41.489 -90.577 38.239 1.00 156.87 312 LEU A N 1
ATOM 4488 C CA . LEU A 1 312 ? 40.780 -90.672 36.969 1.00 154.00 312 LEU A CA 1
ATOM 4489 C C . LEU A 1 312 ? 40.821 -92.094 36.421 1.00 162.70 312 LEU A C 1
ATOM 4490 O O . LEU A 1 312 ? 39.829 -92.558 35.859 1.00 161.58 312 LEU A O 1
ATOM 4506 N N . VAL A 1 313 ? 41.958 -92.786 36.589 1.00 164.90 313 VAL A N 1
ATOM 4507 C CA . VAL A 1 313 ? 42.107 -94.168 36.141 1.00 170.59 313 VAL A CA 1
ATOM 4508 C C . VAL A 1 313 ? 41.211 -95.080 36.987 1.00 177.02 313 VAL A C 1
ATOM 4509 O O . VAL A 1 313 ? 40.560 -95.962 36.430 1.00 178.87 313 VAL A O 1
ATOM 4522 N N . ASP A 1 314 ? 41.135 -94.843 38.308 1.00 173.67 314 ASP A N 1
ATOM 4523 C CA . ASP A 1 314 ? 40.273 -95.639 39.184 1.00 176.40 314 ASP A CA 1
ATOM 4524 C C . ASP A 1 314 ? 38.776 -95.487 38.847 1.00 175.95 314 ASP A C 1
ATOM 4525 O O . ASP A 1 314 ? 38.027 -96.434 39.068 1.00 179.25 314 ASP A O 1
ATOM 4534 N N . LEU A 1 315 ? 38.341 -94.334 38.288 1.00 165.11 315 LEU A N 1
ATOM 4535 C CA . LEU A 1 315 ? 36.934 -94.145 37.909 1.00 161.17 315 LEU A CA 1
ATOM 4536 C C . LEU A 1 315 ? 36.553 -95.059 36.740 1.00 168.68 315 LEU A C 1
ATOM 4537 O O . LEU A 1 315 ? 35.474 -95.649 36.752 1.00 169.66 315 LEU A O 1
ATOM 4553 N N . ILE A 1 316 ? 37.452 -95.208 35.758 1.00 167.80 316 ILE A N 1
ATOM 4554 C CA . ILE A 1 316 ? 37.225 -96.083 34.604 1.00 171.54 316 ILE A CA 1
ATOM 4555 C C . ILE A 1 316 ? 37.413 -97.547 35.029 1.00 183.70 316 ILE A C 1
ATOM 4556 O O . ILE A 1 316 ? 36.692 -98.415 34.539 1.00 186.02 316 ILE A O 1
ATOM 4572 N N . LYS A 1 317 ? 38.350 -97.812 35.962 1.00 183.54 317 LYS A N 1
ATOM 4573 C CA . LYS A 1 317 ? 38.608 -99.159 36.481 1.00 186.18 317 LYS A CA 1
ATOM 4574 C C . LYS A 1 317 ? 37.428 -99.656 37.345 1.00 190.77 317 LYS A C 1
ATOM 4575 O O . LYS A 1 317 ? 37.132 -100.852 37.328 1.00 192.72 317 LYS A O 1
ATOM 4594 N N . ASN A 1 318 ? 36.728 -98.739 38.060 1.00 187.73 318 ASN A N 1
ATOM 4595 C CA . ASN A 1 318 ? 35.540 -99.076 38.865 1.00 188.56 318 ASN A CA 1
ATOM 4596 C C . ASN A 1 318 ? 34.226 -99.012 38.022 1.00 192.29 318 ASN A C 1
ATOM 4597 O O . ASN A 1 318 ? 33.134 -99.098 38.589 1.00 192.18 318 ASN A O 1
ATOM 4608 N N . LYS A 1 319 ? 34.338 -98.871 36.672 1.00 190.79 319 LYS A N 1
ATOM 4609 C CA . LYS A 1 319 ? 33.219 -98.810 35.726 1.00 191.34 319 LYS A CA 1
ATOM 4610 C C . LYS A 1 319 ? 32.245 -97.644 36.006 1.00 187.97 319 LYS A C 1
ATOM 4611 O O . LYS A 1 319 ? 31.076 -97.718 35.626 1.00 188.03 319 LYS A O 1
ATOM 4630 N N . HIS A 1 320 ? 32.742 -96.549 36.618 1.00 177.87 320 HIS A N 1
ATOM 4631 C CA . HIS A 1 320 ? 31.930 -95.366 36.898 1.00 170.93 320 HIS A CA 1
ATOM 4632 C C . HIS A 1 320 ? 31.830 -94.519 35.632 1.00 169.72 320 HIS A C 1
ATOM 4633 O O . HIS A 1 320 ? 30.767 -93.975 35.340 1.00 166.36 320 HIS A O 1
ATOM 4647 N N . MET A 1 321 ? 32.936 -94.424 34.877 1.00 166.08 321 MET A N 1
ATOM 4648 C CA . MET A 1 321 ? 33.006 -93.712 33.605 1.00 162.41 321 MET A CA 1
ATOM 4649 C C . MET A 1 321 ? 33.349 -94.707 32.490 1.00 170.79 321 MET A C 1
ATOM 4650 O O . MET A 1 321 ? 33.977 -95.738 32.755 1.00 174.96 321 MET A O 1
ATOM 4664 N N . ASN A 1 322 ? 32.921 -94.400 31.247 1.00 166.14 322 ASN A N 1
ATOM 4665 C CA . ASN A 1 322 ? 33.185 -95.247 30.078 1.00 169.82 322 ASN A CA 1
ATOM 4666 C C . ASN A 1 322 ? 34.615 -94.992 29.599 1.00 171.74 322 ASN A C 1
ATOM 4667 O O . ASN A 1 322 ? 35.174 -93.927 29.864 1.00 165.18 322 ASN A O 1
ATOM 4678 N N . ALA A 1 323 ? 35.221 -95.989 28.944 1.00 175.03 323 ALA A N 1
ATOM 4679 C CA . ALA A 1 323 ? 36.594 -95.883 28.442 1.00 176.50 323 ALA A CA 1
ATOM 4680 C C . ALA A 1 323 ? 36.754 -94.819 27.332 1.00 175.51 323 ALA A C 1
ATOM 4681 O O . ALA A 1 323 ? 37.647 -93.976 27.428 1.00 170.44 323 ALA A O 1
ATOM 4688 N N . ASP A 1 324 ? 35.882 -94.841 26.307 1.00 174.07 324 ASP A N 1
ATOM 4689 C CA . ASP A 1 324 ? 35.963 -93.901 25.180 1.00 172.22 324 ASP A CA 1
ATOM 4690 C C . ASP A 1 324 ? 34.883 -92.812 25.246 1.00 169.95 324 ASP A C 1
ATOM 4691 O O . ASP A 1 324 ? 34.213 -92.535 24.247 1.00 169.17 324 ASP A O 1
ATOM 4700 N N . THR A 1 325 ? 34.766 -92.143 26.410 1.00 161.91 325 THR A N 1
ATOM 4701 C CA . THR A 1 325 ? 33.804 -91.047 26.585 1.00 156.17 325 THR A CA 1
ATOM 4702 C C . THR A 1 325 ? 34.309 -89.816 25.831 1.00 152.70 325 THR A C 1
ATOM 4703 O O . THR A 1 325 ? 35.371 -89.287 26.161 1.00 150.18 325 THR A O 1
ATOM 4714 N N . ASP A 1 326 ? 33.564 -89.387 24.805 1.00 146.34 326 ASP A N 1
ATOM 4715 C CA . ASP A 1 326 ? 33.913 -88.230 23.987 1.00 141.98 326 ASP A CA 1
ATOM 4716 C C . ASP A 1 326 ? 32.902 -87.108 24.180 1.00 137.95 326 ASP A C 1
ATOM 4717 O O . ASP A 1 326 ? 31.875 -87.303 24.834 1.00 137.79 326 ASP A O 1
ATOM 4726 N N . TYR A 1 327 ? 33.202 -85.936 23.597 1.00 128.34 327 TYR A N 1
ATOM 4727 C CA . TYR A 1 327 ? 32.366 -84.735 23.664 1.00 122.78 327 TYR A CA 1
ATOM 4728 C C . TYR A 1 327 ? 30.898 -84.995 23.326 1.00 130.05 327 TYR A C 1
ATOM 4729 O O . TYR A 1 327 ? 30.027 -84.473 24.019 1.00 128.50 327 TYR A O 1
ATOM 4747 N N . SER A 1 328 ? 30.618 -85.746 22.251 1.00 131.43 328 SER A N 1
ATOM 4748 C CA . SER A 1 328 ? 29.241 -85.955 21.797 1.00 133.20 328 SER A CA 1
ATOM 4749 C C . SER A 1 328 ? 28.395 -86.847 22.702 1.00 139.19 328 SER A C 1
ATOM 4750 O O . SER A 1 328 ? 27.276 -86.453 23.039 1.00 136.31 328 SER A O 1
ATOM 4758 N N . ILE A 1 329 ? 28.906 -88.021 23.106 1.00 141.14 329 ILE A N 1
ATOM 4759 C CA . ILE A 1 329 ? 28.118 -88.917 23.958 1.00 144.92 329 ILE A CA 1
ATOM 4760 C C . ILE A 1 329 ? 27.991 -88.374 25.382 1.00 145.38 329 ILE A C 1
ATOM 4761 O O . ILE A 1 329 ? 27.029 -88.731 26.062 1.00 147.13 329 ILE A O 1
ATOM 4777 N N . ALA A 1 330 ? 28.927 -87.506 25.829 1.00 136.73 330 ALA A N 1
ATOM 4778 C CA . ALA A 1 330 ? 28.842 -86.884 27.154 1.00 132.84 330 ALA A CA 1
ATOM 4779 C C . ALA A 1 330 ? 27.765 -85.804 27.122 1.00 133.99 330 ALA A C 1
ATOM 4780 O O . ALA A 1 330 ? 26.876 -85.805 27.964 1.00 133.31 330 ALA A O 1
ATOM 4787 N N . GLU A 1 331 ? 27.840 -84.898 26.130 1.00 129.75 331 GLU A N 1
ATOM 4788 C CA . GLU A 1 331 ? 26.873 -83.808 25.916 1.00 127.70 331 GLU A CA 1
ATOM 4789 C C . GLU A 1 331 ? 25.468 -84.365 25.778 1.00 134.37 331 GLU A C 1
ATOM 4790 O O . GLU A 1 331 ? 24.559 -83.917 26.470 1.00 133.49 331 GLU A O 1
ATOM 4802 N N . ALA A 1 332 ? 25.295 -85.313 24.848 1.00 135.02 332 ALA A N 1
ATOM 4803 C CA . ALA A 1 332 ? 24.004 -85.936 24.567 1.00 139.26 332 ALA A CA 1
ATOM 4804 C C . ALA A 1 332 ? 23.418 -86.591 25.807 1.00 143.85 332 ALA A C 1
ATOM 4805 O O . ALA A 1 332 ? 22.240 -86.400 26.090 1.00 144.36 332 ALA A O 1
ATOM 4812 N N . ALA A 1 333 ? 24.250 -87.322 26.564 1.00 140.54 333 ALA A N 1
ATOM 4813 C CA . ALA A 1 333 ? 23.819 -87.995 27.787 1.00 142.53 333 ALA A CA 1
ATOM 4814 C C . ALA A 1 333 ? 23.335 -87.022 28.858 1.00 142.90 333 ALA A C 1
ATOM 4815 O O . ALA A 1 333 ? 22.375 -87.326 29.561 1.00 145.09 333 ALA A O 1
ATOM 4822 N N . PHE A 1 334 ? 23.995 -85.864 28.989 1.00 134.47 334 PHE A N 1
ATOM 4823 C CA . PHE A 1 334 ? 23.609 -84.851 29.974 1.00 131.08 334 PHE A CA 1
ATOM 4824 C C . PHE A 1 334 ? 22.327 -84.153 29.538 1.00 133.49 334 PHE A C 1
ATOM 4825 O O . PHE A 1 334 ? 21.417 -83.988 30.357 1.00 135.50 334 PHE A O 1
ATOM 4842 N N . ASN A 1 335 ? 22.246 -83.777 28.261 1.00 126.28 335 ASN A N 1
ATOM 4843 C CA . ASN A 1 335 ? 21.075 -83.104 27.705 1.00 125.90 335 ASN A CA 1
ATOM 4844 C C . ASN A 1 335 ? 19.852 -84.029 27.682 1.00 132.31 335 ASN A C 1
ATOM 4845 O O . ASN A 1 335 ? 18.731 -83.556 27.867 1.00 131.29 335 ASN A O 1
ATOM 4856 N N . LYS A 1 336 ? 20.068 -85.347 27.480 1.00 133.58 336 LYS A N 1
ATOM 4857 C CA . LYS A 1 336 ? 18.982 -86.348 27.503 1.00 139.40 336 LYS A CA 1
ATOM 4858 C C . LYS A 1 336 ? 18.436 -86.548 28.925 1.00 143.39 336 LYS A C 1
ATOM 4859 O O . LYS A 1 336 ? 17.268 -86.896 29.088 1.00 147.22 336 LYS A O 1
ATOM 4878 N N . GLY A 1 337 ? 19.291 -86.331 29.920 1.00 136.13 337 GLY A N 1
ATOM 4879 C CA . GLY A 1 337 ? 18.975 -86.490 31.330 1.00 136.45 337 GLY A CA 1
ATOM 4880 C C . GLY A 1 337 ? 19.436 -87.821 31.879 1.00 142.92 337 GLY A C 1
ATOM 4881 O O . GLY A 1 337 ? 18.845 -88.312 32.841 1.00 144.99 337 GLY A O 1
ATOM 4885 N N . GLU A 1 338 ? 20.516 -88.399 31.295 1.00 139.99 338 GLU A N 1
ATOM 4886 C CA . GLU A 1 338 ? 21.081 -89.689 31.700 1.00 143.94 338 GLU A CA 1
ATOM 4887 C C . GLU A 1 338 ? 22.175 -89.525 32.765 1.00 146.12 338 GLU A C 1
ATOM 4888 O O . GLU A 1 338 ? 22.269 -90.364 33.661 1.00 148.68 338 GLU A O 1
ATOM 4900 N N . THR A 1 339 ? 22.991 -88.455 32.679 1.00 138.05 339 THR A N 1
ATOM 4901 C CA . THR A 1 339 ? 24.036 -88.172 33.672 1.00 135.24 339 THR A CA 1
ATOM 4902 C C . THR A 1 339 ? 23.666 -86.933 34.515 1.00 133.62 339 THR A C 1
ATOM 4903 O O . THR A 1 339 ? 23.061 -85.977 34.016 1.00 130.36 339 THR A O 1
ATOM 4914 N N . ALA A 1 340 ? 24.026 -86.963 35.793 1.00 130.14 340 ALA A N 1
ATOM 4915 C CA . ALA A 1 340 ? 23.725 -85.872 36.727 1.00 127.19 340 ALA A CA 1
ATOM 4916 C C . ALA A 1 340 ? 24.704 -84.710 36.594 1.00 124.46 340 ALA A C 1
ATOM 4917 O O . ALA A 1 340 ? 24.385 -83.615 37.048 1.00 122.10 340 ALA A O 1
ATOM 4924 N N . MET A 1 341 ? 25.913 -84.953 36.043 1.00 118.25 341 MET A N 1
ATOM 4925 C CA . MET A 1 341 ? 26.950 -83.929 35.913 1.00 113.77 341 MET A CA 1
ATOM 4926 C C . MET A 1 341 ? 27.732 -84.045 34.605 1.00 115.34 341 MET A C 1
ATOM 4927 O O . MET A 1 341 ? 27.737 -85.086 33.952 1.00 117.13 341 MET A O 1
ATOM 4941 N N . THR A 1 342 ? 28.409 -82.956 34.247 1.00 107.86 342 THR A N 1
ATOM 4942 C CA . THR A 1 342 ? 29.287 -82.878 33.080 1.00 106.68 342 THR A CA 1
ATOM 4943 C C . THR A 1 342 ? 30.239 -81.696 33.250 1.00 108.01 342 THR A C 1
ATOM 4944 O O . THR A 1 342 ? 29.944 -80.768 34.001 1.00 105.46 342 THR A O 1
ATOM 4955 N N . ILE A 1 343 ? 31.384 -81.750 32.575 1.00 105.07 343 ILE A N 1
ATOM 4956 C CA . ILE A 1 343 ? 32.403 -80.711 32.653 1.00 103.28 343 ILE A CA 1
ATOM 4957 C C . ILE A 1 343 ? 32.489 -80.124 31.268 1.00 102.85 343 ILE A C 1
ATOM 4958 O O . ILE A 1 343 ? 32.763 -80.859 30.330 1.00 104.74 343 ILE A O 1
ATOM 4974 N N . ASN A 1 344 ? 32.199 -78.825 31.129 1.00 96.63 344 ASN A N 1
ATOM 4975 C CA . ASN A 1 344 ? 32.179 -78.137 29.836 1.00 95.43 344 ASN A CA 1
ATOM 4976 C C . ASN A 1 344 ? 32.313 -76.627 29.990 1.00 96.38 344 ASN A C 1
ATOM 4977 O O . ASN A 1 344 ? 32.392 -76.120 31.107 1.00 97.07 344 ASN A O 1
ATOM 4988 N N . GLY A 1 345 ? 32.368 -75.933 28.863 1.00 91.98 345 GLY A N 1
ATOM 4989 C CA . GLY A 1 345 ? 32.526 -74.488 28.823 1.00 90.29 345 GLY A CA 1
ATOM 4990 C C . GLY A 1 345 ? 31.269 -73.716 28.490 1.00 92.76 345 GLY A C 1
ATOM 4991 O O . GLY A 1 345 ? 30.221 -74.304 28.205 1.00 91.48 345 GLY A O 1
ATOM 4995 N N . PRO A 1 346 ? 31.387 -72.365 28.524 1.00 90.03 346 PRO A N 1
ATOM 4996 C CA . PRO A 1 346 ? 30.233 -71.484 28.189 1.00 89.92 346 PRO A CA 1
ATOM 4997 C C . PRO A 1 346 ? 29.424 -71.867 26.938 1.00 92.26 346 PRO A C 1
ATOM 4998 O O . PRO A 1 346 ? 28.189 -71.914 26.947 1.00 89.26 346 PRO A O 1
ATOM 5009 N N . TRP A 1 347 ? 30.160 -72.148 25.860 1.00 90.65 347 TRP A N 1
ATOM 5010 C CA . TRP A 1 347 ? 29.626 -72.581 24.571 1.00 92.30 347 TRP A CA 1
ATOM 5011 C C . TRP A 1 347 ? 28.585 -73.719 24.678 1.00 95.32 347 TRP A C 1
ATOM 5012 O O . TRP A 1 347 ? 27.642 -73.740 23.879 1.00 97.20 347 TRP A O 1
ATOM 5033 N N . ALA A 1 348 ? 28.739 -74.643 25.662 1.00 89.05 348 ALA A N 1
ATOM 5034 C CA . ALA A 1 348 ? 27.816 -75.777 25.825 1.00 89.21 348 ALA A CA 1
ATOM 5035 C C . ALA A 1 348 ? 26.462 -75.430 26.415 1.00 90.12 348 ALA A C 1
ATOM 5036 O O . ALA A 1 348 ? 25.560 -76.252 26.313 1.00 88.62 348 ALA A O 1
ATOM 5043 N N . TRP A 1 349 ? 26.297 -74.239 27.004 1.00 87.61 349 TRP A N 1
ATOM 5044 C CA . TRP A 1 349 ? 25.052 -73.926 27.707 1.00 89.67 349 TRP A CA 1
ATOM 5045 C C . TRP A 1 349 ? 23.835 -73.861 26.794 1.00 97.65 349 TRP A C 1
ATOM 5046 O O . TRP A 1 349 ? 22.838 -74.498 27.109 1.00 100.51 349 TRP A O 1
ATOM 5067 N N . SER A 1 350 ? 23.917 -73.156 25.677 1.00 95.78 350 SER A N 1
ATOM 5068 C CA . SER A 1 350 ? 22.796 -73.010 24.736 1.00 100.17 350 SER A CA 1
ATOM 5069 C C . SER A 1 350 ? 22.125 -74.350 24.338 1.00 108.14 350 SER A C 1
ATOM 5070 O O . SER A 1 350 ? 20.899 -74.402 24.204 1.00 109.83 350 SER A O 1
ATOM 5078 N N . ASN A 1 351 ? 22.914 -75.421 24.164 1.00 106.07 351 ASN A N 1
ATOM 5079 C CA . ASN A 1 351 ? 22.351 -76.725 23.810 1.00 110.44 351 ASN A CA 1
ATOM 5080 C C . ASN A 1 351 ? 21.591 -77.349 24.969 1.00 116.85 351 ASN A C 1
ATOM 5081 O O . ASN A 1 351 ? 20.642 -78.093 24.727 1.00 120.80 351 ASN A O 1
ATOM 5092 N N . ILE A 1 352 ? 21.969 -77.019 26.220 1.00 111.56 352 ILE A N 1
ATOM 5093 C CA . ILE A 1 352 ? 21.284 -77.515 27.410 1.00 112.45 352 ILE A CA 1
ATOM 5094 C C . ILE A 1 352 ? 19.969 -76.759 27.510 1.00 118.05 352 ILE A C 1
ATOM 5095 O O . ILE A 1 352 ? 18.951 -77.405 27.731 1.00 120.43 352 ILE A O 1
ATOM 5111 N N . ASP A 1 353 ? 19.978 -75.411 27.320 1.00 114.72 353 ASP A N 1
ATOM 5112 C CA . ASP A 1 353 ? 18.756 -74.575 27.306 1.00 117.71 353 ASP A CA 1
ATOM 5113 C C . ASP A 1 353 ? 17.745 -75.116 26.285 1.00 126.43 353 ASP A C 1
ATOM 5114 O O . ASP A 1 353 ? 16.542 -75.112 26.562 1.00 128.97 353 ASP A O 1
ATOM 5123 N N . THR A 1 354 ? 18.241 -75.555 25.100 1.00 123.89 354 THR A N 1
ATOM 5124 C CA . THR A 1 354 ? 17.402 -76.130 24.050 1.00 129.34 354 THR A CA 1
ATOM 5125 C C . THR A 1 354 ? 16.678 -77.357 24.620 1.00 138.30 354 THR A C 1
ATOM 5126 O O . THR A 1 354 ? 15.467 -77.479 24.443 1.00 142.23 354 THR A O 1
ATOM 5137 N N . SER A 1 355 ? 17.400 -78.215 25.366 1.00 134.69 355 SER A N 1
ATOM 5138 C CA . SER A 1 355 ? 16.795 -79.379 26.024 1.00 138.58 355 SER A CA 1
ATOM 5139 C C . SER A 1 355 ? 15.981 -78.934 27.257 1.00 144.68 355 SER A C 1
ATOM 5140 O O . SER A 1 355 ? 16.074 -77.787 27.689 1.00 141.61 355 SER A O 1
ATOM 5148 N N . LYS A 1 356 ? 15.186 -79.841 27.812 1.00 146.70 356 LYS A N 1
ATOM 5149 C CA . LYS A 1 356 ? 14.365 -79.549 28.982 1.00 148.85 356 LYS A CA 1
ATOM 5150 C C . LYS A 1 356 ? 15.065 -80.128 30.228 1.00 150.98 356 LYS A C 1
ATOM 5151 O O . LYS A 1 356 ? 14.611 -81.121 30.825 1.00 154.17 356 LYS A O 1
ATOM 5170 N N . VAL A 1 357 ? 16.208 -79.488 30.586 1.00 141.04 357 VAL A N 1
ATOM 5171 C CA . VAL A 1 357 ? 17.071 -79.870 31.710 1.00 137.88 357 VAL A CA 1
ATOM 5172 C C . VAL A 1 357 ? 17.331 -78.642 32.571 1.00 136.34 357 VAL A C 1
ATOM 5173 O O . VAL A 1 357 ? 17.997 -77.719 32.103 1.00 132.48 357 VAL A O 1
ATOM 5186 N N . ASN A 1 358 ? 16.853 -78.642 33.833 1.00 132.38 358 ASN A N 1
ATOM 5187 C CA . ASN A 1 358 ? 17.108 -77.536 34.764 1.00 128.74 358 ASN A CA 1
ATOM 5188 C C . ASN A 1 358 ? 18.553 -77.718 35.242 1.00 124.08 358 ASN A C 1
ATOM 5189 O O . ASN A 1 358 ? 18.832 -78.547 36.115 1.00 123.57 358 ASN A O 1
ATOM 5200 N N . TYR A 1 359 ? 19.467 -76.968 34.617 1.00 114.01 359 TYR A N 1
ATOM 5201 C CA . TYR A 1 359 ? 20.894 -77.091 34.869 1.00 109.01 359 TYR A CA 1
ATOM 5202 C C . TYR A 1 359 ? 21.468 -75.979 35.714 1.00 107.75 359 TYR A C 1
ATOM 5203 O O . TYR A 1 359 ? 20.926 -74.870 35.780 1.00 105.69 359 TYR A O 1
ATOM 5221 N N . GLY A 1 360 ? 22.611 -76.298 36.296 1.00 102.73 360 GLY A N 1
ATOM 5222 C CA . GLY A 1 360 ? 23.399 -75.386 37.099 1.00 101.81 360 GLY A CA 1
ATOM 5223 C C . GLY A 1 360 ? 24.855 -75.493 36.704 1.00 103.68 360 GLY A C 1
ATOM 5224 O O . GLY A 1 360 ? 25.313 -76.567 36.324 1.00 102.64 360 GLY A O 1
ATOM 5228 N N . VAL A 1 361 ? 25.576 -74.378 36.785 1.00 99.41 361 VAL A N 1
ATOM 5229 C CA . VAL A 1 361 ? 26.989 -74.284 36.456 1.00 98.12 361 VAL A CA 1
ATOM 5230 C C . VAL A 1 361 ? 27.635 -73.893 37.743 1.00 103.59 361 VAL A C 1
ATOM 5231 O O . VAL A 1 361 ? 27.147 -72.971 38.392 1.00 105.93 361 VAL A O 1
ATOM 5244 N N . THR A 1 362 ? 28.679 -74.604 38.161 1.00 100.10 362 THR A N 1
ATOM 5245 C CA . THR A 1 362 ? 29.310 -74.330 39.452 1.00 100.91 362 THR A CA 1
ATOM 5246 C C . THR A 1 362 ? 30.789 -74.636 39.469 1.00 105.49 362 THR A C 1
ATOM 5247 O O . THR A 1 362 ? 31.352 -75.098 38.479 1.00 104.78 362 THR A O 1
ATOM 5258 N N . VAL A 1 363 ? 31.410 -74.388 40.626 1.00 105.03 363 VAL A N 1
ATOM 5259 C CA . VAL A 1 363 ? 32.819 -74.641 40.890 1.00 106.03 363 VAL A CA 1
ATOM 5260 C C . VAL A 1 363 ? 33.146 -76.108 40.586 1.00 112.91 363 VAL A C 1
ATOM 5261 O O . VAL A 1 363 ? 32.321 -76.980 40.839 1.00 112.90 363 VAL A O 1
ATOM 5274 N N . LEU A 1 364 ? 34.321 -76.379 40.015 1.00 112.26 364 LEU A N 1
ATOM 5275 C CA . LEU A 1 364 ? 34.706 -77.749 39.697 1.00 114.43 364 LEU A CA 1
ATOM 5276 C C . LEU A 1 364 ? 34.993 -78.451 41.017 1.00 122.14 364 LEU A C 1
ATOM 5277 O O . LEU A 1 364 ? 35.390 -77.776 41.971 1.00 121.59 364 LEU A O 1
ATOM 5293 N N . PRO A 1 365 ? 34.795 -79.782 41.132 1.00 123.14 365 PRO A N 1
ATOM 5294 C CA . PRO A 1 365 ? 35.061 -80.427 42.423 1.00 127.50 365 PRO A CA 1
ATOM 5295 C C . PRO A 1 365 ? 36.536 -80.327 42.845 1.00 134.88 365 PRO A C 1
ATOM 5296 O O . PRO A 1 365 ? 37.416 -80.153 41.981 1.00 133.19 365 PRO A O 1
ATOM 5307 N N . THR A 1 366 ? 36.787 -80.318 44.185 1.00 134.04 366 THR A N 1
ATOM 5308 C CA . THR A 1 366 ? 38.139 -80.231 44.739 1.00 136.81 366 THR A CA 1
ATOM 5309 C C . THR A 1 366 ? 38.703 -81.621 44.800 1.00 144.91 366 THR A C 1
ATOM 5310 O O . THR A 1 366 ? 37.934 -82.563 44.911 1.00 144.94 366 THR A O 1
ATOM 5321 N N . PHE A 1 367 ? 40.026 -81.768 44.703 1.00 146.05 367 PHE A N 1
ATOM 5322 C CA . PHE A 1 367 ? 40.681 -83.076 44.810 1.00 151.40 367 PHE A CA 1
ATOM 5323 C C . PHE A 1 367 ? 41.842 -82.954 45.785 1.00 160.44 367 PHE A C 1
ATOM 5324 O O . PHE A 1 367 ? 42.703 -82.088 45.613 1.00 159.82 367 PHE A O 1
ATOM 5341 N N . LYS A 1 368 ? 41.842 -83.814 46.821 1.00 162.18 368 LYS A N 1
ATOM 5342 C CA . LYS A 1 368 ? 42.798 -83.816 47.926 1.00 168.10 368 LYS A CA 1
ATOM 5343 C C . LYS A 1 368 ? 42.674 -82.482 48.692 1.00 170.39 368 LYS A C 1
ATOM 5344 O O . LYS A 1 368 ? 43.679 -81.909 49.106 1.00 173.74 368 LYS A O 1
ATOM 5363 N N . GLY A 1 369 ? 41.442 -81.976 48.824 1.00 162.27 369 GLY A N 1
ATOM 5364 C CA . GLY A 1 369 ? 41.162 -80.724 49.521 1.00 162.26 369 GLY A CA 1
ATOM 5365 C C . GLY A 1 369 ? 41.364 -79.491 48.671 1.00 164.77 369 GLY A C 1
ATOM 5366 O O . GLY A 1 369 ? 40.519 -78.593 48.689 1.00 162.56 369 GLY A O 1
ATOM 5370 N N . GLN A 1 370 ? 42.503 -79.428 47.945 1.00 162.11 370 GLN A N 1
ATOM 5371 C CA . GLN A 1 370 ? 42.850 -78.336 47.036 1.00 158.33 370 GLN A CA 1
ATOM 5372 C C . GLN A 1 370 ? 41.905 -78.299 45.806 1.00 155.48 370 GLN A C 1
ATOM 5373 O O . GLN A 1 370 ? 41.359 -79.339 45.431 1.00 152.62 370 GLN A O 1
ATOM 5387 N N . PRO A 1 371 ? 41.726 -77.129 45.143 1.00 149.51 371 PRO A N 1
ATOM 5388 C CA . PRO A 1 371 ? 40.846 -77.084 43.961 1.00 142.76 371 PRO A CA 1
ATOM 5389 C C . PRO A 1 371 ? 41.443 -77.653 42.701 1.00 139.28 371 PRO A C 1
ATOM 5390 O O . PRO A 1 371 ? 42.666 -77.648 42.552 1.00 140.09 371 PRO A O 1
ATOM 5401 N N . SER A 1 372 ? 40.555 -78.094 41.778 1.00 129.52 372 SER A N 1
ATOM 5402 C CA . SER A 1 372 ? 40.942 -78.575 40.451 1.00 127.72 372 SER A CA 1
ATOM 5403 C C . SER A 1 372 ? 41.211 -77.331 39.591 1.00 124.66 372 SER A C 1
ATOM 5404 O O . SER A 1 372 ? 40.340 -76.477 39.470 1.00 118.37 372 SER A O 1
ATOM 5412 N N . LYS A 1 373 ? 42.455 -77.194 39.099 1.00 122.99 373 LYS A N 1
ATOM 5413 C CA . LYS A 1 373 ? 42.932 -76.024 38.373 1.00 121.82 373 LYS A CA 1
ATOM 5414 C C . LYS A 1 373 ? 42.724 -76.169 36.839 1.00 124.99 373 LYS A C 1
ATOM 5415 O O . LYS A 1 373 ? 43.607 -76.708 36.154 1.00 126.31 373 LYS A O 1
ATOM 5434 N N . PRO A 1 374 ? 41.601 -75.681 36.252 1.00 119.01 374 PRO A N 1
ATOM 5435 C CA . PRO A 1 374 ? 41.433 -75.812 34.795 1.00 116.99 374 PRO A CA 1
ATOM 5436 C C . PRO A 1 374 ? 42.333 -74.855 34.020 1.00 121.16 374 PRO A C 1
ATOM 5437 O O . PRO A 1 374 ? 42.787 -73.863 34.584 1.00 122.18 374 PRO A O 1
ATOM 5448 N N . PHE A 1 375 ? 42.578 -75.129 32.730 1.00 115.80 375 PHE A N 1
ATOM 5449 C CA . PHE A 1 375 ? 43.420 -74.221 31.949 1.00 115.19 375 PHE A CA 1
ATOM 5450 C C . PHE A 1 375 ? 42.509 -73.174 31.368 1.00 112.20 375 PHE A C 1
ATOM 5451 O O . PHE A 1 375 ? 41.465 -73.531 30.847 1.00 108.98 375 PHE A O 1
ATOM 5468 N N . VAL A 1 376 ? 42.851 -71.886 31.527 1.00 107.15 376 VAL A N 1
ATOM 5469 C CA . VAL A 1 376 ? 42.014 -70.781 31.051 1.00 103.00 376 VAL A CA 1
ATOM 5470 C C . VAL A 1 376 ? 42.451 -70.384 29.653 1.00 105.72 376 VAL A C 1
ATOM 5471 O O . VAL A 1 376 ? 43.632 -70.113 29.434 1.00 107.37 376 VAL A O 1
ATOM 5484 N N . GLY A 1 377 ? 41.487 -70.332 28.740 1.00 99.18 377 GLY A N 1
ATOM 5485 C CA . GLY A 1 377 ? 41.708 -69.955 27.357 1.00 98.56 377 GLY A CA 1
ATOM 5486 C C . GLY A 1 377 ? 41.120 -68.605 27.047 1.00 100.48 377 GLY A C 1
ATOM 5487 O O . GLY A 1 377 ? 40.088 -68.223 27.602 1.00 97.05 377 GLY A O 1
ATOM 5491 N N . VAL A 1 378 ? 41.778 -67.877 26.160 1.00 99.61 378 VAL A N 1
ATOM 5492 C CA . VAL A 1 378 ? 41.280 -66.602 25.680 1.00 99.09 378 VAL A CA 1
ATOM 5493 C C . VAL A 1 378 ? 40.957 -66.845 24.218 1.00 101.03 378 VAL A C 1
ATOM 5494 O O . VAL A 1 378 ? 41.882 -66.994 23.419 1.00 102.39 378 VAL A O 1
ATOM 5507 N N . LEU A 1 379 ? 39.667 -66.920 23.865 1.00 96.89 379 LEU A N 1
ATOM 5508 C CA . LEU A 1 379 ? 39.291 -67.063 22.458 1.00 99.45 379 LEU A CA 1
ATOM 5509 C C . LEU A 1 379 ? 39.848 -65.837 21.745 1.00 105.69 379 LEU A C 1
ATOM 5510 O O . LEU A 1 379 ? 39.690 -64.725 22.249 1.00 105.96 379 LEU A O 1
ATOM 5526 N N . SER A 1 380 ? 40.587 -66.046 20.664 1.00 104.44 380 SER A N 1
ATOM 5527 C CA . SER A 1 380 ? 41.256 -64.939 19.972 1.00 107.78 380 SER A CA 1
ATOM 5528 C C . SER A 1 380 ? 41.195 -65.076 18.457 1.00 112.03 380 SER A C 1
ATOM 5529 O O . SER A 1 380 ? 41.276 -66.190 17.944 1.00 112.26 380 SER A O 1
ATOM 5537 N N . ALA A 1 381 ? 41.040 -63.949 17.747 1.00 109.36 381 ALA A N 1
ATOM 5538 C CA . ALA A 1 381 ? 40.980 -63.929 16.282 1.00 112.41 381 ALA A CA 1
ATOM 5539 C C . ALA A 1 381 ? 42.282 -63.371 15.717 1.00 120.26 381 ALA A C 1
ATOM 5540 O O . ALA A 1 381 ? 42.637 -62.234 16.035 1.00 120.13 381 ALA A O 1
ATOM 5547 N N . GLY A 1 382 ? 42.986 -64.167 14.914 1.00 120.62 382 GLY A N 1
ATOM 5548 C CA . GLY A 1 382 ? 44.235 -63.752 14.275 1.00 125.57 382 GLY A CA 1
ATOM 5549 C C . GLY A 1 382 ? 44.074 -63.634 12.781 1.00 133.33 382 GLY A C 1
ATOM 5550 O O . GLY A 1 382 ? 43.238 -64.339 12.220 1.00 132.78 382 GLY A O 1
ATOM 5554 N N . ILE A 1 383 ? 44.866 -62.759 12.125 1.00 134.06 383 ILE A N 1
ATOM 5555 C CA . ILE A 1 383 ? 44.805 -62.600 10.661 1.00 138.51 383 ILE A CA 1
ATOM 5556 C C . ILE A 1 383 ? 45.942 -63.428 10.018 1.00 148.08 383 ILE A C 1
ATOM 5557 O O . ILE A 1 383 ? 47.102 -63.283 10.396 1.00 150.36 383 ILE A O 1
ATOM 5573 N N . ASN A 1 384 ? 45.607 -64.285 9.044 1.00 147.48 384 ASN A N 1
ATOM 5574 C CA . ASN A 1 384 ? 46.582 -65.128 8.340 1.00 152.12 384 ASN A CA 1
ATOM 5575 C C . ASN A 1 384 ? 47.584 -64.267 7.594 1.00 162.75 384 ASN A C 1
ATOM 5576 O O . ASN A 1 384 ? 47.179 -63.427 6.794 1.00 164.92 384 ASN A O 1
ATOM 5587 N N . ALA A 1 385 ? 48.890 -64.500 7.830 1.00 163.12 385 ALA A N 1
ATOM 5588 C CA . ALA A 1 385 ? 49.992 -63.765 7.175 1.00 169.43 385 ALA A CA 1
ATOM 5589 C C . ALA A 1 385 ? 49.940 -63.820 5.644 1.00 175.94 385 ALA A C 1
ATOM 5590 O O . ALA A 1 385 ? 50.345 -62.860 4.996 1.00 178.75 385 ALA A O 1
ATOM 5597 N N . ALA A 1 386 ? 49.442 -64.930 5.076 1.00 172.74 386 ALA A N 1
ATOM 5598 C CA . ALA A 1 386 ? 49.336 -65.120 3.632 1.00 178.44 386 ALA A CA 1
ATOM 5599 C C . ALA A 1 386 ? 47.935 -64.747 3.078 1.00 180.21 386 ALA A C 1
ATOM 5600 O O . ALA A 1 386 ? 47.455 -65.390 2.136 1.00 181.34 386 ALA A O 1
ATOM 5607 N N . SER A 1 387 ? 47.310 -63.676 3.621 1.00 173.44 387 SER A N 1
ATOM 5608 C CA . SER A 1 387 ? 45.985 -63.215 3.193 1.00 170.90 387 SER A CA 1
ATOM 5609 C C . SER A 1 387 ? 46.053 -61.853 2.491 1.00 179.68 387 SER A C 1
ATOM 5610 O O . SER A 1 387 ? 46.672 -60.945 3.032 1.00 179.44 387 SER A O 1
ATOM 5618 N N . PRO A 1 388 ? 45.360 -61.634 1.358 1.00 180.32 388 PRO A N 1
ATOM 5619 C CA . PRO A 1 388 ? 45.345 -60.282 0.771 1.00 183.61 388 PRO A CA 1
ATOM 5620 C C . PRO A 1 388 ? 44.317 -59.355 1.450 1.00 183.48 388 PRO A C 1
ATOM 5621 O O . PRO A 1 388 ? 44.446 -58.139 1.354 1.00 185.89 388 PRO A O 1
ATOM 5632 N N . ASN A 1 389 ? 43.328 -59.913 2.180 1.00 173.26 389 ASN A N 1
ATOM 5633 C CA . ASN A 1 389 ? 42.258 -59.139 2.813 1.00 168.66 389 ASN A CA 1
ATOM 5634 C C . ASN A 1 389 ? 42.598 -58.762 4.268 1.00 169.39 389 ASN A C 1
ATOM 5635 O O . ASN A 1 389 ? 41.705 -58.781 5.117 1.00 164.62 389 ASN A O 1
ATOM 5646 N N . LYS A 1 390 ? 43.854 -58.376 4.561 1.00 168.19 390 LYS A N 1
ATOM 5647 C CA . LYS A 1 390 ? 44.255 -58.040 5.932 1.00 164.17 390 LYS A CA 1
ATOM 5648 C C . LYS A 1 390 ? 43.567 -56.793 6.483 1.00 168.02 390 LYS A C 1
ATOM 5649 O O . LYS A 1 390 ? 43.178 -56.792 7.645 1.00 164.24 390 LYS A O 1
ATOM 5668 N N . GLU A 1 391 ? 43.401 -55.756 5.672 1.00 170.14 391 GLU A N 1
ATOM 5669 C CA . GLU A 1 391 ? 42.735 -54.527 6.104 1.00 170.50 391 GLU A CA 1
ATOM 5670 C C . GLU A 1 391 ? 41.213 -54.696 6.158 1.00 171.26 391 GLU A C 1
ATOM 5671 O O . GLU A 1 391 ? 40.575 -54.047 6.986 1.00 168.65 391 GLU A O 1
ATOM 5683 N N . LEU A 1 392 ? 40.642 -55.602 5.341 1.00 168.39 392 LEU A N 1
ATOM 5684 C CA . LEU A 1 392 ? 39.192 -55.852 5.320 1.00 166.58 392 LEU A CA 1
ATOM 5685 C C . LEU A 1 392 ? 38.795 -56.691 6.554 1.00 164.66 392 LEU A C 1
ATOM 5686 O O . LEU A 1 392 ? 37.716 -56.501 7.124 1.00 161.55 392 LEU A O 1
ATOM 5702 N N . ALA A 1 393 ? 39.684 -57.608 6.964 1.00 158.83 393 ALA A N 1
ATOM 5703 C CA . ALA A 1 393 ? 39.496 -58.440 8.138 1.00 152.81 393 ALA A CA 1
ATOM 5704 C C . ALA A 1 393 ? 39.633 -57.603 9.418 1.00 151.43 393 ALA A C 1
ATOM 5705 O O . ALA A 1 393 ? 38.884 -57.821 10.372 1.00 146.57 393 ALA A O 1
ATOM 5712 N N . LYS A 1 394 ? 40.588 -56.649 9.437 1.00 148.98 394 LYS A N 1
ATOM 5713 C CA . LYS A 1 394 ? 40.774 -55.730 10.565 1.00 147.00 394 LYS A CA 1
ATOM 5714 C C . LYS A 1 394 ? 39.497 -54.904 10.754 1.00 149.71 394 LYS A C 1
ATOM 5715 O O . LYS A 1 394 ? 39.080 -54.696 11.891 1.00 146.59 394 LYS A O 1
ATOM 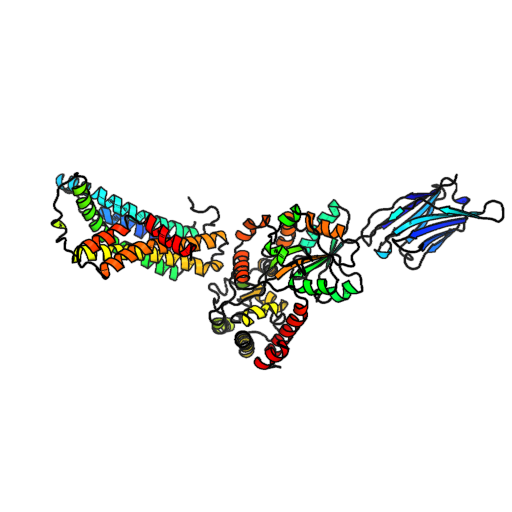5734 N N . GLU A 1 395 ? 38.860 -54.469 9.639 1.00 149.29 395 GLU A N 1
ATOM 5735 C CA . GLU A 1 395 ? 37.597 -53.713 9.684 1.00 148.89 395 GLU A CA 1
ATOM 5736 C C . GLU A 1 395 ? 36.486 -54.568 10.282 1.00 149.88 395 GLU A C 1
ATOM 5737 O O . GLU A 1 395 ? 35.767 -54.108 11.172 1.00 149.76 395 GLU A O 1
ATOM 5749 N N . PHE A 1 396 ? 36.365 -55.815 9.811 1.00 143.16 396 PHE A N 1
ATOM 5750 C CA . PHE A 1 396 ? 35.368 -56.749 10.317 1.00 137.74 396 PHE A CA 1
ATOM 5751 C C . PHE A 1 396 ? 35.594 -56.985 11.797 1.00 135.77 396 PHE A C 1
ATOM 5752 O O . PHE A 1 396 ? 34.667 -56.809 12.589 1.00 133.63 396 PHE A O 1
ATOM 5769 N N . LEU A 1 397 ? 36.822 -57.352 12.183 1.00 130.68 397 LEU A N 1
ATOM 5770 C CA . LEU A 1 397 ? 37.109 -57.645 13.593 1.00 126.73 397 LEU A CA 1
ATOM 5771 C C . LEU A 1 397 ? 36.880 -56.447 14.515 1.00 130.21 397 LEU A C 1
ATOM 5772 O O . LEU A 1 397 ? 36.201 -56.601 15.531 1.00 126.78 397 LEU A O 1
ATOM 5788 N N . GLU A 1 398 ? 37.379 -55.256 14.141 1.00 130.74 398 GLU A N 1
ATOM 5789 C CA . GLU A 1 398 ? 37.247 -54.071 14.998 1.00 131.87 398 GLU A CA 1
ATOM 5790 C C . GLU A 1 398 ? 35.867 -53.424 15.033 1.00 137.76 398 GLU A C 1
ATOM 5791 O O . GLU A 1 398 ? 35.280 -53.296 16.121 1.00 134.75 398 GLU A O 1
ATOM 5803 N N . ASN A 1 399 ? 35.391 -52.946 13.867 1.00 137.71 399 ASN A N 1
ATOM 5804 C CA . ASN A 1 399 ? 34.128 -52.204 13.774 1.00 139.35 399 ASN A CA 1
ATOM 5805 C C . ASN A 1 399 ? 32.850 -53.048 13.772 1.00 141.83 399 ASN A C 1
ATOM 5806 O O . ASN A 1 399 ? 31.784 -52.482 14.039 1.00 142.77 399 ASN A O 1
ATOM 5817 N N . TYR A 1 400 ? 32.926 -54.363 13.475 1.00 135.30 400 TYR A N 1
ATOM 5818 C CA . TYR A 1 400 ? 31.719 -55.185 13.397 1.00 133.10 400 TYR A CA 1
ATOM 5819 C C . TYR A 1 400 ? 31.661 -56.304 14.456 1.00 131.97 400 TYR A C 1
ATOM 5820 O O . TYR A 1 400 ? 30.621 -56.429 15.097 1.00 130.03 400 TYR A O 1
ATOM 5838 N N . LEU A 1 401 ? 32.736 -57.088 14.668 1.00 125.70 401 LEU A N 1
ATOM 5839 C CA . LEU A 1 401 ? 32.692 -58.163 15.661 1.00 121.40 401 LEU A CA 1
ATOM 5840 C C . LEU A 1 401 ? 32.895 -57.666 17.094 1.00 123.86 401 LEU A C 1
ATOM 5841 O O . LEU A 1 401 ? 32.030 -57.911 17.950 1.00 120.92 401 LEU A O 1
ATOM 5857 N N . LEU A 1 402 ? 34.057 -57.032 17.384 1.00 121.52 402 LEU A N 1
ATOM 5858 C CA . LEU A 1 402 ? 34.382 -56.588 18.753 1.00 120.26 402 LEU A CA 1
ATOM 5859 C C . LEU A 1 402 ? 33.641 -55.309 19.135 1.00 126.43 402 LEU A C 1
ATOM 5860 O O . LEU A 1 402 ? 34.240 -54.278 19.424 1.00 128.12 402 LEU A O 1
ATOM 5876 N N . THR A 1 403 ? 32.307 -55.436 19.197 1.00 123.05 403 THR A N 1
ATOM 5877 C CA . THR A 1 403 ? 31.358 -54.379 19.508 1.00 125.27 403 THR A CA 1
ATOM 5878 C C . THR A 1 403 ? 30.264 -54.980 20.365 1.00 126.53 403 THR A C 1
ATOM 5879 O O . THR A 1 403 ? 30.044 -56.190 20.317 1.00 121.19 403 THR A O 1
ATOM 5890 N N . ASP A 1 404 ? 29.548 -54.134 21.112 1.00 128.59 404 ASP A N 1
ATOM 5891 C CA . ASP A 1 404 ? 28.468 -54.598 22.008 1.00 128.90 404 ASP A CA 1
ATOM 5892 C C . ASP A 1 404 ? 27.445 -55.417 21.205 1.00 129.62 404 ASP A C 1
ATOM 5893 O O . ASP A 1 404 ? 26.996 -56.475 21.647 1.00 127.87 404 ASP A O 1
ATOM 5902 N N . GLU A 1 405 ? 27.149 -54.943 20.006 1.00 125.55 405 GLU A N 1
ATOM 5903 C CA . GLU A 1 405 ? 26.163 -55.531 19.117 1.00 125.88 405 GLU A CA 1
ATOM 5904 C C . GLU A 1 405 ? 26.694 -56.805 18.423 1.00 126.51 405 GLU A C 1
ATOM 5905 O O . GLU A 1 405 ? 25.946 -57.766 18.247 1.00 125.33 405 GLU A O 1
ATOM 5917 N N . GLY A 1 406 ? 27.973 -56.797 18.049 1.00 121.03 406 GLY A N 1
ATOM 5918 C CA . GLY A 1 406 ? 28.625 -57.921 17.393 1.00 118.19 406 GLY A CA 1
ATOM 5919 C C . GLY A 1 406 ? 28.813 -59.128 18.275 1.00 117.33 406 GLY A C 1
ATOM 5920 O O . GLY A 1 406 ? 28.529 -60.242 17.851 1.00 114.16 406 GLY A O 1
ATOM 5924 N N . LEU A 1 407 ? 29.286 -58.918 19.506 1.00 114.29 407 LEU A N 1
ATOM 5925 C CA . LEU A 1 407 ? 29.493 -60.013 20.463 1.00 111.86 407 LEU A CA 1
ATOM 5926 C C . LEU A 1 407 ? 28.161 -60.546 21.006 1.00 116.50 407 LEU A C 1
ATOM 5927 O O . LEU A 1 407 ? 28.095 -61.714 21.368 1.00 114.38 407 LEU A O 1
ATOM 5943 N N . GLU A 1 408 ? 27.097 -59.711 21.035 1.00 115.27 408 GLU A N 1
ATOM 5944 C CA . GLU A 1 408 ? 25.747 -60.130 21.459 1.00 114.30 408 GLU A CA 1
ATOM 5945 C C . GLU A 1 408 ? 25.216 -61.173 20.467 1.00 116.90 408 GLU A C 1
ATOM 5946 O O . GLU A 1 408 ? 24.601 -62.155 20.875 1.00 114.92 408 GLU A O 1
ATOM 5958 N N . ALA A 1 409 ? 25.451 -60.949 19.168 1.00 115.19 409 ALA A N 1
ATOM 5959 C CA . ALA A 1 409 ? 25.001 -61.864 18.115 1.00 116.34 409 ALA A CA 1
ATOM 5960 C C . ALA A 1 409 ? 25.657 -63.240 18.241 1.00 116.97 409 ALA A C 1
ATOM 5961 O O . ALA A 1 409 ? 24.971 -64.251 18.137 1.00 118.67 409 ALA A O 1
ATOM 5968 N N . VAL A 1 410 ? 26.957 -63.277 18.533 1.00 109.33 410 VAL A N 1
ATOM 5969 C CA . VAL A 1 410 ? 27.690 -64.528 18.704 1.00 107.03 410 VAL A CA 1
ATOM 5970 C C . VAL A 1 410 ? 27.241 -65.214 19.979 1.00 112.12 410 VAL A C 1
ATOM 5971 O O . VAL A 1 410 ? 27.091 -66.434 20.005 1.00 111.97 410 VAL A O 1
ATOM 5984 N N . ASN A 1 411 ? 27.047 -64.418 21.050 1.00 109.10 411 ASN A N 1
ATOM 5985 C CA . ASN A 1 411 ? 26.675 -64.911 22.365 1.00 107.20 411 ASN A CA 1
ATOM 5986 C C . ASN A 1 411 ? 25.265 -65.494 22.452 1.00 111.60 411 ASN A C 1
ATOM 5987 O O . ASN A 1 411 ? 25.041 -66.384 23.281 1.00 111.46 411 ASN A O 1
ATOM 5998 N N . LYS A 1 412 ? 24.301 -64.973 21.661 1.00 109.29 412 LYS A N 1
ATOM 5999 C CA . LYS A 1 412 ? 22.939 -65.518 21.686 1.00 110.20 412 LYS A CA 1
ATOM 6000 C C . LYS A 1 412 ? 22.870 -66.833 20.919 1.00 111.86 412 LYS A C 1
ATOM 6001 O O . LYS A 1 412 ? 21.965 -67.632 21.186 1.00 111.49 412 LYS A O 1
ATOM 6020 N N . ASP A 1 413 ? 23.864 -67.100 20.027 1.00 107.53 413 ASP A N 1
ATOM 6021 C CA . ASP A 1 413 ? 23.948 -68.386 19.336 1.00 109.19 413 ASP A CA 1
ATOM 6022 C C . ASP A 1 413 ? 24.499 -69.388 20.347 1.00 111.43 413 ASP A C 1
ATOM 6023 O O . ASP A 1 413 ? 23.732 -70.206 20.864 1.00 112.62 413 ASP A O 1
ATOM 6032 N N . LYS A 1 414 ? 25.794 -69.274 20.681 1.00 105.24 414 LYS A N 1
ATOM 6033 C CA . LYS A 1 414 ? 26.464 -70.124 21.670 1.00 102.69 414 LYS A CA 1
ATOM 6034 C C . LYS A 1 414 ? 27.284 -69.190 22.583 1.00 103.01 414 LYS A C 1
ATOM 6035 O O . LYS A 1 414 ? 28.044 -68.371 22.048 1.00 102.65 414 LYS A O 1
ATOM 6054 N N . PRO A 1 415 ? 27.076 -69.214 23.931 1.00 97.17 415 PRO A N 1
ATOM 6055 C CA . PRO A 1 415 ? 27.767 -68.244 24.811 1.00 94.89 415 PRO A CA 1
ATOM 6056 C C . PRO A 1 415 ? 29.287 -68.208 24.720 1.00 96.33 415 PRO A C 1
ATOM 6057 O O . PRO A 1 415 ? 29.928 -69.247 24.765 1.00 96.94 415 PRO A O 1
ATOM 6068 N N . LEU A 1 416 ? 29.853 -67.006 24.627 1.00 91.20 416 LEU A N 1
ATOM 6069 C CA . LEU A 1 416 ? 31.299 -66.808 24.528 1.00 91.20 416 LEU A CA 1
ATOM 6070 C C . LEU A 1 416 ? 32.019 -66.974 25.854 1.00 95.92 416 LEU A C 1
ATOM 6071 O O . LEU A 1 416 ? 33.227 -67.177 25.861 1.00 99.12 416 LEU A O 1
ATOM 6087 N N . GLY A 1 417 ? 31.326 -66.799 26.962 1.00 90.15 417 GLY A N 1
ATOM 6088 C CA . GLY A 1 417 ? 31.982 -66.780 28.250 1.00 88.55 417 GLY A CA 1
ATOM 6089 C C . GLY A 1 417 ? 32.187 -65.340 28.656 1.00 91.58 417 GLY A C 1
ATOM 6090 O O . GLY A 1 417 ? 31.366 -64.480 28.332 1.00 89.58 417 GLY A O 1
ATOM 6094 N N . ALA A 1 418 ? 33.279 -65.058 29.357 1.00 91.74 418 ALA A N 1
ATOM 6095 C CA . ALA A 1 418 ? 33.537 -63.707 29.854 1.00 93.69 418 ALA A CA 1
ATOM 6096 C C . ALA A 1 418 ? 34.216 -62.908 28.769 1.00 98.55 418 ALA A C 1
ATOM 6097 O O . ALA A 1 418 ? 35.445 -62.967 28.626 1.00 99.43 418 ALA A O 1
ATOM 6104 N N . VAL A 1 419 ? 33.405 -62.166 27.984 1.00 93.77 419 VAL A N 1
ATOM 6105 C CA . VAL A 1 419 ? 33.911 -61.400 26.859 1.00 94.05 419 VAL A CA 1
ATOM 6106 C C . VAL A 1 419 ? 34.967 -60.365 27.316 1.00 102.81 419 VAL A C 1
ATOM 6107 O O . VAL A 1 419 ? 34.997 -59.927 28.478 1.00 104.25 419 VAL A O 1
ATOM 6120 N N . ALA A 1 420 ? 35.878 -60.058 26.390 1.00 101.75 420 ALA A N 1
ATOM 6121 C CA . ALA A 1 420 ? 36.998 -59.152 26.606 1.00 104.59 420 ALA A CA 1
ATOM 6122 C C . ALA A 1 420 ? 36.562 -57.699 26.515 1.00 107.88 420 ALA A C 1
ATOM 6123 O O . ALA A 1 420 ? 37.346 -56.817 26.856 1.00 109.83 420 ALA A O 1
ATOM 6130 N N . LEU A 1 421 ? 35.338 -57.451 26.014 1.00 102.47 421 LEU A N 1
ATOM 6131 C CA . LEU A 1 421 ? 34.802 -56.109 25.844 1.00 104.81 421 LEU A CA 1
ATOM 6132 C C . LEU A 1 421 ? 34.384 -55.527 27.184 1.00 110.23 421 LEU A C 1
ATOM 6133 O O . LEU A 1 421 ? 33.503 -56.063 27.853 1.00 109.23 421 LEU A O 1
ATOM 6149 N N . LYS A 1 422 ? 35.042 -54.436 27.590 1.00 108.68 422 LYS A N 1
ATOM 6150 C CA . LYS A 1 422 ? 34.781 -53.743 28.850 1.00 107.88 422 LYS A CA 1
ATOM 6151 C C . LYS A 1 422 ? 33.299 -53.417 29.003 1.00 113.65 422 LYS A C 1
ATOM 6152 O O . LYS A 1 422 ? 32.719 -53.715 30.029 1.00 114.23 422 LYS A O 1
ATOM 6171 N N . SER A 1 423 ? 32.665 -52.899 27.953 1.00 113.66 423 SER A N 1
ATOM 6172 C CA . SER A 1 423 ? 31.240 -52.538 27.960 1.00 114.81 423 SER A CA 1
ATOM 6173 C C . SER A 1 423 ? 30.273 -53.669 28.371 1.00 119.12 423 SER A C 1
ATOM 6174 O O . SER A 1 423 ? 29.126 -53.373 28.695 1.00 120.91 423 SER A O 1
ATOM 6182 N N . TYR A 1 424 ? 30.720 -54.940 28.354 1.00 114.03 424 TYR A N 1
ATOM 6183 C CA . TYR A 1 424 ? 29.894 -56.093 28.703 1.00 112.62 424 TYR A CA 1
ATOM 6184 C C . TYR A 1 424 ? 29.976 -56.486 30.195 1.00 116.66 424 TYR A C 1
ATOM 6185 O O . TYR A 1 424 ? 29.255 -57.394 30.597 1.00 115.50 424 TYR A O 1
ATOM 6203 N N . GLU A 1 425 ? 30.802 -55.792 31.013 1.00 114.32 425 GLU A N 1
ATOM 6204 C CA . GLU A 1 425 ? 31.006 -56.087 32.443 1.00 114.32 425 GLU A CA 1
ATOM 6205 C C . GLU A 1 425 ? 29.732 -56.296 33.277 1.00 115.36 425 GLU A C 1
ATOM 6206 O O . GLU A 1 425 ? 29.649 -57.288 33.999 1.00 112.80 425 GLU A O 1
ATOM 6218 N N . GLU A 1 426 ? 28.760 -55.370 33.188 1.00 113.00 426 GLU A N 1
ATOM 6219 C CA . GLU A 1 426 ? 27.506 -55.466 33.952 1.00 113.24 426 GLU A CA 1
ATOM 6220 C C . GLU A 1 426 ? 26.657 -56.672 33.532 1.00 114.78 426 GLU A C 1
ATOM 6221 O O . GLU A 1 426 ? 26.090 -57.314 34.405 1.00 115.94 426 GLU A O 1
ATOM 6233 N N . GLU A 1 427 ? 26.527 -56.956 32.219 1.00 109.16 427 GLU A N 1
ATOM 6234 C CA . GLU A 1 427 ? 25.718 -58.093 31.755 1.00 107.65 427 GLU A CA 1
ATOM 6235 C C . GLU A 1 427 ? 26.358 -59.420 32.165 1.00 108.92 427 GLU A C 1
ATOM 6236 O O . GLU A 1 427 ? 25.647 -60.357 32.546 1.00 107.33 427 GLU A O 1
ATOM 6248 N N . LEU A 1 428 ? 27.694 -59.495 32.100 1.00 104.46 428 LEU A N 1
ATOM 6249 C CA . LEU A 1 428 ? 28.420 -60.701 32.491 1.00 102.11 428 LEU A CA 1
ATOM 6250 C C . LEU A 1 428 ? 28.237 -60.947 33.973 1.00 105.25 428 LEU A C 1
ATOM 6251 O O . LEU A 1 428 ? 27.991 -62.086 34.368 1.00 103.34 428 LEU A O 1
ATOM 6267 N N . ALA A 1 429 ? 28.339 -59.873 34.785 1.00 103.23 429 ALA A N 1
ATOM 6268 C CA . ALA A 1 429 ? 28.152 -59.929 36.236 1.00 104.35 429 ALA A CA 1
ATOM 6269 C C . ALA A 1 429 ? 26.704 -60.311 36.643 1.00 105.49 429 ALA A C 1
ATOM 6270 O O . ALA A 1 429 ? 26.515 -60.805 37.748 1.00 106.13 429 ALA A O 1
ATOM 6277 N N . LYS A 1 430 ? 25.695 -60.069 35.767 1.00 98.60 430 LYS A N 1
ATOM 6278 C CA . LYS A 1 430 ? 24.290 -60.430 36.028 1.00 98.07 430 LYS A CA 1
ATOM 6279 C C . LYS A 1 430 ? 23.997 -61.927 35.759 1.00 97.09 430 LYS A C 1
ATOM 6280 O O . LYS A 1 430 ? 22.923 -62.412 36.123 1.00 97.20 430 LYS A O 1
ATOM 6299 N N . ASP A 1 431 ? 24.930 -62.646 35.130 1.00 90.85 431 ASP A N 1
ATOM 6300 C CA . ASP A 1 431 ? 24.761 -64.043 34.760 1.00 88.81 431 ASP A CA 1
ATOM 6301 C C . ASP A 1 431 ? 25.364 -64.963 35.822 1.00 92.11 431 ASP A C 1
ATOM 6302 O O . ASP A 1 431 ? 26.563 -64.917 36.037 1.00 91.62 431 ASP A O 1
ATOM 6311 N N . PRO A 1 432 ? 24.581 -65.850 36.456 1.00 89.21 432 PRO A N 1
ATOM 6312 C CA . PRO A 1 432 ? 25.172 -66.761 37.448 1.00 90.48 432 PRO A CA 1
ATOM 6313 C C . PRO A 1 432 ? 26.185 -67.769 36.927 1.00 93.46 432 PRO A C 1
ATOM 6314 O O . PRO A 1 432 ? 27.038 -68.221 37.689 1.00 94.24 432 PRO A O 1
ATOM 6325 N N . ARG A 1 433 ? 26.084 -68.140 35.655 1.00 89.29 433 ARG A N 1
ATOM 6326 C CA . ARG A 1 433 ? 26.959 -69.141 35.055 1.00 88.12 433 ARG A CA 1
ATOM 6327 C C . ARG A 1 433 ? 28.297 -68.544 34.777 1.00 91.94 433 ARG A C 1
ATOM 6328 O O . ARG A 1 433 ? 29.293 -69.259 34.826 1.00 92.56 433 ARG A O 1
ATOM 6349 N N . ILE A 1 434 ? 28.329 -67.236 34.482 1.00 88.50 434 ILE A N 1
ATOM 6350 C CA . ILE A 1 434 ? 29.578 -66.514 34.277 1.00 89.00 434 ILE A CA 1
ATOM 6351 C C . ILE A 1 434 ? 30.310 -66.421 35.593 1.00 94.83 434 ILE A C 1
ATOM 6352 O O . ILE A 1 434 ? 31.526 -66.553 35.614 1.00 95.75 434 ILE A O 1
ATOM 6368 N N . ALA A 1 435 ? 29.583 -66.205 36.687 1.00 93.11 435 ALA A N 1
ATOM 6369 C CA . ALA A 1 435 ? 30.185 -66.137 38.008 1.00 94.74 435 ALA A CA 1
ATOM 6370 C C . ALA A 1 435 ? 30.929 -67.456 38.276 1.00 100.42 435 ALA A C 1
ATOM 6371 O O . ALA A 1 435 ? 32.120 -67.428 38.587 1.00 100.65 435 ALA A O 1
ATOM 6378 N N . ALA A 1 436 ? 30.260 -68.604 38.026 1.00 97.69 436 ALA A N 1
ATOM 6379 C CA . ALA A 1 436 ? 30.864 -69.933 38.194 1.00 98.21 436 ALA A CA 1
ATOM 6380 C C . ALA A 1 436 ? 32.061 -70.140 37.256 1.00 101.25 436 ALA A C 1
ATOM 6381 O O . ALA A 1 436 ? 33.031 -70.787 37.638 1.00 100.39 436 ALA A O 1
ATOM 6388 N N . THR A 1 437 ? 31.995 -69.582 36.037 1.00 99.61 437 THR A N 1
ATOM 6389 C CA . THR A 1 437 ? 33.102 -69.650 35.070 1.00 99.87 437 THR A CA 1
ATOM 6390 C C . THR A 1 437 ? 34.303 -68.871 35.594 1.00 110.09 437 THR A C 1
ATOM 6391 O O . THR A 1 437 ? 35.423 -69.373 35.506 1.00 112.21 437 THR A O 1
ATOM 6402 N N . MET A 1 438 ? 34.071 -67.639 36.115 1.00 108.16 438 MET A N 1
ATOM 6403 C CA . MET A 1 438 ? 35.132 -66.793 36.659 1.00 109.69 438 MET A CA 1
ATOM 6404 C C . MET A 1 438 ? 35.692 -67.404 37.907 1.00 111.06 438 MET A C 1
ATOM 6405 O O . MET A 1 438 ? 36.877 -67.243 38.191 1.00 110.77 438 MET A O 1
ATOM 6419 N N . GLU A 1 439 ? 34.865 -68.136 38.645 1.00 108.89 439 GLU A N 1
ATOM 6420 C CA . GLU A 1 439 ? 35.322 -68.794 39.877 1.00 112.24 439 GLU A CA 1
ATOM 6421 C C . GLU A 1 439 ? 36.348 -69.847 39.511 1.00 114.68 439 GLU A C 1
ATOM 6422 O O . GLU A 1 439 ? 37.424 -69.877 40.096 1.00 118.67 439 GLU A O 1
ATOM 6434 N N . ASN A 1 440 ? 36.044 -70.655 38.506 1.00 106.24 440 ASN A N 1
ATOM 6435 C CA . ASN A 1 440 ? 36.961 -71.690 38.062 1.00 105.65 440 ASN A CA 1
ATOM 6436 C C . ASN A 1 440 ? 38.193 -71.114 37.377 1.00 108.19 440 ASN A C 1
ATOM 6437 O O . ASN A 1 440 ? 39.274 -71.670 37.533 1.00 108.79 440 ASN A O 1
ATOM 6448 N N . ALA A 1 441 ? 38.043 -69.991 36.652 1.00 104.47 441 ALA A N 1
ATOM 6449 C CA . ALA A 1 441 ? 39.157 -69.338 35.942 1.00 105.27 441 ALA A CA 1
ATOM 6450 C C . ALA A 1 441 ? 40.193 -68.789 36.923 1.00 113.18 441 ALA A C 1
ATOM 6451 O O . ALA A 1 441 ? 41.387 -68.781 36.606 1.00 116.40 441 ALA A O 1
ATOM 6458 N N . GLN A 1 442 ? 39.738 -68.325 38.097 1.00 108.51 442 GLN A N 1
ATOM 6459 C CA . GLN A 1 442 ? 40.636 -67.822 39.127 1.00 114.12 442 GLN A CA 1
ATOM 6460 C C . GLN A 1 442 ? 41.378 -69.009 39.810 1.00 118.37 442 GLN A C 1
ATOM 6461 O O . GLN A 1 442 ? 42.559 -68.896 40.158 1.00 120.19 442 GLN A O 1
ATOM 6475 N N . LYS A 1 443 ? 40.688 -70.150 39.958 1.00 112.75 443 LYS A N 1
ATOM 6476 C CA . LYS A 1 443 ? 41.277 -71.354 40.537 1.00 115.66 443 LYS A CA 1
ATOM 6477 C C . LYS A 1 443 ? 42.213 -72.056 39.552 1.00 119.84 443 LYS A C 1
ATOM 6478 O O . LYS A 1 443 ? 43.041 -72.856 39.952 1.00 121.02 443 LYS A O 1
ATOM 6497 N N . GLY A 1 444 ? 42.077 -71.740 38.277 1.00 118.01 444 GLY A N 1
ATOM 6498 C CA . GLY A 1 444 ? 42.929 -72.259 37.214 1.00 119.14 444 GLY A CA 1
ATOM 6499 C C . GLY A 1 444 ? 44.050 -71.294 36.901 1.00 126.68 444 GLY A C 1
ATOM 6500 O O . GLY A 1 444 ? 44.430 -70.479 37.743 1.00 129.92 444 GLY A O 1
ATOM 6504 N N . GLU A 1 445 ? 44.575 -71.369 35.687 1.00 123.40 445 GLU A N 1
ATOM 6505 C CA . GLU A 1 445 ? 45.597 -70.439 35.221 1.00 125.69 445 GLU A CA 1
ATOM 6506 C C . GLU A 1 445 ? 45.604 -70.338 33.686 1.00 126.84 445 GLU A C 1
ATOM 6507 O O . GLU A 1 445 ? 45.219 -71.275 32.983 1.00 122.49 445 GLU A O 1
ATOM 6519 N N . ILE A 1 446 ? 45.972 -69.157 33.183 1.00 124.89 446 ILE A N 1
ATOM 6520 C CA . ILE A 1 446 ? 46.012 -68.910 31.770 1.00 123.78 446 ILE A CA 1
ATOM 6521 C C . ILE A 1 446 ? 47.161 -69.707 31.180 1.00 129.40 446 ILE A C 1
ATOM 6522 O O . ILE A 1 446 ? 48.212 -69.856 31.808 1.00 132.13 446 ILE A O 1
ATOM 6538 N N . MET A 1 447 ? 46.923 -70.275 29.981 1.00 124.42 447 MET A N 1
ATOM 6539 C CA . MET A 1 447 ? 47.911 -71.086 29.276 1.00 125.84 447 MET A CA 1
ATOM 6540 C C . MET A 1 447 ? 48.972 -70.187 28.699 1.00 132.18 447 MET A C 1
ATOM 6541 O O . MET A 1 447 ? 48.616 -69.188 28.079 1.00 127.36 447 MET A O 1
ATOM 6555 N N . PRO A 1 448 ? 50.270 -70.538 28.792 1.00 136.31 448 PRO A N 1
ATOM 6556 C CA . PRO A 1 448 ? 51.268 -69.750 28.050 1.00 140.29 448 PRO A CA 1
ATOM 6557 C C . PRO A 1 448 ? 51.018 -69.989 26.563 1.00 142.62 448 PRO A C 1
ATOM 6558 O O . PRO A 1 448 ? 50.518 -71.054 26.196 1.00 139.85 448 PRO A O 1
ATOM 6569 N N . ASN A 1 449 ? 51.292 -68.983 25.726 1.00 140.50 449 ASN A N 1
ATOM 6570 C CA . ASN A 1 449 ? 51.086 -69.087 24.279 1.00 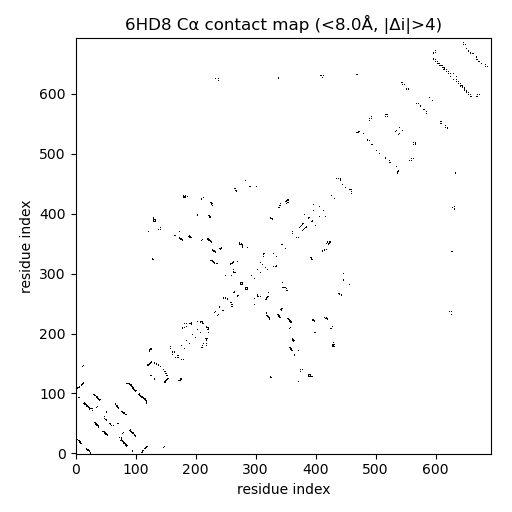138.57 449 ASN A CA 1
ATOM 6571 C C . ASN A 1 449 ? 52.238 -69.780 23.533 1.00 147.16 449 ASN A C 1
ATOM 6572 O O . ASN A 1 449 ? 52.067 -70.094 22.357 1.00 148.33 449 ASN A O 1
ATOM 6583 N N . ILE A 1 450 ? 53.371 -70.060 24.216 1.00 146.88 450 ILE A N 1
ATOM 6584 C CA . ILE A 1 450 ? 54.603 -70.643 23.656 1.00 153.04 450 ILE A CA 1
ATOM 6585 C C . ILE A 1 450 ? 54.425 -71.706 22.543 1.00 156.51 450 ILE A C 1
ATOM 6586 O O . ILE A 1 450 ? 53.490 -72.509 22.584 1.00 152.78 450 ILE A O 1
ATOM 6602 N N . PRO A 1 451 ? 55.403 -71.763 21.597 1.00 156.43 451 PRO A N 1
ATOM 6603 C CA . PRO A 1 451 ? 55.338 -72.757 20.505 1.00 156.79 451 PRO A CA 1
ATOM 6604 C C . PRO A 1 451 ? 55.336 -74.231 20.928 1.00 160.11 451 PRO A C 1
ATOM 6605 O O . PRO A 1 451 ? 54.794 -75.067 20.208 1.00 156.76 451 PRO A O 1
ATOM 6616 N N . GLN A 1 452 ? 55.913 -74.547 22.102 1.00 160.34 452 GLN A N 1
ATOM 6617 C CA . GLN A 1 452 ? 55.939 -75.911 22.638 1.00 161.59 452 GLN A CA 1
ATOM 6618 C C . GLN A 1 452 ? 54.560 -76.407 23.152 1.00 158.92 452 GLN A C 1
ATOM 6619 O O . GLN A 1 452 ? 54.456 -77.594 23.457 1.00 160.02 452 GLN A O 1
ATOM 6633 N N . MET A 1 453 ? 53.518 -75.534 23.271 1.00 149.03 453 MET A N 1
ATOM 6634 C CA . MET A 1 453 ? 52.177 -75.956 23.737 1.00 143.42 453 MET A CA 1
ATOM 6635 C C . MET A 1 453 ? 51.581 -77.129 22.938 1.00 148.10 453 MET A C 1
ATOM 6636 O O . MET A 1 453 ? 50.876 -77.953 23.523 1.00 146.30 453 MET A O 1
ATOM 6650 N N . SER A 1 454 ? 51.841 -77.184 21.615 1.00 146.37 454 SER A N 1
ATOM 6651 C CA . SER A 1 454 ? 51.331 -78.226 20.717 1.00 146.57 454 SER A CA 1
ATOM 6652 C C . SER A 1 454 ? 51.874 -79.595 21.089 1.00 155.57 454 SER A C 1
ATOM 6653 O O . SER A 1 454 ? 51.107 -80.550 21.234 1.00 153.31 454 SER A O 1
ATOM 6661 N N . ALA A 1 455 ? 53.210 -79.681 21.230 1.00 159.19 455 ALA A N 1
ATOM 6662 C CA . ALA A 1 455 ? 53.910 -80.906 21.634 1.00 164.84 455 ALA A CA 1
ATOM 6663 C C . ALA A 1 455 ? 53.505 -81.295 23.064 1.00 166.68 455 ALA A C 1
ATOM 6664 O O . ALA A 1 455 ? 53.396 -82.482 23.371 1.00 168.60 455 ALA A O 1
ATOM 6671 N N . PHE A 1 456 ? 53.275 -80.292 23.930 1.00 158.79 456 PHE A N 1
ATOM 6672 C CA . PHE A 1 456 ? 52.830 -80.535 25.292 1.00 156.30 456 PHE A CA 1
ATOM 6673 C C . PHE A 1 456 ? 51.439 -81.170 25.256 1.00 155.82 456 PHE A C 1
ATOM 6674 O O . PHE A 1 456 ? 51.275 -82.287 25.731 1.00 157.23 456 PHE A O 1
ATOM 6691 N N . TRP A 1 457 ? 50.462 -80.498 24.642 1.00 147.78 457 TRP A N 1
ATOM 6692 C CA . TRP A 1 457 ? 49.099 -81.034 24.557 1.00 144.24 457 TRP A CA 1
ATOM 6693 C C . TRP A 1 457 ? 49.037 -82.452 23.986 1.00 151.01 457 TRP A C 1
ATOM 6694 O O . TRP A 1 457 ? 48.306 -83.284 24.523 1.00 148.73 457 TRP A O 1
ATOM 6715 N N . TYR A 1 458 ? 49.817 -82.735 22.926 1.00 152.83 458 TYR A N 1
ATOM 6716 C CA . TYR A 1 458 ? 49.871 -84.075 22.330 1.00 157.34 458 TYR A CA 1
ATOM 6717 C C . TYR A 1 458 ? 50.396 -85.092 23.357 1.00 164.64 458 TYR A C 1
ATOM 6718 O O . TYR A 1 458 ? 49.842 -86.188 23.464 1.00 165.47 458 TYR A O 1
ATOM 6736 N N . ALA A 1 459 ? 51.439 -84.719 24.122 1.00 162.84 459 ALA A N 1
ATOM 6737 C CA . ALA A 1 459 ? 52.022 -85.594 25.140 1.00 166.99 459 ALA A CA 1
ATOM 6738 C C . ALA A 1 459 ? 51.005 -85.948 26.232 1.00 167.82 459 ALA A C 1
ATOM 6739 O O . ALA A 1 459 ? 50.988 -87.087 26.705 1.00 170.41 459 ALA A O 1
ATOM 6746 N N . VAL A 1 460 ? 50.135 -84.986 26.600 1.00 158.57 460 VAL A N 1
ATOM 6747 C CA . VAL A 1 460 ? 49.090 -85.189 27.610 1.00 154.37 460 VAL A CA 1
ATOM 6748 C C . VAL A 1 460 ? 47.916 -85.962 26.989 1.00 156.44 460 VAL A C 1
ATOM 6749 O O . VAL A 1 460 ? 47.333 -86.802 27.665 1.00 154.90 460 VAL A O 1
ATOM 6762 N N . ARG A 1 461 ? 47.571 -85.687 25.710 1.00 154.02 461 ARG A N 1
ATOM 6763 C CA . ARG A 1 461 ? 46.469 -86.376 25.025 1.00 153.72 461 ARG A CA 1
ATOM 6764 C C . ARG A 1 461 ? 46.723 -87.883 24.942 1.00 165.98 461 ARG A C 1
ATOM 6765 O O . ARG A 1 461 ? 45.821 -88.669 25.226 1.00 165.59 461 ARG A O 1
ATOM 6786 N N . THR A 1 462 ? 47.950 -88.283 24.590 1.00 170.10 462 THR A N 1
ATOM 6787 C CA . THR A 1 462 ? 48.302 -89.699 24.501 1.00 177.43 462 THR A CA 1
ATOM 6788 C C . THR A 1 462 ? 48.344 -90.311 25.903 1.00 185.67 462 THR A C 1
ATOM 6789 O O . THR A 1 462 ? 47.691 -91.327 26.144 1.00 187.00 462 THR A O 1
ATOM 6800 N N . ALA A 1 463 ? 49.066 -89.660 26.832 1.00 183.79 463 ALA A N 1
ATOM 6801 C CA . ALA A 1 463 ? 49.212 -90.111 28.218 1.00 186.22 463 ALA A CA 1
ATOM 6802 C C . ALA A 1 463 ? 47.877 -90.458 28.881 1.00 190.24 463 ALA A C 1
ATOM 6803 O O . ALA A 1 463 ? 47.751 -91.527 29.472 1.00 190.65 463 ALA A O 1
ATOM 6810 N N . VAL A 1 464 ? 46.879 -89.571 28.747 1.00 184.28 464 VAL A N 1
ATOM 6811 C CA . VAL A 1 464 ? 45.542 -89.760 29.325 1.00 181.96 464 VAL A CA 1
ATOM 6812 C C . VAL A 1 464 ? 44.784 -90.906 28.631 1.00 189.39 464 VAL A C 1
ATOM 6813 O O . VAL A 1 464 ? 44.114 -91.675 29.319 1.00 189.50 464 VAL A O 1
ATOM 6826 N N . ILE A 1 465 ? 44.881 -91.014 27.286 1.00 188.53 465 ILE A N 1
ATOM 6827 C CA . ILE A 1 465 ? 44.202 -92.074 26.525 1.00 191.68 465 ILE A CA 1
ATOM 6828 C C . ILE A 1 465 ? 44.805 -93.444 26.844 1.00 199.12 465 ILE A C 1
ATOM 6829 O O . ILE A 1 465 ? 44.054 -94.405 27.025 1.00 199.59 465 ILE A O 1
ATOM 6845 N N . ASN A 1 466 ? 46.145 -93.532 26.923 1.00 198.35 466 ASN A N 1
ATOM 6846 C CA . ASN A 1 466 ? 46.841 -94.788 27.222 1.00 200.45 466 ASN A CA 1
ATOM 6847 C C . ASN A 1 466 ? 46.464 -95.301 28.610 1.00 203.55 466 ASN A C 1
ATOM 6848 O O . ASN A 1 466 ? 46.120 -96.473 28.755 1.00 204.23 466 ASN A O 1
ATOM 6859 N N . ALA A 1 467 ? 46.486 -94.416 29.615 1.00 201.00 467 ALA A N 1
ATOM 6860 C CA . ALA A 1 467 ? 46.108 -94.770 30.986 1.00 201.29 467 ALA A CA 1
ATOM 6861 C C . ALA A 1 467 ? 44.606 -95.080 31.106 1.00 205.12 467 ALA A C 1
ATOM 6862 O O . ALA A 1 467 ? 44.233 -95.925 31.921 1.00 205.79 467 ALA A O 1
ATOM 6869 N N . ALA A 1 468 ? 43.752 -94.406 30.302 1.00 202.61 468 ALA A N 1
ATOM 6870 C CA . ALA A 1 468 ? 42.299 -94.626 30.313 1.00 202.49 468 ALA A CA 1
ATOM 6871 C C . ALA A 1 468 ? 41.919 -95.980 29.703 1.00 207.42 468 ALA A C 1
ATOM 6872 O O . ALA A 1 468 ? 41.090 -96.696 30.271 1.00 208.00 468 ALA A O 1
ATOM 6879 N N . SER A 1 469 ? 42.507 -96.318 28.543 1.00 205.90 469 SER A N 1
ATOM 6880 C CA . SER A 1 469 ? 42.234 -97.578 27.848 1.00 207.85 469 SER A CA 1
ATOM 6881 C C . SER A 1 469 ? 42.811 -98.792 28.583 1.00 211.68 469 SER A C 1
ATOM 6882 O O . SER A 1 469 ? 42.164 -99.838 28.623 1.00 212.83 469 SER A O 1
ATOM 6890 N N . GLY A 1 470 ? 44.017 -98.641 29.129 1.00 209.19 470 GLY A N 1
ATOM 6891 C CA . GLY A 1 470 ? 44.715 -99.692 29.861 1.00 210.81 470 GLY A CA 1
ATOM 6892 C C . GLY A 1 470 ? 45.879 -100.262 29.080 1.00 215.73 470 GLY A C 1
ATOM 6893 O O . GLY A 1 470 ? 45.909 -101.458 28.788 1.00 217.42 470 GLY A O 1
ATOM 6897 N N . ARG A 1 471 ? 46.842 -99.394 28.736 1.00 213.54 471 ARG A N 1
ATOM 6898 C CA . ARG A 1 471 ? 48.046 -99.742 27.976 1.00 215.46 471 ARG A CA 1
ATOM 6899 C C . ARG A 1 471 ? 49.296 -99.449 28.804 1.00 218.74 471 ARG A C 1
ATOM 6900 O O . ARG A 1 471 ? 50.072 -100.361 29.082 1.00 220.26 471 ARG A O 1
ATOM 6921 N N . GLN A 1 472 ? 49.491 -98.177 29.183 1.00 215.31 472 GLN A N 1
ATOM 6922 C CA . GLN A 1 472 ? 50.637 -97.717 29.962 1.00 215.69 472 GLN A CA 1
ATOM 6923 C C . GLN A 1 472 ? 50.214 -97.411 31.400 1.00 217.69 472 GLN A C 1
ATOM 6924 O O . GLN A 1 472 ? 49.065 -97.048 31.643 1.00 215.77 472 GLN A O 1
ATOM 6938 N N . THR A 1 473 ? 51.149 -97.562 32.351 1.00 216.97 473 THR A N 1
ATOM 6939 C CA . THR A 1 473 ? 50.910 -97.313 33.782 1.00 216.17 473 THR A CA 1
ATOM 6940 C C . THR A 1 473 ? 50.941 -95.798 34.052 1.00 217.16 473 THR A C 1
ATOM 6941 O O . THR A 1 473 ? 51.453 -95.047 33.223 1.00 216.85 473 THR A O 1
ATOM 6952 N N . VAL A 1 474 ? 50.390 -95.346 35.197 1.00 213.74 474 VAL A N 1
ATOM 6953 C CA . VAL A 1 474 ? 50.360 -93.918 35.557 1.00 212.00 474 VAL A CA 1
ATOM 6954 C C . VAL A 1 474 ? 51.781 -93.357 35.767 1.00 216.49 474 VAL A C 1
ATOM 6955 O O . VAL A 1 474 ? 52.029 -92.208 35.402 1.00 215.30 474 VAL A O 1
ATOM 6968 N N . ASP A 1 475 ? 52.709 -94.159 36.323 1.00 217.13 475 ASP A N 1
ATOM 6969 C CA . ASP A 1 475 ? 54.099 -93.732 36.523 1.00 218.86 475 ASP A CA 1
ATOM 6970 C C . ASP A 1 475 ? 54.832 -93.627 35.170 1.00 222.98 475 ASP A C 1
ATOM 6971 O O . ASP A 1 475 ? 55.605 -92.690 34.970 1.00 222.70 475 ASP A O 1
ATOM 6980 N N . GLU A 1 476 ? 54.579 -94.578 34.247 1.00 222.23 476 GLU A N 1
ATOM 6981 C CA . GLU A 1 476 ? 55.188 -94.581 32.908 1.00 223.56 476 GLU A CA 1
ATOM 6982 C C . GLU A 1 476 ? 54.588 -93.508 31.975 1.00 224.69 476 GLU A C 1
ATOM 6983 O O . GLU A 1 476 ? 55.221 -93.156 30.980 1.00 225.36 476 GLU A O 1
ATOM 6995 N N . ALA A 1 477 ? 53.373 -93.008 32.276 1.00 220.22 477 ALA A N 1
ATOM 6996 C CA . ALA A 1 477 ? 52.717 -91.974 31.473 1.00 218.39 477 ALA A CA 1
ATOM 6997 C C . ALA A 1 477 ? 53.395 -90.617 31.656 1.00 221.26 477 ALA A C 1
ATOM 6998 O O . ALA A 1 477 ? 53.601 -89.906 30.675 1.00 220.72 477 ALA A O 1
ATOM 7005 N N . LEU A 1 478 ? 53.753 -90.266 32.903 1.00 220.02 478 LEU A N 1
ATOM 7006 C CA . LEU A 1 478 ? 54.439 -89.006 33.206 1.00 220.45 478 LEU A CA 1
ATOM 7007 C C . LEU A 1 478 ? 55.907 -89.057 32.770 1.00 226.83 478 LEU A C 1
ATOM 7008 O O . LEU A 1 478 ? 56.496 -88.006 32.534 1.00 226.70 478 LEU A O 1
ATOM 7024 N N . LYS A 1 479 ? 56.498 -90.267 32.672 1.00 227.80 479 LYS A N 1
ATOM 7025 C CA . LYS A 1 479 ? 57.879 -90.463 32.218 1.00 230.91 479 LYS A CA 1
ATOM 7026 C C . LYS A 1 479 ? 57.979 -90.085 30.739 1.00 235.08 479 LYS A C 1
ATOM 7027 O O . LYS A 1 479 ? 58.838 -89.284 30.369 1.00 235.89 479 LYS A O 1
ATOM 7046 N N . ASP A 1 480 ? 57.099 -90.663 29.902 1.00 232.97 480 ASP A N 1
ATOM 7047 C CA . ASP A 1 480 ? 57.076 -90.394 28.461 1.00 233.56 480 ASP A CA 1
ATOM 7048 C C . ASP A 1 480 ? 56.622 -88.959 28.157 1.00 235.33 480 ASP A C 1
ATOM 7049 O O . ASP A 1 480 ? 57.061 -88.386 27.158 1.00 236.11 480 ASP A O 1
ATOM 7058 N N . ALA A 1 481 ? 55.766 -88.377 29.018 1.00 175.27 481 ALA A N 1
ATOM 7059 C CA . ALA A 1 481 ? 55.263 -87.015 28.831 1.00 175.62 481 ALA A CA 1
ATOM 7060 C C . ALA A 1 481 ? 56.278 -85.918 29.211 1.00 180.44 481 ALA A C 1
ATOM 7061 O O . ALA A 1 481 ? 56.242 -84.837 28.617 1.00 179.36 481 ALA A O 1
ATOM 7068 N N . GLN A 1 482 ? 57.159 -86.174 30.202 1.00 178.44 482 GLN A N 1
ATOM 7069 C CA . GLN A 1 482 ? 58.171 -85.196 30.626 1.00 179.02 482 GLN A CA 1
ATOM 7070 C C . GLN A 1 482 ? 59.324 -85.087 29.607 1.00 184.92 482 GLN A C 1
ATOM 7071 O O . GLN A 1 482 ? 59.971 -84.039 29.544 1.00 185.06 482 GLN A O 1
ATOM 7085 N N . THR A 1 483 ? 59.579 -86.158 28.816 1.00 181.97 483 THR A N 1
ATOM 7086 C CA . THR A 1 483 ? 60.639 -86.184 27.798 1.00 212.24 483 THR A CA 1
ATOM 7087 C C . THR A 1 483 ? 60.389 -85.129 26.715 1.00 230.66 483 THR A C 1
ATOM 7088 O O . THR A 1 483 ? 60.952 -84.037 26.780 1.00 186.73 483 THR A O 1
ATOM 7099 N N . VAL B 2 10 ? 12.103 -50.214 49.688 1.00 162.86 9 VAL B N 1
ATOM 7100 C CA . VAL B 2 10 ? 11.658 -51.518 50.191 1.00 163.02 9 VAL B CA 1
ATOM 7101 C C . VAL B 2 10 ? 12.819 -52.532 50.255 1.00 169.12 9 VAL B C 1
ATOM 7102 O O . VAL B 2 10 ? 12.925 -53.289 51.227 1.00 169.88 9 VAL B O 1
ATOM 7114 N N . GLY B 2 11 ? 13.633 -52.566 49.207 1.00 166.43 10 GLY B N 1
ATOM 7115 C CA . GLY B 2 11 ? 14.779 -53.461 49.114 1.00 166.44 10 GLY B CA 1
ATOM 7116 C C . GLY B 2 11 ? 16.077 -52.758 49.432 1.00 172.47 10 GLY B C 1
ATOM 7117 O O . GLY B 2 11 ? 16.191 -51.538 49.267 1.00 173.69 10 GLY B O 1
ATOM 7121 N N . LEU B 2 12 ? 17.068 -53.531 49.875 1.00 169.08 11 LEU B N 1
ATOM 7122 C CA . LEU B 2 12 ? 18.380 -52.993 50.225 1.00 171.25 11 LEU B CA 1
ATOM 7123 C C . LEU B 2 12 ? 19.223 -52.726 48.959 1.00 172.30 11 LEU B C 1
ATOM 7124 O O . LEU B 2 12 ? 19.682 -51.599 48.771 1.00 174.60 11 LEU B O 1
ATOM 7140 N N . ASN B 2 13 ? 19.403 -53.742 48.092 1.00 163.94 12 ASN B N 1
ATOM 7141 C CA . ASN B 2 13 ? 20.231 -53.626 46.876 1.00 164.49 12 ASN B CA 1
ATOM 7142 C C . ASN B 2 13 ? 19.432 -53.625 45.536 1.00 162.32 12 ASN B C 1
ATOM 7143 O O . ASN B 2 13 ? 18.539 -54.456 45.338 1.00 157.92 12 ASN B O 1
ATOM 7154 N N . PRO B 2 14 ? 19.795 -52.739 44.576 1.00 158.83 13 PRO B N 1
ATOM 7155 C CA . PRO B 2 14 ? 19.102 -52.743 43.274 1.00 156.54 13 PRO B CA 1
ATOM 7156 C C . PRO B 2 14 ? 19.535 -53.887 42.356 1.00 156.32 13 PRO B C 1
ATOM 7157 O O . PRO B 2 14 ? 18.826 -54.189 41.391 1.00 154.09 13 PRO B O 1
ATOM 7168 N N . ASN B 2 15 ? 20.709 -54.497 42.640 1.00 151.46 14 ASN B N 1
ATOM 7169 C CA . ASN B 2 15 ? 21.270 -55.593 41.845 1.00 150.01 14 ASN B CA 1
ATOM 7170 C C . ASN B 2 15 ? 20.827 -56.963 42.365 1.00 142.90 14 ASN B C 1
ATOM 7171 O O . ASN B 2 15 ? 20.997 -57.963 41.652 1.00 142.77 14 ASN B O 1
ATOM 7182 N N . PHE B 2 16 ? 20.225 -57.005 43.575 1.00 130.04 15 PHE B N 1
ATOM 7183 C CA . PHE B 2 16 ? 19.726 -58.245 44.158 1.00 124.10 15 PHE B CA 1
ATOM 7184 C C . PHE B 2 16 ? 18.339 -58.619 43.578 1.00 127.07 15 PHE B C 1
ATOM 7185 O O . PHE B 2 16 ? 17.445 -57.767 43.513 1.00 126.11 15 PHE B O 1
ATOM 7202 N N . SER B 2 17 ? 18.164 -59.896 43.186 1.00 123.68 16 SER B N 1
ATOM 7203 C CA . SER B 2 17 ? 16.889 -60.432 42.703 1.00 123.35 16 SER B CA 1
ATOM 7204 C C . SER B 2 17 ? 16.250 -61.175 43.895 1.00 127.04 16 SER B C 1
ATOM 7205 O O . SER B 2 17 ? 16.747 -62.224 44.309 1.00 128.15 16 SER B O 1
ATOM 7213 N N . PHE B 2 18 ? 15.181 -60.600 44.484 1.00 120.71 17 PHE B N 1
ATOM 7214 C CA . PHE B 2 18 ? 14.549 -61.166 45.686 1.00 117.30 17 PHE B CA 1
ATOM 7215 C C . PHE B 2 18 ? 13.758 -62.451 45.428 1.00 117.08 17 PHE B C 1
ATOM 7216 O O . PHE B 2 18 ? 12.631 -62.442 44.919 1.00 115.58 17 PHE B O 1
ATOM 7233 N N . ARG B 2 19 ? 14.354 -63.551 45.848 1.00 111.80 18 ARG B N 1
ATOM 7234 C CA . ARG B 2 19 ? 13.768 -64.875 45.729 1.00 111.71 18 ARG B CA 1
ATOM 7235 C C . ARG B 2 19 ? 12.646 -65.158 46.757 1.00 114.00 18 ARG B C 1
ATOM 7236 O O . ARG B 2 19 ? 11.851 -66.068 46.554 1.00 114.28 18 ARG B O 1
ATOM 7257 N N . GLY B 2 20 ? 12.582 -64.387 47.830 1.00 110.21 19 GLY B N 1
ATOM 7258 C CA . GLY B 2 20 ? 11.573 -64.589 48.860 1.00 112.61 19 GLY B CA 1
ATOM 7259 C C . GLY B 2 20 ? 10.489 -63.541 48.971 1.00 118.72 19 GLY B C 1
ATOM 7260 O O . GLY B 2 20 ? 10.157 -63.128 50.084 1.00 121.16 19 GLY B O 1
ATOM 7264 N N . LYS B 2 21 ? 9.879 -63.174 47.849 1.00 115.99 20 LYS B N 1
ATOM 7265 C CA . LYS B 2 21 ? 8.771 -62.222 47.844 1.00 116.42 20 LYS B CA 1
ATOM 7266 C C . LYS B 2 21 ? 7.478 -62.945 48.248 1.00 117.96 20 LYS B C 1
ATOM 7267 O O . LYS B 2 21 ? 6.600 -62.314 48.840 1.00 118.09 20 LYS B O 1
ATOM 7286 N N . GLN B 2 22 ? 7.375 -64.265 47.973 1.00 113.18 21 GLN B N 1
ATOM 7287 C CA . GLN B 2 22 ? 6.228 -65.068 48.420 1.00 115.51 21 GLN B CA 1
ATOM 7288 C C . GLN B 2 22 ? 6.447 -65.464 49.906 1.00 116.55 21 GLN B C 1
ATOM 7289 O O . GLN B 2 22 ? 7.560 -65.829 50.322 1.00 113.86 21 GLN B O 1
ATOM 7303 N N . GLN B 2 23 ? 5.389 -65.376 50.708 1.00 113.04 22 GLN B N 1
ATOM 7304 C CA . GLN B 2 23 ? 5.512 -65.709 52.117 1.00 112.73 22 GLN B CA 1
ATOM 7305 C C . GLN B 2 23 ? 5.436 -67.220 52.226 1.00 109.09 22 GLN B C 1
ATOM 7306 O O . GLN B 2 23 ? 4.715 -67.855 51.458 1.00 108.67 22 GLN B O 1
ATOM 7320 N N . THR B 2 24 ? 6.236 -67.785 53.139 1.00 99.47 23 THR B N 1
ATOM 7321 C CA . THR B 2 24 ? 6.344 -69.218 53.350 1.00 97.87 23 THR B CA 1
ATOM 7322 C C . THR B 2 24 ? 6.002 -69.527 54.781 1.00 100.89 23 THR B C 1
ATOM 7323 O O . THR B 2 24 ? 5.726 -68.620 55.552 1.00 102.19 23 THR B O 1
ATOM 7334 N N . ARG B 2 25 ? 5.998 -70.804 55.134 1.00 75.33 24 ARG B N 1
ATOM 7335 C CA . ARG B 2 25 ? 5.683 -71.264 56.480 1.00 73.30 24 ARG B CA 1
ATOM 7336 C C . ARG B 2 25 ? 6.777 -70.883 57.450 1.00 75.62 24 ARG B C 1
ATOM 7337 O O . ARG B 2 25 ? 6.463 -70.380 58.521 1.00 75.41 24 ARG B O 1
ATOM 7358 N N . ILE B 2 26 ? 8.052 -71.047 57.071 1.00 71.45 25 ILE B N 1
ATOM 7359 C CA . ILE B 2 26 ? 9.145 -70.638 57.942 1.00 70.93 25 ILE B CA 1
ATOM 7360 C C . ILE B 2 26 ? 9.065 -69.142 58.284 1.00 75.57 25 ILE B C 1
ATOM 7361 O O . ILE B 2 26 ? 9.320 -68.777 59.421 1.00 77.19 25 ILE B O 1
ATOM 7377 N N . GLU B 2 27 ? 8.686 -68.301 57.350 1.00 74.21 26 GLU B N 1
ATOM 7378 C CA . GLU B 2 27 ? 8.584 -66.875 57.602 1.00 75.87 26 GLU B CA 1
ATOM 7379 C C . GLU B 2 27 ? 7.331 -66.555 58.423 1.00 79.41 26 GLU B C 1
ATOM 7380 O O . GLU B 2 27 ? 7.390 -65.698 59.310 1.00 79.96 26 GLU B O 1
ATOM 7392 N N . THR B 2 28 ? 6.227 -67.276 58.182 1.00 75.85 27 THR B N 1
ATOM 7393 C CA . THR B 2 28 ? 4.954 -67.074 58.908 1.00 76.22 27 THR B CA 1
ATOM 7394 C C . THR B 2 28 ? 5.084 -67.474 60.394 1.00 76.69 27 THR B C 1
ATOM 7395 O O . THR B 2 28 ? 4.623 -66.769 61.306 1.00 74.24 27 THR B O 1
ATOM 7406 N N . PHE B 2 29 ? 5.691 -68.637 60.602 1.00 71.21 28 PHE B N 1
ATOM 7407 C CA . PHE B 2 29 ? 6.032 -69.141 61.903 1.00 69.71 28 PHE B CA 1
ATOM 7408 C C . PHE B 2 29 ? 6.957 -68.124 62.570 1.00 73.18 28 PHE B C 1
ATOM 7409 O O . PHE B 2 29 ? 6.753 -67.774 63.728 1.00 72.66 28 PHE B O 1
ATOM 7426 N N . SER B 2 30 ? 8.005 -67.693 61.862 1.00 69.66 29 SER B N 1
ATOM 7427 C CA . SER B 2 30 ? 8.953 -66.728 62.416 1.00 69.48 29 SER B CA 1
ATOM 7428 C C . SER B 2 30 ? 8.266 -65.413 62.819 1.00 74.13 29 SER B C 1
ATOM 7429 O O . SER B 2 30 ? 8.520 -64.923 63.924 1.00 73.30 29 SER B O 1
ATOM 7437 N N . ASP B 2 31 ? 7.344 -64.890 61.979 1.00 71.03 30 ASP B N 1
ATOM 7438 C CA . ASP B 2 31 ? 6.614 -63.660 62.333 1.00 71.49 30 ASP B CA 1
ATOM 7439 C C . ASP B 2 31 ? 5.787 -63.826 63.598 1.00 75.09 30 ASP B C 1
ATOM 7440 O O . ASP B 2 31 ? 5.692 -62.896 64.384 1.00 75.32 30 ASP B O 1
ATOM 7449 N N . ALA B 2 32 ? 5.202 -65.009 63.797 1.00 72.24 31 ALA B N 1
ATOM 7450 C CA . ALA B 2 32 ? 4.416 -65.310 64.984 1.00 71.91 31 ALA B CA 1
ATOM 7451 C C . ALA B 2 32 ? 5.278 -65.222 66.210 1.00 75.99 31 ALA B C 1
ATOM 7452 O O . ALA B 2 32 ? 4.864 -64.620 67.203 1.00 75.78 31 ALA B O 1
ATOM 7459 N N . VAL B 2 33 ? 6.478 -65.808 66.140 1.00 72.94 32 VAL B N 1
ATOM 7460 C CA . VAL B 2 33 ? 7.416 -65.797 67.257 1.00 72.94 32 VAL B CA 1
ATOM 7461 C C . VAL B 2 33 ? 7.893 -64.373 67.582 1.00 75.82 32 VAL B C 1
ATOM 7462 O O . VAL B 2 33 ? 7.892 -64.013 68.758 1.00 74.34 32 VAL B O 1
ATOM 7475 N N . PHE B 2 34 ? 8.255 -63.559 66.560 1.00 73.62 33 PHE B N 1
ATOM 7476 C CA . PHE B 2 34 ? 8.708 -62.182 66.809 1.00 74.01 33 PHE B CA 1
ATOM 7477 C C . PHE B 2 34 ? 7.583 -61.344 67.413 1.00 80.60 33 PHE B C 1
ATOM 7478 O O . PHE B 2 34 ? 7.811 -60.603 68.364 1.00 80.03 33 PHE B O 1
ATOM 7495 N N . ALA B 2 35 ? 6.365 -61.473 66.865 1.00 79.97 34 ALA B N 1
ATOM 7496 C CA . ALA B 2 35 ? 5.187 -60.760 67.387 1.00 79.64 34 ALA B CA 1
ATOM 7497 C C . ALA B 2 35 ? 4.939 -61.183 68.787 1.00 78.67 34 ALA B C 1
ATOM 7498 O O . ALA B 2 35 ? 4.668 -60.335 69.613 1.00 79.82 34 ALA B O 1
ATOM 7505 N N . LEU B 2 36 ? 5.022 -62.489 69.071 1.00 73.60 35 LEU B N 1
ATOM 7506 C CA . LEU B 2 36 ? 4.820 -62.998 70.439 1.00 73.74 35 LEU B CA 1
ATOM 7507 C C . LEU B 2 36 ? 5.871 -62.499 71.414 1.00 73.78 35 LEU B C 1
ATOM 7508 O O . LEU B 2 36 ? 5.542 -62.229 72.537 1.00 71.40 35 LEU B O 1
ATOM 7524 N N . ALA B 2 37 ? 7.125 -62.421 70.992 1.00 71.94 36 ALA B N 1
ATOM 7525 C CA . ALA B 2 37 ? 8.200 -61.941 71.838 1.00 73.28 36 ALA B CA 1
ATOM 7526 C C . ALA B 2 37 ? 7.966 -60.504 72.264 1.00 76.83 36 ALA B C 1
ATOM 7527 O O . ALA B 2 37 ? 7.962 -60.239 73.454 1.00 76.60 36 ALA B O 1
ATOM 7534 N N . ILE B 2 38 ? 7.730 -59.591 71.320 1.00 75.52 37 ILE B N 1
ATOM 7535 C CA . ILE B 2 38 ? 7.500 -58.193 71.672 1.00 77.73 37 ILE B CA 1
ATOM 7536 C C . ILE B 2 38 ? 6.152 -58.018 72.402 1.00 79.58 37 ILE B C 1
ATOM 7537 O O . ILE B 2 38 ? 6.077 -57.269 73.387 1.00 77.81 37 ILE B O 1
ATOM 7553 N N . THR B 2 39 ? 5.139 -58.793 72.024 1.00 75.08 38 THR B N 1
ATOM 7554 C CA . THR B 2 39 ? 3.844 -58.692 72.698 1.00 74.73 38 THR B CA 1
ATOM 7555 C C . THR B 2 39 ? 3.884 -59.155 74.160 1.00 77.22 38 THR B C 1
ATOM 7556 O O . THR B 2 39 ? 3.409 -58.427 75.038 1.00 77.36 38 THR B O 1
ATOM 7567 N N . LEU B 2 40 ? 4.415 -60.358 74.419 1.00 73.60 39 LEU B N 1
ATOM 7568 C CA . LEU B 2 40 ? 4.477 -60.903 75.775 1.00 74.00 39 LEU B CA 1
ATOM 7569 C C . LEU B 2 40 ? 5.479 -60.135 76.635 1.00 82.13 39 LEU B C 1
ATOM 7570 O O . LEU B 2 40 ? 5.268 -60.032 77.828 1.00 81.42 39 LEU B O 1
ATOM 7586 N N . LEU B 2 41 ? 6.494 -59.482 76.040 1.00 81.74 40 LEU B N 1
ATOM 7587 C CA . LEU B 2 41 ? 7.389 -58.650 76.833 1.00 83.06 40 LEU B CA 1
ATOM 7588 C C . LEU B 2 41 ? 6.571 -57.558 77.543 1.00 85.86 40 LEU B C 1
ATOM 7589 O O . LEU B 2 41 ? 6.721 -57.355 78.741 1.00 87.13 40 LEU B O 1
ATOM 7605 N N . VAL B 2 42 ? 5.674 -56.895 76.812 1.00 80.39 41 VAL B N 1
ATOM 7606 C CA . VAL B 2 42 ? 4.815 -55.846 77.364 1.00 79.44 41 VAL B CA 1
ATOM 7607 C C . VAL B 2 42 ? 3.682 -56.461 78.206 1.00 83.20 41 VAL B C 1
ATOM 7608 O O . VAL B 2 42 ? 3.528 -56.138 79.385 1.00 82.75 41 VAL B O 1
ATOM 7621 N N . LEU B 2 43 ? 2.910 -57.369 77.592 1.00 80.10 42 LEU B N 1
ATOM 7622 C CA . LEU B 2 43 ? 1.730 -57.975 78.217 1.00 78.92 42 LEU B CA 1
ATOM 7623 C C . LEU B 2 43 ? 2.019 -59.102 79.227 1.00 83.30 42 LEU B C 1
ATOM 7624 O O . LEU B 2 43 ? 1.073 -59.706 79.746 1.00 83.69 42 LEU B O 1
ATOM 7640 N N . SER B 2 44 ? 3.299 -59.346 79.576 1.00 79.52 43 SER B N 1
ATOM 7641 C CA . SER B 2 44 ? 3.622 -60.259 80.677 1.00 79.52 43 SER B CA 1
ATOM 7642 C C . SER B 2 44 ? 3.495 -59.464 82.011 1.00 85.10 43 SER B C 1
ATOM 7643 O O . SER B 2 44 ? 3.491 -60.069 83.080 1.00 86.67 43 SER B O 1
ATOM 7651 N N . SER B 2 45 ? 3.374 -58.119 81.950 1.00 81.32 44 SER B N 1
ATOM 7652 C CA . SER B 2 45 ? 3.176 -57.300 83.133 1.00 83.10 44 SER B CA 1
ATOM 7653 C C . SER B 2 45 ? 1.806 -57.580 83.758 1.00 89.69 44 SER B C 1
ATOM 7654 O O . SER B 2 45 ? 0.953 -58.198 83.121 1.00 89.58 44 SER B O 1
ATOM 7662 N N . THR B 2 46 ? 1.605 -57.161 85.023 1.00 87.89 45 THR B N 1
ATOM 7663 C CA . THR B 2 46 ? 0.324 -57.369 85.691 1.00 88.03 45 THR B CA 1
ATOM 7664 C C . THR B 2 46 ? -0.651 -56.290 85.217 1.00 91.38 45 THR B C 1
ATOM 7665 O O . THR B 2 46 ? -0.228 -55.200 84.825 1.00 93.98 45 THR B O 1
ATOM 7676 N N . ILE B 2 47 ? -1.944 -56.594 85.236 1.00 84.80 46 ILE B N 1
ATOM 7677 C CA . ILE B 2 47 ? -2.981 -55.630 84.845 1.00 83.92 46 ILE B CA 1
ATOM 7678 C C . ILE B 2 47 ? -3.143 -54.608 86.024 1.00 88.72 46 ILE B C 1
ATOM 7679 O O . ILE B 2 47 ? -3.382 -55.013 87.183 1.00 87.92 46 ILE B O 1
ATOM 7695 N N . PRO B 2 48 ? -3.053 -53.296 85.752 1.00 87.22 47 PRO B N 1
ATOM 7696 C CA . PRO B 2 48 ? -3.303 -52.322 86.823 1.00 89.49 47 PRO B CA 1
ATOM 7697 C C . PRO B 2 48 ? -4.745 -52.437 87.325 1.00 93.64 47 PRO B C 1
ATOM 7698 O O . PRO B 2 48 ? -5.692 -52.605 86.531 1.00 92.64 47 PRO B O 1
ATOM 7709 N N . GLU B 2 49 ? -4.885 -52.450 88.642 1.00 92.08 48 GLU B N 1
ATOM 7710 C CA . GLU B 2 49 ? -6.164 -52.552 89.345 1.00 93.57 48 GLU B CA 1
ATOM 7711 C C . GLU B 2 49 ? -6.537 -51.240 90.024 1.00 96.99 48 GLU B C 1
ATOM 7712 O O . GLU B 2 49 ? -7.683 -51.085 90.466 1.00 95.84 48 GLU B O 1
ATOM 7724 N N . THR B 2 50 ? -5.574 -50.302 90.108 1.00 94.75 49 THR B N 1
ATOM 7725 C CA . THR B 2 50 ? -5.724 -49.027 90.786 1.00 96.11 49 THR B CA 1
ATOM 7726 C C . THR B 2 50 ? -4.856 -47.953 90.123 1.00 97.11 49 THR B C 1
ATOM 7727 O O . THR B 2 50 ? -3.942 -48.284 89.354 1.00 94.57 49 THR B O 1
ATOM 7738 N N . PHE B 2 51 ? -5.144 -46.669 90.406 1.00 92.08 50 PHE B N 1
ATOM 7739 C CA . PHE B 2 51 ? -4.376 -45.559 89.827 1.00 91.30 50 PHE B CA 1
ATOM 7740 C C . PHE B 2 51 ? -2.872 -45.668 90.087 1.00 96.65 50 PHE B C 1
ATOM 7741 O O . PHE B 2 51 ? -2.064 -45.318 89.243 1.00 93.36 50 PHE B O 1
ATOM 7758 N N . GLU B 2 52 ? -2.508 -46.163 91.250 1.00 98.71 51 GLU B N 1
ATOM 7759 C CA . GLU B 2 52 ? -1.115 -46.318 91.672 1.00 101.58 51 GLU B CA 1
ATOM 7760 C C . GLU B 2 52 ? -0.381 -47.336 90.769 1.00 104.96 51 GLU B C 1
ATOM 7761 O O . GLU B 2 52 ? 0.767 -47.110 90.403 1.00 104.48 51 GLU B O 1
ATOM 7773 N N . ASP B 2 53 ? -1.067 -48.412 90.363 1.00 101.28 52 ASP B N 1
ATOM 7774 C CA . ASP B 2 53 ? -0.484 -49.446 89.508 1.00 98.94 52 ASP B CA 1
ATOM 7775 C C . ASP B 2 53 ? -0.311 -48.899 88.127 1.00 102.67 52 ASP B C 1
ATOM 7776 O O . ASP B 2 53 ? 0.651 -49.254 87.448 1.00 102.92 52 ASP B O 1
ATOM 7785 N N . LEU B 2 54 ? -1.290 -48.072 87.690 1.00 98.47 53 LEU B N 1
ATOM 7786 C CA . LEU B 2 54 ? -1.328 -47.420 86.369 1.00 95.34 53 LEU B CA 1
ATOM 7787 C C . LEU B 2 54 ? -0.118 -46.523 86.200 1.00 98.60 53 LEU B C 1
ATOM 7788 O O . LEU B 2 54 ? 0.606 -46.701 85.249 1.00 95.80 53 LEU B O 1
ATOM 7804 N N . TRP B 2 55 ? 0.199 -45.687 87.175 1.00 100.48 54 TRP B N 1
ATOM 7805 C CA . TRP B 2 55 ? 1.393 -44.852 87.076 1.00 103.49 54 TRP B CA 1
ATOM 7806 C C . TRP B 2 55 ? 2.674 -45.690 87.133 1.00 109.56 54 TRP B C 1
ATOM 7807 O O . TRP B 2 55 ? 3.589 -45.420 86.362 1.00 109.58 54 TRP B O 1
ATOM 7828 N N . ALA B 2 56 ? 2.716 -46.751 87.949 1.00 107.82 55 ALA B N 1
ATOM 7829 C CA . ALA B 2 56 ? 3.881 -47.650 88.001 1.00 108.20 55 ALA B CA 1
ATOM 7830 C C . ALA B 2 56 ? 4.121 -48.307 86.669 1.00 112.25 55 ALA B C 1
ATOM 7831 O O . ALA B 2 56 ? 5.259 -48.393 86.227 1.00 113.65 55 ALA B O 1
ATOM 7838 N N . SER B 2 57 ? 3.049 -48.787 86.026 1.00 106.52 56 SER B N 1
ATOM 7839 C CA . SER B 2 57 ? 3.137 -49.467 84.748 1.00 103.48 56 SER B CA 1
ATOM 7840 C C . SER B 2 57 ? 3.640 -48.562 83.589 1.00 104.95 56 SER B C 1
ATOM 7841 O O . SER B 2 57 ? 4.196 -49.060 82.611 1.00 102.15 56 SER B O 1
ATOM 7849 N N . MET B 2 58 ? 3.420 -47.248 83.687 1.00 102.33 57 MET B N 1
ATOM 7850 C CA . MET B 2 58 ? 3.875 -46.280 82.686 1.00 101.39 57 MET B CA 1
ATOM 7851 C C . MET B 2 58 ? 5.386 -45.985 82.818 1.00 105.30 57 MET B C 1
ATOM 7852 O O . MET B 2 58 ? 5.993 -45.544 81.841 1.00 104.54 57 MET B O 1
ATOM 7866 N N . ARG B 2 59 ? 6.013 -46.287 83.993 1.00 102.62 58 ARG B N 1
ATOM 7867 C CA . ARG B 2 59 ? 7.467 -46.165 84.157 1.00 103.39 58 ARG B CA 1
ATOM 7868 C C . ARG B 2 59 ? 8.185 -47.256 83.308 1.00 104.01 58 ARG B C 1
ATOM 7869 O O . ARG B 2 59 ? 9.317 -47.053 82.858 1.00 103.21 58 ARG B O 1
ATOM 7890 N N . ASP B 2 60 ? 7.490 -48.380 83.048 1.00 98.34 59 ASP B N 1
ATOM 7891 C CA . ASP B 2 60 ? 7.998 -49.485 82.217 1.00 96.48 59 ASP B CA 1
ATOM 7892 C C . ASP B 2 60 ? 8.096 -49.183 80.676 1.00 100.02 59 ASP B C 1
ATOM 7893 O O . ASP B 2 60 ? 8.688 -50.003 79.973 1.00 97.28 59 ASP B O 1
ATOM 7902 N N . VAL B 2 61 ? 7.568 -48.047 80.151 1.00 98.95 60 VAL B N 1
ATOM 7903 C CA . VAL B 2 61 ? 7.603 -47.848 78.707 1.00 100.66 60 VAL B CA 1
ATOM 7904 C C . VAL B 2 61 ? 9.037 -47.593 78.175 1.00 101.00 60 VAL B C 1
ATOM 7905 O O . VAL B 2 61 ? 9.342 -48.074 77.093 1.00 97.51 60 VAL B O 1
ATOM 7918 N N . ILE B 2 62 ? 9.903 -46.875 78.918 1.00 97.22 61 ILE B N 1
ATOM 7919 C CA . ILE B 2 62 ? 11.289 -46.654 78.477 1.00 96.65 61 ILE B CA 1
ATOM 7920 C C . ILE B 2 62 ? 11.963 -48.033 78.387 1.00 96.91 61 ILE B C 1
ATOM 7921 O O . ILE B 2 62 ? 12.274 -48.437 77.289 1.00 95.56 61 ILE B O 1
ATOM 7937 N N . PRO B 2 63 ? 12.066 -48.847 79.454 1.00 93.02 62 PRO B N 1
ATOM 7938 C CA . PRO B 2 63 ? 12.625 -50.198 79.279 1.00 91.05 62 PRO B CA 1
ATOM 7939 C C . PRO B 2 63 ? 12.017 -51.001 78.126 1.00 88.08 62 PRO B C 1
ATOM 7940 O O . PRO B 2 63 ? 12.761 -51.682 77.421 1.00 86.10 62 PRO B O 1
ATOM 7951 N N . PHE B 2 64 ? 10.690 -50.916 77.917 1.00 82.61 63 PHE B N 1
ATOM 7952 C CA . PHE B 2 64 ? 10.051 -51.671 76.827 1.00 82.36 63 PHE B CA 1
ATOM 7953 C C . PHE B 2 64 ? 10.418 -51.123 75.440 1.00 82.57 63 PHE B C 1
ATOM 7954 O O . PHE B 2 64 ? 10.649 -51.905 74.527 1.00 81.41 63 PHE B O 1
ATOM 7971 N N . ALA B 2 65 ? 10.495 -49.791 75.282 1.00 78.49 64 ALA B N 1
ATOM 7972 C CA . ALA B 2 65 ? 10.889 -49.179 74.012 1.00 77.78 64 ALA B CA 1
ATOM 7973 C C . ALA B 2 65 ? 12.280 -49.672 73.601 1.00 84.45 64 ALA B C 1
ATOM 7974 O O . ALA B 2 65 ? 12.479 -50.045 72.441 1.00 83.09 64 ALA B O 1
ATOM 7981 N N . ILE B 2 66 ? 13.221 -49.729 74.553 1.00 83.67 65 ILE B N 1
ATOM 7982 C CA . ILE B 2 66 ? 14.570 -50.222 74.269 1.00 86.41 65 ILE B CA 1
ATOM 7983 C C . ILE B 2 66 ? 14.535 -51.721 73.843 1.00 87.11 65 ILE B C 1
ATOM 7984 O O . ILE B 2 66 ? 15.247 -52.111 72.927 1.00 82.86 65 ILE B O 1
ATOM 8000 N N . CYS B 2 67 ? 13.719 -52.547 74.525 1.00 85.27 66 CYS B N 1
ATOM 8001 C CA . CYS B 2 67 ? 13.596 -53.974 74.205 1.00 84.30 66 CYS B CA 1
ATOM 8002 C C . CYS B 2 67 ? 12.965 -54.177 72.841 1.00 87.61 66 CYS B C 1
ATOM 8003 O O . CYS B 2 67 ? 13.410 -55.040 72.085 1.00 85.88 66 CYS B O 1
ATOM 8011 N N . VAL B 2 68 ? 11.880 -53.436 72.568 1.00 84.85 67 VAL B N 1
ATOM 8012 C CA . VAL B 2 68 ? 11.144 -53.546 71.308 1.00 84.86 67 VAL B CA 1
ATOM 8013 C C . VAL B 2 68 ? 12.016 -53.121 70.143 1.00 87.00 67 VAL B C 1
ATOM 8014 O O . VAL B 2 68 ? 12.108 -53.859 69.180 1.00 84.77 67 VAL B O 1
ATOM 8027 N N . ALA B 2 69 ? 12.700 -51.975 70.270 1.00 85.42 68 ALA B N 1
ATOM 8028 C CA . ALA B 2 69 ? 13.646 -51.485 69.274 1.00 86.50 68 ALA B CA 1
ATOM 8029 C C . ALA B 2 69 ? 14.676 -52.554 68.965 1.00 89.35 68 ALA B C 1
ATOM 8030 O O . ALA B 2 69 ? 14.997 -52.801 67.809 1.00 89.22 68 ALA B O 1
ATOM 8037 N N . LEU B 2 70 ? 15.157 -53.212 69.992 1.00 87.41 69 LEU B N 1
ATOM 8038 C CA . LEU B 2 70 ? 16.140 -54.267 69.827 1.00 88.86 69 LEU B CA 1
ATOM 8039 C C . LEU B 2 70 ? 15.600 -55.507 69.071 1.00 89.60 69 LEU B C 1
ATOM 8040 O O . LEU B 2 70 ? 16.293 -56.040 68.192 1.00 89.43 69 LEU B O 1
ATOM 8056 N N . ILE B 2 71 ? 14.374 -55.938 69.392 1.00 82.06 70 ILE B N 1
ATOM 8057 C CA . ILE B 2 71 ? 13.777 -57.114 68.768 1.00 80.04 70 ILE B CA 1
ATOM 8058 C C . ILE B 2 71 ? 13.421 -56.867 67.279 1.00 82.53 70 ILE B C 1
ATOM 8059 O O . ILE B 2 71 ? 13.723 -57.736 66.481 1.00 79.71 70 ILE B O 1
ATOM 8075 N N . ILE B 2 72 ? 12.769 -55.738 66.908 1.00 82.30 71 ILE B N 1
ATOM 8076 C CA . ILE B 2 72 ? 12.479 -55.431 65.490 1.00 84.77 71 ILE B CA 1
ATOM 8077 C C . ILE B 2 72 ? 13.738 -55.315 64.658 1.00 85.22 71 ILE B C 1
ATOM 8078 O O . ILE B 2 72 ? 13.675 -55.564 63.452 1.00 84.13 71 ILE B O 1
ATOM 8094 N N . VAL B 2 73 ? 14.854 -54.881 65.257 1.00 79.92 72 VAL B N 1
ATOM 8095 C CA . VAL B 2 73 ? 16.114 -54.794 64.514 1.00 80.76 72 VAL B CA 1
ATOM 8096 C C . VAL B 2 73 ? 16.532 -56.217 64.100 1.00 82.59 72 VAL B C 1
ATOM 8097 O O . VAL B 2 73 ? 16.923 -56.413 62.954 1.00 83.53 72 VAL B O 1
ATOM 8110 N N . ILE B 2 74 ? 16.345 -57.209 64.988 1.00 76.15 73 ILE B N 1
ATOM 8111 C CA . ILE B 2 74 ? 16.595 -58.613 64.658 1.00 74.99 73 ILE B CA 1
ATOM 8112 C C . ILE B 2 74 ? 15.559 -59.044 63.595 1.00 80.37 73 ILE B C 1
ATOM 8113 O O . ILE B 2 74 ? 15.959 -59.623 62.588 1.00 81.02 73 ILE B O 1
ATOM 8129 N N . TRP B 2 75 ? 14.250 -58.732 63.801 1.00 76.80 74 TRP B N 1
ATOM 8130 C CA . TRP B 2 75 ? 13.178 -59.059 62.852 1.00 76.20 74 TRP B CA 1
ATOM 8131 C C . TRP B 2 75 ? 13.487 -58.515 61.461 1.00 78.29 74 TRP B C 1
ATOM 8132 O O . TRP B 2 75 ? 13.166 -59.168 60.455 1.00 76.38 74 TRP B O 1
ATOM 8153 N N . TYR B 2 76 ? 14.063 -57.315 61.397 1.00 73.84 75 TYR B N 1
ATOM 8154 C CA . TYR B 2 76 ? 14.402 -56.701 60.113 1.00 74.14 75 TYR B CA 1
ATOM 8155 C C . TYR B 2 76 ? 15.484 -57.521 59.372 1.00 76.39 75 TYR B C 1
ATOM 8156 O O . TYR B 2 76 ? 15.338 -57.821 58.195 1.00 75.99 75 TYR B O 1
ATOM 8174 N N . GLN B 2 77 ? 16.520 -57.918 60.073 1.00 72.95 76 GLN B N 1
ATOM 8175 C CA . GLN B 2 77 ? 17.593 -58.719 59.510 1.00 74.27 76 GLN B CA 1
ATOM 8176 C C . GLN B 2 77 ? 17.065 -60.060 59.014 1.00 78.30 76 GLN B C 1
ATOM 8177 O O . GLN B 2 77 ? 17.533 -60.584 57.995 1.00 79.27 76 GLN B O 1
ATOM 8191 N N . HIS B 2 78 ? 16.084 -60.602 59.734 1.00 74.43 77 HIS B N 1
ATOM 8192 C CA . HIS B 2 78 ? 15.426 -61.861 59.389 1.00 73.10 77 HIS B CA 1
ATOM 8193 C C . HIS B 2 78 ? 14.622 -61.677 58.092 1.00 78.49 77 HIS B C 1
ATOM 8194 O O . HIS B 2 78 ? 14.742 -62.464 57.165 1.00 79.10 77 HIS B O 1
ATOM 8208 N N . TYR B 2 79 ? 13.850 -60.595 58.025 1.00 75.89 78 TYR B N 1
ATOM 8209 C CA . TYR B 2 79 ? 13.037 -60.221 56.881 1.00 75.71 78 TYR B CA 1
ATOM 8210 C C . TYR B 2 79 ? 13.883 -60.069 55.624 1.00 80.72 78 TYR B C 1
ATOM 8211 O O . TYR B 2 79 ? 13.497 -60.544 54.544 1.00 80.38 78 TYR B O 1
ATOM 8229 N N . ILE B 2 80 ? 15.045 -59.421 55.767 1.00 76.33 79 ILE B N 1
ATOM 8230 C CA . ILE B 2 80 ? 15.962 -59.179 54.638 1.00 75.73 79 ILE B CA 1
ATOM 8231 C C . ILE B 2 80 ? 16.624 -60.481 54.165 1.00 79.52 79 ILE B C 1
ATOM 8232 O O . ILE B 2 80 ? 16.777 -60.686 52.964 1.00 79.45 79 ILE B O 1
ATOM 8248 N N . PHE B 2 81 ? 16.992 -61.373 55.096 1.00 76.93 80 PHE B N 1
ATOM 8249 C CA . PHE B 2 81 ? 17.621 -62.636 54.720 1.00 77.26 80 PHE B CA 1
ATOM 8250 C C . PHE B 2 81 ? 16.625 -63.485 53.942 1.00 83.00 80 PHE B C 1
ATOM 8251 O O . PHE B 2 81 ? 16.931 -63.877 52.831 1.00 83.79 80 PHE B O 1
ATOM 8268 N N . PHE B 2 82 ? 15.428 -63.728 54.491 1.00 78.60 81 PHE B N 1
ATOM 8269 C CA . PHE B 2 82 ? 14.440 -64.548 53.802 1.00 77.40 81 PHE B CA 1
ATOM 8270 C C . PHE B 2 82 ? 13.929 -63.889 52.550 1.00 85.42 81 PHE B C 1
ATOM 8271 O O . PHE B 2 82 ? 13.571 -64.602 51.606 1.00 87.19 81 PHE B O 1
ATOM 8288 N N . LEU B 2 83 ? 14.006 -62.557 52.460 1.00 81.96 82 LEU B N 1
ATOM 8289 C CA . LEU B 2 83 ? 13.632 -61.861 51.217 1.00 82.84 82 LEU B CA 1
ATOM 8290 C C . LEU B 2 83 ? 14.693 -62.110 50.124 1.00 84.18 82 LEU B C 1
ATOM 8291 O O . LEU B 2 83 ? 14.348 -62.392 48.994 1.00 85.30 82 LEU B O 1
ATOM 8307 N N . LYS B 2 84 ? 15.963 -62.005 50.471 1.00 80.25 83 LYS B N 1
ATOM 8308 C CA . LYS B 2 84 ? 17.065 -62.219 49.557 1.00 81.14 83 LYS B CA 1
ATOM 8309 C C . LYS B 2 84 ? 17.111 -63.610 48.986 1.00 85.97 83 LYS B C 1
ATOM 8310 O O . LYS B 2 84 ? 17.267 -63.743 47.785 1.00 91.92 83 LYS B O 1
ATOM 8329 N N . TYR B 2 85 ? 17.048 -64.639 49.806 1.00 80.91 84 TYR B N 1
ATOM 8330 C CA . TYR B 2 85 ? 17.287 -66.012 49.344 1.00 81.84 84 TYR B CA 1
ATOM 8331 C C . TYR B 2 85 ? 16.084 -66.931 49.252 1.00 86.82 84 TYR B C 1
ATOM 8332 O O . TYR B 2 85 ? 16.198 -68.005 48.659 1.00 86.22 84 TYR B O 1
ATOM 8350 N N . GLY B 2 86 ? 14.980 -66.566 49.872 1.00 85.81 85 GLY B N 1
ATOM 8351 C CA . GLY B 2 86 ? 13.805 -67.432 49.889 1.00 86.53 85 GLY B CA 1
ATOM 8352 C C . GLY B 2 86 ? 14.079 -68.858 50.358 1.00 90.41 85 GLY B C 1
ATOM 8353 O O . GLY B 2 86 ? 13.393 -69.779 49.908 1.00 90.29 85 GLY B O 1
ATOM 8357 N N . LEU B 2 87 ? 15.078 -69.063 51.257 1.00 86.10 86 LEU B N 1
ATOM 8358 C CA . LEU B 2 87 ? 15.465 -70.403 51.698 1.00 85.98 86 LEU B CA 1
ATOM 8359 C C . LEU B 2 87 ? 14.417 -71.061 52.615 1.00 93.58 86 LEU B C 1
ATOM 8360 O O . LEU B 2 87 ? 13.617 -70.394 53.298 1.00 92.52 86 LEU B O 1
ATOM 8376 N N . GLN B 2 88 ? 14.378 -72.398 52.528 1.00 91.16 87 GLN B N 1
ATOM 8377 C CA . GLN B 2 88 ? 13.388 -73.222 53.218 1.00 89.10 87 GLN B CA 1
ATOM 8378 C C . GLN B 2 88 ? 13.872 -74.675 53.521 1.00 89.06 87 GLN B C 1
ATOM 8379 O O . GLN B 2 88 ? 13.055 -75.536 53.822 1.00 89.07 87 GLN B O 1
ATOM 8393 N N . ASP B 2 89 ? 15.186 -74.928 53.474 1.00 83.43 88 ASP B N 1
ATOM 8394 C CA . ASP B 2 89 ? 15.768 -76.251 53.727 1.00 82.78 88 ASP B CA 1
ATOM 8395 C C . ASP B 2 89 ? 16.037 -76.487 55.212 1.00 83.77 88 ASP B C 1
ATOM 8396 O O . ASP B 2 89 ? 16.103 -75.539 55.999 1.00 82.98 88 ASP B O 1
ATOM 8405 N N . LYS B 2 90 ? 16.244 -77.780 55.558 1.00 79.64 89 LYS B N 1
ATOM 8406 C CA . LYS B 2 90 ? 16.528 -78.306 56.898 1.00 78.64 89 LYS B CA 1
ATOM 8407 C C . LYS B 2 90 ? 17.546 -77.457 57.633 1.00 81.03 89 LYS B C 1
ATOM 8408 O O . LYS B 2 90 ? 17.283 -77.040 58.753 1.00 82.05 89 LYS B O 1
ATOM 8427 N N . VAL B 2 91 ? 18.710 -77.207 57.026 1.00 76.29 90 VAL B N 1
ATOM 8428 C CA . VAL B 2 91 ? 19.769 -76.464 57.716 1.00 76.16 90 VAL B CA 1
ATOM 8429 C C . VAL B 2 91 ? 19.356 -75.018 57.987 1.00 77.67 90 VAL B C 1
ATOM 8430 O O . VAL B 2 91 ? 19.636 -74.510 59.082 1.00 75.29 90 VAL B O 1
ATOM 8443 N N . THR B 2 92 ? 18.619 -74.390 57.045 1.00 74.22 91 THR B N 1
ATOM 8444 C CA . THR B 2 92 ? 18.093 -73.034 57.238 1.00 73.52 91 THR B CA 1
ATOM 8445 C C . THR B 2 92 ? 17.046 -73.074 58.363 1.00 76.32 91 THR B C 1
ATOM 8446 O O . THR B 2 92 ? 17.119 -72.245 59.274 1.00 75.52 91 THR B O 1
ATOM 8457 N N . ILE B 2 93 ? 16.161 -74.097 58.360 1.00 71.48 92 ILE B N 1
ATOM 8458 C CA . ILE B 2 93 ? 15.179 -74.291 59.441 1.00 70.26 92 ILE B CA 1
ATOM 8459 C C . ILE B 2 93 ? 15.891 -74.462 60.798 1.00 76.86 92 ILE B C 1
ATOM 8460 O O . ILE B 2 93 ? 15.477 -73.856 61.792 1.00 75.71 92 ILE B O 1
ATOM 8476 N N . LEU B 2 94 ? 16.943 -75.293 60.838 1.00 76.46 93 LEU B N 1
ATOM 8477 C CA . LEU B 2 94 ? 17.713 -75.531 62.056 1.00 77.81 93 LEU B CA 1
ATOM 8478 C C . LEU B 2 94 ? 18.313 -74.208 62.591 1.00 80.83 93 LEU B C 1
ATOM 8479 O O . LEU B 2 94 ? 18.062 -73.839 63.757 1.00 80.15 93 LEU B O 1
ATOM 8495 N N . LEU B 2 95 ? 19.090 -73.495 61.743 1.00 76.49 94 LEU B N 1
ATOM 8496 C CA . LEU B 2 95 ? 19.699 -72.216 62.134 1.00 75.82 94 LEU B CA 1
ATOM 8497 C C . LEU B 2 95 ? 18.634 -71.175 62.493 1.00 77.42 94 LEU B C 1
ATOM 8498 O O . LEU B 2 95 ? 18.811 -70.412 63.437 1.00 75.56 94 LEU B O 1
ATOM 8514 N N . ASN B 2 96 ? 17.522 -71.168 61.766 1.00 74.82 95 ASN B N 1
ATOM 8515 C CA . ASN B 2 96 ? 16.407 -70.272 62.062 1.00 74.63 95 ASN B CA 1
ATOM 8516 C C . ASN B 2 96 ? 15.806 -70.580 63.459 1.00 77.41 95 ASN B C 1
ATOM 8517 O O . ASN B 2 96 ? 15.479 -69.658 64.216 1.00 77.05 95 ASN B O 1
ATOM 8528 N N . THR B 2 97 ? 15.698 -71.867 63.812 1.00 73.17 96 THR B N 1
ATOM 8529 C CA . THR B 2 97 ? 15.160 -72.261 65.128 1.00 71.87 96 THR B CA 1
ATOM 8530 C C . THR B 2 97 ? 16.104 -71.846 66.238 1.00 76.66 96 THR B C 1
ATOM 8531 O O . THR B 2 97 ? 15.646 -71.328 67.260 1.00 76.52 96 THR B O 1
ATOM 8542 N N . ILE B 2 98 ? 17.419 -72.066 66.043 1.00 72.34 97 ILE B N 1
ATOM 8543 C CA . ILE B 2 98 ? 18.436 -71.655 67.018 1.00 71.40 97 ILE B CA 1
ATOM 8544 C C . ILE B 2 98 ? 18.316 -70.151 67.294 1.00 74.85 97 ILE B C 1
ATOM 8545 O O . ILE B 2 98 ? 18.456 -69.728 68.432 1.00 77.18 97 ILE B O 1
ATOM 8561 N N . LEU B 2 99 ? 18.059 -69.364 66.265 1.00 71.67 98 LEU B N 1
ATOM 8562 C CA . LEU B 2 99 ? 17.921 -67.918 66.351 1.00 72.14 98 LEU B CA 1
ATOM 8563 C C . LEU B 2 99 ? 16.710 -67.539 67.224 1.00 76.57 98 LEU B C 1
ATOM 8564 O O . LEU B 2 99 ? 16.844 -66.816 68.235 1.00 75.50 98 LEU B O 1
ATOM 8580 N N . LEU B 2 100 ? 15.537 -68.062 66.847 1.00 73.75 99 LEU B N 1
ATOM 8581 C CA . LEU B 2 100 ? 14.295 -67.810 67.582 1.00 73.62 99 LEU B CA 1
ATOM 8582 C C . LEU B 2 100 ? 14.377 -68.336 69.017 1.00 76.54 99 LEU B C 1
ATOM 8583 O O . LEU B 2 100 ? 13.810 -67.741 69.952 1.00 75.37 99 LEU B O 1
ATOM 8599 N N . PHE B 2 101 ? 15.099 -69.456 69.195 1.00 71.76 100 PHE B N 1
ATOM 8600 C CA . PHE B 2 101 ? 15.295 -70.018 70.522 1.00 70.11 100 PHE B CA 1
ATOM 8601 C C . PHE B 2 101 ? 16.085 -69.027 71.358 1.00 73.06 100 PHE B C 1
ATOM 8602 O O . PHE B 2 101 ? 15.658 -68.708 72.454 1.00 72.62 100 PHE B O 1
ATOM 8619 N N . VAL B 2 102 ? 17.218 -68.514 70.836 1.00 70.36 101 VAL B N 1
ATOM 8620 C CA . VAL B 2 102 ? 18.025 -67.547 71.588 1.00 71.24 101 VAL B CA 1
ATOM 8621 C C . VAL B 2 102 ? 17.177 -66.328 71.894 1.00 77.65 101 VAL B C 1
ATOM 8622 O O . VAL B 2 102 ? 17.084 -65.945 73.051 1.00 79.18 101 VAL B O 1
ATOM 8635 N N . LEU B 2 103 ? 16.486 -65.773 70.886 1.00 76.17 102 LEU B N 1
ATOM 8636 C CA . LEU B 2 103 ? 15.557 -64.654 71.086 1.00 76.30 102 LEU B CA 1
ATOM 8637 C C . LEU B 2 103 ? 14.623 -64.934 72.277 1.00 77.71 102 LEU B C 1
ATOM 8638 O O . LEU B 2 103 ? 14.657 -64.222 73.272 1.00 76.76 102 LEU B O 1
ATOM 8654 N N . LEU B 2 104 ? 13.864 -66.020 72.199 1.00 73.35 103 LEU B N 1
ATOM 8655 C CA . LEU B 2 104 ? 12.913 -66.386 73.233 1.00 72.64 103 LEU B CA 1
ATOM 8656 C C . LEU B 2 104 ? 13.510 -66.501 74.622 1.00 79.27 103 LEU B C 1
ATOM 8657 O O . LEU B 2 104 ? 12.965 -65.900 75.546 1.00 80.58 103 LEU B O 1
ATOM 8673 N N . VAL B 2 105 ? 14.636 -67.206 74.794 1.00 76.92 104 VAL B N 1
ATOM 8674 C CA . VAL B 2 105 ? 15.220 -67.296 76.142 1.00 78.22 104 VAL B CA 1
ATOM 8675 C C . VAL B 2 105 ? 15.713 -65.914 76.636 1.00 82.52 104 VAL B C 1
ATOM 8676 O O . VAL B 2 105 ? 15.807 -65.736 77.840 1.00 83.81 104 VAL B O 1
ATOM 8689 N N . TYR B 2 106 ? 16.022 -64.944 75.744 1.00 77.51 105 TYR B N 1
ATOM 8690 C CA . TYR B 2 106 ? 16.499 -63.638 76.217 1.00 78.12 105 TYR B CA 1
ATOM 8691 C C . TYR B 2 106 ? 15.418 -62.539 76.316 1.00 80.90 105 TYR B C 1
ATOM 8692 O O . TYR B 2 106 ? 15.764 -61.422 76.712 1.00 78.21 105 TYR B O 1
ATOM 8710 N N . VAL B 2 107 ? 14.121 -62.870 76.103 1.00 79.04 106 VAL B N 1
ATOM 8711 C CA . VAL B 2 107 ? 13.035 -61.876 76.167 1.00 79.24 106 VAL B CA 1
ATOM 8712 C C . VAL B 2 107 ? 12.872 -61.345 77.591 1.00 83.50 106 VAL B C 1
ATOM 8713 O O . VAL B 2 107 ? 12.961 -60.131 77.780 1.00 85.97 106 VAL B O 1
ATOM 8726 N N . TYR B 2 108 ? 12.623 -62.222 78.577 1.00 77.62 107 TYR B N 1
ATOM 8727 C CA . TYR B 2 108 ? 12.459 -61.778 79.973 1.00 77.24 107 TYR B CA 1
ATOM 8728 C C . TYR B 2 108 ? 13.796 -61.292 80.567 1.00 82.87 107 TYR B C 1
ATOM 8729 O O . TYR B 2 108 ? 13.824 -60.181 81.095 1.00 84.06 107 TYR B O 1
ATOM 8747 N N . PRO B 2 109 ? 14.949 -61.959 80.350 1.00 77.56 108 PRO B N 1
ATOM 8748 C CA . PRO B 2 109 ? 16.222 -61.338 80.778 1.00 78.20 108 PRO B CA 1
ATOM 8749 C C . PRO B 2 109 ? 16.442 -59.917 80.189 1.00 84.23 108 PRO B C 1
ATOM 8750 O O . PRO B 2 109 ? 17.047 -59.088 80.846 1.00 85.16 108 PRO B O 1
ATOM 8761 N N . LEU B 2 110 ? 15.957 -59.615 78.974 1.00 81.03 109 LEU B N 1
ATOM 8762 C CA . LEU B 2 110 ? 16.122 -58.251 78.422 1.00 82.38 109 LEU B CA 1
ATOM 8763 C C . LEU B 2 110 ? 15.231 -57.259 79.156 1.00 85.78 109 LEU B C 1
ATOM 8764 O O . LEU B 2 110 ? 15.654 -56.120 79.399 1.00 86.17 109 LEU B O 1
ATOM 8780 N N . LYS B 2 111 ? 13.991 -57.695 79.495 1.00 79.20 110 LYS B N 1
ATOM 8781 C CA . LYS B 2 111 ? 13.042 -56.889 80.272 1.00 77.88 110 LYS B CA 1
ATOM 8782 C C . LYS B 2 111 ? 13.743 -56.494 81.583 1.00 83.54 110 LYS B C 1
ATOM 8783 O O . LYS B 2 111 ? 13.726 -55.329 81.967 1.00 85.48 110 LYS B O 1
ATOM 8802 N N . PHE B 2 112 ? 14.446 -57.456 82.204 1.00 79.19 111 PHE B N 1
ATOM 8803 C CA . PHE B 2 112 ? 15.211 -57.230 83.414 1.00 80.50 111 PHE B CA 1
ATOM 8804 C C . PHE B 2 112 ? 16.338 -56.210 83.219 1.00 85.20 111 PHE B C 1
ATOM 8805 O O . PHE B 2 112 ? 16.414 -55.237 83.980 1.00 84.28 111 PHE B O 1
ATOM 8822 N N . LEU B 2 113 ? 17.228 -56.451 82.220 1.00 83.57 112 LEU B N 1
ATOM 8823 C CA . LEU B 2 113 ? 18.373 -55.578 81.937 1.00 85.17 112 LEU B CA 1
ATOM 8824 C C . LEU B 2 113 ? 17.922 -54.173 81.583 1.00 90.49 112 LEU B C 1
ATOM 8825 O O . LEU B 2 113 ? 18.536 -53.197 82.022 1.00 93.44 112 LEU B O 1
ATOM 8841 N N . ALA B 2 114 ? 16.851 -54.070 80.797 1.00 84.05 113 ALA B N 1
ATOM 8842 C CA . ALA B 2 114 ? 16.317 -52.782 80.374 1.00 83.97 113 ALA B CA 1
ATOM 8843 C C . ALA B 2 114 ? 15.770 -51.978 81.541 1.00 87.38 113 ALA B C 1
ATOM 8844 O O . ALA B 2 114 ? 15.956 -50.767 81.561 1.00 87.85 113 ALA B O 1
ATOM 8851 N N . ARG B 2 115 ? 15.128 -52.648 82.528 1.00 83.55 114 ARG B N 1
ATOM 8852 C CA . ARG B 2 115 ? 14.615 -51.991 83.743 1.00 83.34 114 ARG B CA 1
ATOM 8853 C C . ARG B 2 115 ? 15.751 -51.551 84.634 1.00 88.97 114 ARG B C 1
ATOM 8854 O O . ARG B 2 115 ? 15.682 -50.465 85.215 1.00 89.40 114 ARG B O 1
ATOM 8875 N N . PHE B 2 116 ? 16.776 -52.409 84.760 1.00 87.96 115 PHE B N 1
ATOM 8876 C CA . PHE B 2 116 ? 17.962 -52.168 85.594 1.00 92.39 115 PHE B CA 1
ATOM 8877 C C . PHE B 2 116 ? 18.751 -50.970 85.094 1.00 101.54 115 PHE B C 1
ATOM 8878 O O . PHE B 2 116 ? 19.050 -50.070 85.873 1.00 102.98 115 PHE B O 1
ATOM 8895 N N . LEU B 2 117 ? 19.083 -50.966 83.796 1.00 100.17 116 LEU B N 1
ATOM 8896 C CA . LEU B 2 117 ? 19.835 -49.869 83.174 1.00 103.19 116 LEU B CA 1
ATOM 8897 C C . LEU B 2 117 ? 19.016 -48.583 83.132 1.00 108.16 116 LEU B C 1
ATOM 8898 O O . LEU B 2 117 ? 19.598 -47.515 83.212 1.00 108.98 116 LEU B O 1
ATOM 8914 N N . SER B 2 118 ? 17.681 -48.673 83.012 1.00 105.18 117 SER B N 1
ATOM 8915 C CA . SER B 2 118 ? 16.829 -47.484 83.019 1.00 106.87 117 SER B CA 1
ATOM 8916 C C . SER B 2 118 ? 16.884 -46.810 84.380 1.00 115.57 117 SER B C 1
ATOM 8917 O O . SER B 2 118 ? 16.892 -45.583 84.418 1.00 117.67 117 SER B O 1
ATOM 8925 N N . GLU B 2 119 ? 16.998 -47.593 85.485 1.00 113.96 118 GLU B N 1
ATOM 8926 C CA . GLU B 2 119 ? 17.171 -47.036 86.841 1.00 117.42 118 GLU B CA 1
ATOM 8927 C C . GLU B 2 119 ? 18.554 -46.414 87.015 1.00 123.77 118 GLU B C 1
ATOM 8928 O O . GLU B 2 119 ? 18.661 -45.349 87.616 1.00 126.03 118 GLU B O 1
ATOM 8940 N N . ILE B 2 120 ? 19.605 -47.080 86.511 1.00 121.18 119 ILE B N 1
ATOM 8941 C CA . ILE B 2 120 ? 20.973 -46.577 86.585 1.00 125.73 119 ILE B CA 1
ATOM 8942 C C . ILE B 2 120 ? 21.099 -45.286 85.780 1.00 137.26 119 ILE B C 1
ATOM 8943 O O . ILE B 2 120 ? 21.684 -44.338 86.282 1.00 142.53 119 ILE B O 1
ATOM 8959 N N . TYR B 2 121 ? 20.552 -45.227 84.564 1.00 134.86 120 TYR B N 1
ATOM 8960 C CA . TYR B 2 121 ? 20.599 -43.995 83.770 1.00 138.14 120 TYR B CA 1
ATOM 8961 C C . TYR B 2 121 ? 19.613 -42.953 84.294 1.00 144.09 120 TYR B C 1
ATOM 8962 O O . TYR B 2 121 ? 19.802 -41.769 84.030 1.00 146.39 120 TYR B O 1
ATOM 8980 N N . GLY B 2 122 ? 18.583 -43.392 85.018 1.00 139.58 121 GLY B N 1
ATOM 8981 C CA . GLY B 2 122 ? 17.635 -42.503 85.683 1.00 140.80 121 GLY B CA 1
ATOM 8982 C C . GLY B 2 122 ? 18.296 -41.752 86.830 1.00 148.95 121 GLY B C 1
ATOM 8983 O O . GLY B 2 122 ? 18.081 -40.550 86.989 1.00 150.32 121 GLY B O 1
ATOM 8987 N N . GLY B 2 123 ? 19.116 -42.463 87.608 1.00 147.10 122 GLY B N 1
ATOM 8988 C CA . GLY B 2 123 ? 19.897 -41.891 88.693 1.00 151.39 122 GLY B CA 1
ATOM 8989 C C . GLY B 2 123 ? 20.926 -40.892 88.197 1.00 160.85 122 GLY B C 1
ATOM 8990 O O . GLY B 2 123 ? 21.052 -39.808 88.762 1.00 163.92 122 GLY B O 1
ATOM 8994 N N . ILE B 2 124 ? 21.646 -41.236 87.120 1.00 159.32 123 ILE B N 1
ATOM 8995 C CA . ILE B 2 124 ? 22.656 -40.365 86.504 1.00 164.15 123 ILE B CA 1
ATOM 8996 C C . ILE B 2 124 ? 22.039 -39.011 86.084 1.00 172.99 123 ILE B C 1
ATOM 8997 O O . ILE B 2 124 ? 22.398 -37.987 86.671 1.00 177.11 123 ILE B O 1
ATOM 9013 N N . PHE B 2 125 ? 21.110 -39.011 85.095 1.00 167.84 124 PHE B N 1
ATOM 9014 C CA . PHE B 2 125 ? 20.458 -37.784 84.587 1.00 168.89 124 PHE B CA 1
ATOM 9015 C C . PHE B 2 125 ? 19.684 -36.985 85.671 1.00 172.61 124 PHE B C 1
ATOM 9016 O O . PHE B 2 125 ? 19.517 -35.773 85.527 1.00 173.23 124 PHE B O 1
ATOM 9033 N N . GLY B 2 126 ? 19.204 -37.667 86.710 1.00 193.17 125 GLY B N 1
ATOM 9034 C CA . GLY B 2 126 ? 18.492 -37.041 87.821 1.00 195.13 125 GLY B CA 1
ATOM 9035 C C . GLY B 2 126 ? 16.988 -36.949 87.653 1.00 198.13 125 GLY B C 1
ATOM 9036 O O . GLY B 2 126 ? 16.352 -36.083 88.269 1.00 199.43 125 GLY B O 1
ATOM 9040 N N . ILE B 2 127 ? 16.400 -37.879 86.870 1.00 193.62 126 ILE B N 1
ATOM 9041 C CA . ILE B 2 127 ? 14.953 -37.921 86.633 1.00 193.03 126 ILE B CA 1
ATOM 9042 C C . ILE B 2 127 ? 14.269 -38.562 87.858 1.00 194.83 126 ILE B C 1
ATOM 9043 O O . ILE B 2 127 ? 13.268 -38.030 88.343 1.00 195.32 126 ILE B O 1
ATOM 9059 N N . ILE B 2 128 ? 14.831 -39.681 88.363 1.00 190.90 127 ILE B N 1
ATOM 9060 C CA . ILE B 2 128 ? 14.311 -40.419 89.518 1.00 190.40 127 ILE B CA 1
ATOM 9061 C C . ILE B 2 128 ? 15.417 -40.706 90.545 1.00 194.87 127 ILE B C 1
ATOM 9062 O O . ILE B 2 128 ? 16.595 -40.484 90.265 1.00 194.60 127 ILE B O 1
ATOM 9078 N N . GLU B 2 129 ? 15.028 -41.214 91.726 1.00 194.27 128 GLU B N 1
ATOM 9079 C CA . GLU B 2 129 ? 15.954 -41.582 92.800 1.00 195.90 128 GLU B CA 1
ATOM 9080 C C . GLU B 2 129 ? 15.406 -42.813 93.579 1.00 198.20 128 GLU B C 1
ATOM 9081 O O . GLU B 2 129 ? 15.428 -42.831 94.821 1.00 200.10 128 GLU B O 1
ATOM 9093 N N . THR B 2 130 ? 14.918 -43.839 92.850 1.00 189.24 129 THR B N 1
ATOM 9094 C CA . THR B 2 130 ? 14.392 -45.065 93.468 1.00 184.76 129 THR B CA 1
ATOM 9095 C C . THR B 2 130 ? 15.510 -46.107 93.632 1.00 178.93 129 THR B C 1
ATOM 9096 O O . THR B 2 130 ? 16.506 -46.079 92.897 1.00 176.19 129 THR B O 1
ATOM 9107 N N . ASP B 2 131 ? 15.329 -47.020 94.609 1.00 170.15 130 ASP B N 1
ATOM 9108 C CA . ASP B 2 131 ? 16.317 -48.038 94.989 1.00 163.34 130 ASP B CA 1
ATOM 9109 C C . ASP B 2 131 ? 16.595 -49.122 93.933 1.00 158.32 130 ASP B C 1
ATOM 9110 O O . ASP B 2 131 ? 15.710 -49.511 93.171 1.00 159.80 130 ASP B O 1
ATOM 9119 N N . LEU B 2 132 ? 17.845 -49.606 93.916 1.00 145.72 131 LEU B N 1
ATOM 9120 C CA . LEU B 2 132 ? 18.304 -50.687 93.067 1.00 138.94 131 LEU B CA 1
ATOM 9121 C C . LEU B 2 132 ? 18.511 -51.942 93.909 1.00 137.24 131 LEU B C 1
ATOM 9122 O O . LEU B 2 132 ? 19.009 -52.937 93.380 1.00 132.77 131 LEU B O 1
ATOM 9138 N N . SER B 2 133 ? 18.136 -51.907 95.220 1.00 135.37 132 SER B N 1
ATOM 9139 C CA . SER B 2 133 ? 18.240 -53.042 96.153 1.00 132.66 132 SER B CA 1
ATOM 9140 C C . SER B 2 133 ? 17.195 -54.105 95.781 1.00 133.05 132 SER B C 1
ATOM 9141 O O . SER B 2 133 ? 17.340 -55.276 96.144 1.00 130.26 132 SER B O 1
ATOM 9149 N N . ARG B 2 134 ? 16.146 -53.686 95.037 1.00 129.83 133 ARG B N 1
ATOM 9150 C CA . ARG B 2 134 ? 15.119 -54.568 94.514 1.00 129.31 133 ARG B CA 1
ATOM 9151 C C . ARG B 2 134 ? 15.775 -55.604 93.565 1.00 130.67 133 ARG B C 1
ATOM 9152 O O . ARG B 2 134 ? 15.315 -56.741 93.493 1.00 131.00 133 ARG B O 1
ATOM 9173 N N . PHE B 2 135 ? 16.853 -55.223 92.852 1.00 124.58 134 PHE B N 1
ATOM 9174 C CA . PHE B 2 135 ? 17.525 -56.117 91.905 1.00 120.13 134 PHE B CA 1
ATOM 9175 C C . PHE B 2 135 ? 18.433 -57.156 92.562 1.00 121.42 134 PHE B C 1
ATOM 9176 O O . PHE B 2 135 ? 18.915 -58.052 91.881 1.00 119.74 134 PHE B O 1
ATOM 9193 N N . GLY B 2 136 ? 18.683 -57.020 93.843 1.00 118.74 135 GLY B N 1
ATOM 9194 C CA . GLY B 2 136 ? 19.518 -57.923 94.585 1.00 117.79 135 GLY B CA 1
ATOM 9195 C C . GLY B 2 136 ? 20.830 -57.215 94.781 1.00 124.82 135 GLY B C 1
ATOM 9196 O O . GLY B 2 136 ? 20.889 -55.986 94.744 1.00 128.20 135 GLY B O 1
ATOM 9200 N N . GLU B 2 137 ? 21.852 -57.937 94.948 1.00 120.92 136 GLU B N 1
ATOM 9201 C CA . GLU B 2 137 ? 23.148 -57.411 95.387 1.00 123.11 136 GLU B CA 1
ATOM 9202 C C . GLU B 2 137 ? 24.047 -57.080 94.251 1.00 125.17 136 GLU B C 1
ATOM 9203 O O . GLU B 2 137 ? 24.425 -58.007 93.571 1.00 123.77 136 GLU B O 1
ATOM 9215 N N . TYR B 2 138 ? 24.468 -55.814 94.071 1.00 122.72 137 TYR B N 1
ATOM 9216 C CA . TYR B 2 138 ? 25.394 -55.503 92.989 1.00 122.41 137 TYR B CA 1
ATOM 9217 C C . TYR B 2 138 ? 26.823 -55.849 93.466 1.00 120.36 137 TYR B C 1
ATOM 9218 O O . TYR B 2 138 ? 27.510 -55.028 94.052 1.00 120.79 137 TYR B O 1
ATOM 9236 N N . SER B 2 139 ? 27.203 -57.132 93.266 1.00 110.87 138 SER B N 1
ATOM 9237 C CA . SER B 2 139 ? 28.516 -57.710 93.552 1.00 107.94 138 SER B CA 1
ATOM 9238 C C . SER B 2 139 ? 29.266 -57.871 92.239 1.00 106.08 138 SER B C 1
ATOM 9239 O O . SER B 2 139 ? 28.657 -57.909 91.174 1.00 102.90 138 SER B O 1
ATOM 9247 N N . HIS B 2 140 ? 30.580 -58.037 92.333 1.00 100.61 139 HIS B N 1
ATOM 9248 C CA . HIS B 2 140 ? 31.465 -58.246 91.195 1.00 97.29 139 HIS B CA 1
ATOM 9249 C C . HIS B 2 140 ? 31.059 -59.466 90.393 1.00 98.40 139 HIS B C 1
ATOM 9250 O O . HIS B 2 140 ? 30.940 -59.360 89.174 1.00 98.87 139 HIS B O 1
ATOM 9264 N N . GLN B 2 141 ? 30.798 -60.599 91.059 1.00 94.70 140 GLN B N 1
ATOM 9265 C CA . GLN B 2 141 ? 30.366 -61.845 90.404 1.00 93.37 140 GLN B CA 1
ATOM 9266 C C . GLN B 2 141 ? 29.070 -61.671 89.641 1.00 96.37 140 GLN B C 1
ATOM 9267 O O . GLN B 2 141 ? 28.978 -62.145 88.512 1.00 96.36 140 GLN B O 1
ATOM 9281 N N . ASN B 2 142 ? 28.085 -60.983 90.226 1.00 93.12 141 ASN B N 1
ATOM 9282 C CA . ASN B 2 142 ? 26.796 -60.743 89.555 1.00 91.93 141 ASN B CA 1
ATOM 9283 C C . ASN B 2 142 ? 26.904 -59.780 88.383 1.00 95.16 141 ASN B C 1
ATOM 9284 O O . ASN B 2 142 ? 26.303 -60.037 87.339 1.00 94.08 141 ASN B O 1
ATOM 9295 N N . LEU B 2 143 ? 27.688 -58.699 88.528 1.00 93.12 142 LEU B N 1
ATOM 9296 C CA . LEU B 2 143 ? 27.892 -57.757 87.432 1.00 93.72 142 LEU B CA 1
ATOM 9297 C C . LEU B 2 143 ? 28.723 -58.389 86.291 1.00 99.31 142 LEU B C 1
ATOM 9298 O O . LEU B 2 143 ? 28.515 -58.022 85.126 1.00 97.33 142 LEU B O 1
ATOM 9314 N N . LYS B 2 144 ? 29.621 -59.360 86.612 1.00 97.97 143 LYS B N 1
ATOM 9315 C CA . LYS B 2 144 ? 30.387 -60.084 85.589 1.00 98.14 143 LYS B CA 1
ATOM 9316 C C . LYS B 2 144 ? 29.439 -61.010 84.854 1.00 102.13 143 LYS B C 1
ATOM 9317 O O . LYS B 2 144 ? 29.465 -61.036 83.621 1.00 100.80 143 LYS B O 1
ATOM 9336 N N . LEU B 2 145 ? 28.592 -61.761 85.590 1.00 100.10 144 LEU B N 1
ATOM 9337 C CA . LEU B 2 145 ? 27.620 -62.663 84.955 1.00 100.51 144 LEU B CA 1
ATOM 9338 C C . LEU B 2 145 ? 26.616 -61.894 84.105 1.00 103.27 144 LEU B C 1
ATOM 9339 O O . LEU B 2 145 ? 26.117 -62.445 83.131 1.00 101.79 144 LEU B O 1
ATOM 9355 N N . LEU B 2 146 ? 26.353 -60.620 84.433 1.00 100.62 145 LEU B N 1
ATOM 9356 C CA . LEU B 2 146 ? 25.470 -59.773 83.624 1.00 100.46 145 LEU B CA 1
ATOM 9357 C C . LEU B 2 146 ? 26.090 -59.582 82.211 1.00 103.21 145 LEU B C 1
ATOM 9358 O O . LEU B 2 146 ? 25.439 -59.837 81.188 1.00 102.02 145 LEU B O 1
ATOM 9374 N N . MET B 2 147 ? 27.378 -59.226 82.154 1.00 99.12 146 MET B N 1
ATOM 9375 C CA . MET B 2 147 ? 28.065 -59.087 80.866 1.00 98.09 146 MET B CA 1
ATOM 9376 C C . MET B 2 147 ? 28.118 -60.393 80.115 1.00 97.31 146 MET B C 1
ATOM 9377 O O . MET B 2 147 ? 27.735 -60.442 78.968 1.00 99.25 146 MET B O 1
ATOM 9391 N N . VAL B 2 148 ? 28.585 -61.442 80.748 1.00 91.92 147 VAL B N 1
ATOM 9392 C CA . VAL B 2 148 ? 28.714 -62.754 80.136 1.00 91.12 147 VAL B CA 1
ATOM 9393 C C . VAL B 2 148 ? 27.379 -63.263 79.592 1.00 93.19 147 VAL B C 1
ATOM 9394 O O . VAL B 2 148 ? 27.335 -63.863 78.520 1.00 91.94 147 VAL B O 1
ATOM 9407 N N . ASN B 2 149 ? 26.300 -63.016 80.303 1.00 89.58 148 ASN B N 1
ATOM 9408 C CA . ASN B 2 149 ? 24.990 -63.487 79.876 1.00 88.46 148 ASN B CA 1
ATOM 9409 C C . ASN B 2 149 ? 24.527 -62.763 78.630 1.00 93.03 148 ASN B C 1
ATOM 9410 O O . ASN B 2 149 ? 24.350 -63.390 77.594 1.00 92.28 148 ASN B O 1
ATOM 9421 N N . TYR B 2 150 ? 24.391 -61.438 78.704 1.00 91.20 149 TYR B N 1
ATOM 9422 C CA . TYR B 2 150 ? 23.923 -60.640 77.559 1.00 89.47 149 TYR B CA 1
ATOM 9423 C C . TYR B 2 150 ? 24.927 -60.569 76.440 1.00 92.02 149 TYR B C 1
ATOM 9424 O O . TYR B 2 150 ? 24.514 -60.460 75.294 1.00 91.37 149 TYR B O 1
ATOM 9442 N N . GLY B 2 151 ? 26.209 -60.683 76.760 1.00 89.05 150 GLY B N 1
ATOM 9443 C CA . GLY B 2 151 ? 27.269 -60.747 75.766 1.00 90.19 150 GLY B CA 1
ATOM 9444 C C . GLY B 2 151 ? 27.205 -62.035 74.964 1.00 95.47 150 GLY B C 1
ATOM 9445 O O . GLY B 2 151 ? 27.372 -62.021 73.743 1.00 96.72 150 GLY B O 1
ATOM 9449 N N . LEU B 2 152 ? 26.916 -63.156 75.639 1.00 93.31 151 LEU B N 1
ATOM 9450 C CA . LEU B 2 152 ? 26.770 -64.461 74.994 1.00 93.44 151 LEU B CA 1
ATOM 9451 C C . LEU B 2 152 ? 25.499 -64.479 74.099 1.00 95.30 151 LEU B C 1
ATOM 9452 O O . LEU B 2 152 ? 25.480 -65.160 73.079 1.00 92.88 151 LEU B O 1
ATOM 9468 N N . GLY B 2 153 ? 24.470 -63.724 74.492 1.00 92.61 152 GLY B N 1
ATOM 9469 C CA . GLY B 2 153 ? 23.228 -63.613 73.742 1.00 91.44 152 GLY B CA 1
ATOM 9470 C C . GLY B 2 153 ? 23.402 -62.900 72.424 1.00 92.37 152 GLY B C 1
ATOM 9471 O O . GLY B 2 153 ? 22.983 -63.412 71.376 1.00 92.26 152 GLY B O 1
ATOM 9475 N N . ALA B 2 154 ? 24.051 -61.719 72.474 1.00 86.78 153 ALA B N 1
ATOM 9476 C CA . ALA B 2 154 ? 24.318 -60.879 71.297 1.00 85.59 153 ALA B CA 1
ATOM 9477 C C . ALA B 2 154 ? 25.264 -61.583 70.330 1.00 88.82 153 ALA B C 1
ATOM 9478 O O . ALA B 2 154 ? 25.014 -61.597 69.128 1.00 87.57 153 ALA B O 1
ATOM 9485 N N . PHE B 2 155 ? 26.338 -62.195 70.867 1.00 86.75 154 PHE B N 1
ATOM 9486 C CA . PHE B 2 155 ? 27.305 -62.959 70.061 1.00 86.62 154 PHE B CA 1
ATOM 9487 C C . PHE B 2 155 ? 26.580 -64.053 69.291 1.00 85.47 154 PHE B C 1
ATOM 9488 O O . PHE B 2 155 ? 26.754 -64.124 68.088 1.00 84.93 154 PHE B O 1
ATOM 9505 N N . ALA B 2 156 ? 25.754 -64.875 69.969 1.00 78.88 155 ALA B N 1
ATOM 9506 C CA . ALA B 2 156 ? 25.011 -65.950 69.321 1.00 79.02 155 ALA B CA 1
ATOM 9507 C C . ALA B 2 156 ? 24.085 -65.454 68.191 1.00 85.42 155 ALA B C 1
ATOM 9508 O O . ALA B 2 156 ? 24.087 -66.043 67.096 1.00 85.72 155 ALA B O 1
ATOM 9515 N N . ILE B 2 157 ? 23.319 -64.370 68.427 1.00 81.74 156 ILE B N 1
ATOM 9516 C CA . ILE B 2 157 ? 22.414 -63.876 67.377 1.00 81.74 156 ILE B CA 1
ATOM 9517 C C . ILE B 2 157 ? 23.196 -63.515 66.094 1.00 86.30 156 ILE B C 1
ATOM 9518 O O . ILE B 2 157 ? 22.863 -64.040 65.017 1.00 86.26 156 ILE B O 1
ATOM 9534 N N . PHE B 2 158 ? 24.257 -62.706 66.217 1.00 83.31 157 PHE B N 1
ATOM 9535 C CA . PHE B 2 158 ? 25.085 -62.370 65.054 1.00 83.20 157 PHE B CA 1
ATOM 9536 C C . PHE B 2 158 ? 25.822 -63.582 64.525 1.00 88.23 157 PHE B C 1
ATOM 9537 O O . PHE B 2 158 ? 25.928 -63.718 63.301 1.00 91.35 157 PHE B O 1
ATOM 9554 N N . LEU B 2 159 ? 26.256 -64.503 65.392 1.00 82.69 158 LEU B N 1
ATOM 9555 C CA . LEU B 2 159 ? 26.909 -65.712 64.896 1.00 83.48 158 LEU B CA 1
ATOM 9556 C C . LEU B 2 159 ? 25.949 -66.494 64.005 1.00 85.68 158 LEU B C 1
ATOM 9557 O O . LEU B 2 159 ? 26.358 -66.967 62.937 1.00 85.30 158 LEU B O 1
ATOM 9573 N N . VAL B 2 160 ? 24.679 -66.621 64.434 1.00 81.18 159 VAL B N 1
ATOM 9574 C CA . VAL B 2 160 ? 23.677 -67.373 63.654 1.00 81.02 159 VAL B CA 1
ATOM 9575 C C . VAL B 2 160 ? 23.382 -66.686 62.326 1.00 84.66 159 VAL B C 1
ATOM 9576 O O . VAL B 2 160 ? 23.276 -67.370 61.306 1.00 81.66 159 VAL B O 1
ATOM 9589 N N . PHE B 2 161 ? 23.297 -65.337 62.318 1.00 82.91 160 PHE B N 1
ATOM 9590 C CA . PHE B 2 161 ? 23.075 -64.628 61.053 1.00 83.15 160 PHE B CA 1
ATOM 9591 C C . PHE B 2 161 ? 24.239 -64.878 60.093 1.00 87.11 160 PHE B C 1
ATOM 9592 O O . PHE B 2 161 ? 23.981 -65.071 58.919 1.00 87.79 160 PHE B O 1
ATOM 9609 N N . SER B 2 162 ? 25.498 -64.977 60.591 1.00 84.33 161 SER B N 1
ATOM 9610 C CA . SER B 2 162 ? 26.665 -65.303 59.748 1.00 84.61 161 SER B CA 1
ATOM 9611 C C . SER B 2 162 ? 26.523 -66.717 59.187 1.00 87.62 161 SER B C 1
ATOM 9612 O O . SER B 2 162 ? 26.859 -66.938 58.041 1.00 89.18 161 SER B O 1
ATOM 9620 N N . LEU B 2 163 ? 26.087 -67.676 59.996 1.00 84.43 162 LEU B N 1
ATOM 9621 C CA . LEU B 2 163 ? 25.930 -69.062 59.542 1.00 85.87 162 LEU B CA 1
ATOM 9622 C C . LEU B 2 163 ? 24.846 -69.208 58.491 1.00 91.32 162 LEU B C 1
ATOM 9623 O O . LEU B 2 163 ? 24.966 -70.047 57.573 1.00 93.53 162 LEU B O 1
ATOM 9639 N N . MET B 2 164 ? 23.784 -68.398 58.630 1.00 85.93 163 MET B N 1
ATOM 9640 C CA . MET B 2 164 ? 22.659 -68.390 57.695 1.00 84.56 163 MET B CA 1
ATOM 9641 C C . MET B 2 164 ? 23.086 -67.868 56.349 1.00 85.91 163 MET B C 1
ATOM 9642 O O . MET B 2 164 ? 22.773 -68.494 55.344 1.00 86.77 163 MET B O 1
ATOM 9656 N N . TYR B 2 165 ? 23.846 -66.770 56.325 1.00 79.73 164 TYR B N 1
ATOM 9657 C CA . TYR B 2 165 ? 24.392 -66.218 55.081 1.00 79.10 164 TYR B CA 1
ATOM 9658 C C . TYR B 2 165 ? 25.415 -67.131 54.460 1.00 84.82 164 TYR B C 1
ATOM 9659 O O . TYR B 2 165 ? 25.507 -67.167 53.248 1.00 85.38 164 TYR B O 1
ATOM 9677 N N . TRP B 2 166 ? 26.189 -67.852 55.262 1.00 84.45 165 TRP B N 1
ATOM 9678 C CA . TRP B 2 166 ? 27.185 -68.806 54.769 1.00 89.11 165 TRP B CA 1
ATOM 9679 C C . TRP B 2 166 ? 26.441 -70.003 54.156 1.00 93.20 165 TRP B C 1
ATOM 9680 O O . TRP B 2 166 ? 26.850 -70.480 53.103 1.00 95.12 165 TRP B O 1
ATOM 9701 N N . ARG B 2 167 ? 25.306 -70.437 54.751 1.00 88.30 166 ARG B N 1
ATOM 9702 C CA . ARG B 2 167 ? 24.491 -71.516 54.159 1.00 88.65 166 ARG B CA 1
ATOM 9703 C C . ARG B 2 167 ? 24.010 -71.067 52.753 1.00 92.42 166 ARG B C 1
ATOM 9704 O O . ARG B 2 167 ? 24.103 -71.844 51.807 1.00 94.97 166 ARG B O 1
ATOM 9725 N N . ALA B 2 168 ? 23.589 -69.789 52.592 1.00 86.79 167 ALA B N 1
ATOM 9726 C CA . ALA B 2 168 ? 23.157 -69.264 51.287 1.00 85.43 167 ALA B CA 1
ATOM 9727 C C . ALA B 2 168 ? 24.358 -69.196 50.360 1.00 89.70 167 ALA B C 1
ATOM 9728 O O . ALA B 2 168 ? 24.248 -69.620 49.227 1.00 91.49 167 ALA B O 1
ATOM 9735 N N . TYR B 2 169 ? 25.523 -68.778 50.853 1.00 87.03 168 TYR B N 1
ATOM 9736 C CA . TYR B 2 169 ? 26.754 -68.764 50.047 1.00 90.31 168 TYR B CA 1
ATOM 9737 C C . TYR B 2 169 ? 27.109 -70.197 49.536 1.00 94.19 168 TYR B C 1
ATOM 9738 O O . TYR B 2 169 ? 27.571 -70.348 48.394 1.00 93.14 168 TYR B O 1
ATOM 9756 N N . LYS B 2 170 ? 26.936 -71.222 50.410 1.00 91.51 169 LYS B N 1
ATOM 9757 C CA . LYS B 2 170 ? 27.198 -72.621 50.080 1.00 94.82 169 LYS B CA 1
ATOM 9758 C C . LYS B 2 170 ? 26.217 -73.120 49.008 1.00 98.74 169 LYS B C 1
ATOM 9759 O O . LYS B 2 170 ? 26.536 -74.087 48.318 1.00 99.93 169 LYS B O 1
ATOM 9778 N N . MET B 2 171 ? 25.036 -72.494 48.885 1.00 95.08 170 MET B N 1
ATOM 9779 C CA . MET B 2 171 ? 24.024 -72.836 47.883 1.00 97.74 170 MET B CA 1
ATOM 9780 C C . MET B 2 171 ? 23.914 -71.752 46.788 1.00 102.06 170 MET B C 1
ATOM 9781 O O . MET B 2 171 ? 22.873 -71.635 46.135 1.00 101.35 170 MET B O 1
ATOM 9795 N N . LYS B 2 172 ? 24.988 -70.970 46.578 1.00 98.68 171 LYS B N 1
ATOM 9796 C CA . LYS B 2 172 ? 25.023 -69.913 45.574 1.00 97.13 171 LYS B CA 1
ATOM 9797 C C . LYS B 2 172 ? 24.632 -70.384 44.199 1.00 101.88 171 LYS B C 1
ATOM 9798 O O . LYS B 2 172 ? 23.905 -69.668 43.504 1.00 102.01 171 LYS B O 1
ATOM 9817 N N . SER B 2 173 ? 25.096 -71.579 43.794 1.00 100.05 172 SER B N 1
ATOM 9818 C CA . SER B 2 173 ? 24.777 -72.090 42.452 1.00 101.19 172 SER B CA 1
ATOM 9819 C C . SER B 2 173 ? 23.336 -72.547 42.391 1.00 105.91 172 SER B C 1
ATOM 9820 O O . SER B 2 173 ? 22.641 -72.143 41.482 1.00 105.21 172 SER B O 1
ATOM 9828 N N . LEU B 2 174 ? 22.840 -73.257 43.414 1.00 106.08 173 LEU B N 1
ATOM 9829 C CA . LEU B 2 174 ? 21.440 -73.706 43.439 1.00 106.54 173 LEU B CA 1
ATOM 9830 C C . LEU B 2 174 ? 20.456 -72.520 43.402 1.00 106.45 173 LEU B C 1
ATOM 9831 O O . LEU B 2 174 ? 19.412 -72.589 42.754 1.00 106.23 173 LEU B O 1
ATOM 9847 N N . LEU B 2 175 ? 20.834 -71.426 44.066 1.00 100.65 174 LEU B N 1
ATOM 9848 C CA . LEU B 2 175 ? 20.076 -70.180 44.120 1.00 99.03 174 LEU B CA 1
ATOM 9849 C C . LEU B 2 175 ? 20.341 -69.286 42.898 1.00 103.88 174 LEU B C 1
ATOM 9850 O O . LEU B 2 175 ? 19.721 -68.240 42.787 1.00 102.69 174 LEU B O 1
ATOM 9866 N N . ASP B 2 176 ? 21.257 -69.668 42.000 1.00 103.69 175 ASP B N 1
ATOM 9867 C CA . ASP B 2 176 ? 21.590 -68.910 40.792 1.00 105.22 175 ASP B CA 1
ATOM 9868 C C . ASP B 2 176 ? 22.007 -67.487 41.131 1.00 105.92 175 ASP B C 1
ATOM 9869 O O . ASP B 2 176 ? 21.496 -66.520 40.557 1.00 106.99 175 ASP B O 1
ATOM 9878 N N . LEU B 2 177 ? 22.935 -67.363 42.073 1.00 97.85 176 LEU B N 1
ATOM 9879 C CA . LEU B 2 177 ? 23.380 -66.054 42.499 1.00 96.25 176 LEU B CA 1
ATOM 9880 C C . LEU B 2 177 ? 24.363 -65.501 41.492 1.00 100.53 176 LEU B C 1
ATOM 9881 O O . LEU B 2 177 ? 25.283 -66.199 41.081 1.00 102.57 176 LEU B O 1
ATOM 9897 N N . ASN B 2 178 ? 24.159 -64.247 41.088 1.00 95.44 177 ASN B N 1
ATOM 9898 C CA . ASN B 2 178 ? 25.029 -63.541 40.155 1.00 95.77 177 ASN B CA 1
ATOM 9899 C C . ASN B 2 178 ? 26.223 -62.916 40.912 1.00 99.55 177 ASN B C 1
ATOM 9900 O O . ASN B 2 178 ? 26.215 -62.900 42.136 1.00 99.35 177 ASN B O 1
ATOM 9911 N N . SER B 2 179 ? 27.208 -62.361 40.211 1.00 98.25 178 SER B N 1
ATOM 9912 C CA . SER B 2 179 ? 28.402 -61.760 40.831 1.00 100.14 178 SER B CA 1
ATOM 9913 C C . SER B 2 179 ? 28.135 -60.693 41.911 1.00 103.96 178 SER B C 1
ATOM 9914 O O . SER B 2 179 ? 28.909 -60.580 42.878 1.00 102.46 178 SER B O 1
ATOM 9922 N N . TYR B 2 180 ? 27.046 -59.923 41.734 1.00 101.06 179 TYR B N 1
ATOM 9923 C CA . TYR B 2 180 ? 26.634 -58.885 42.675 1.00 101.02 179 TYR B CA 1
ATOM 9924 C C . TYR B 2 180 ? 26.050 -59.535 43.909 1.00 101.60 179 TYR B C 1
ATOM 9925 O O . TYR B 2 180 ? 26.388 -59.146 45.026 1.00 102.08 179 TYR B O 1
ATOM 9943 N N . GLU B 2 181 ? 25.197 -60.541 43.716 1.00 93.73 180 GLU B N 1
ATOM 9944 C CA . GLU B 2 181 ? 24.560 -61.237 44.826 1.00 89.54 180 GLU B CA 1
ATOM 9945 C C . GLU B 2 181 ? 25.565 -62.048 45.616 1.00 94.21 180 GLU B C 1
ATOM 9946 O O . GLU B 2 181 ? 25.488 -62.059 46.839 1.00 94.80 180 GLU B O 1
ATOM 9958 N N . ILE B 2 182 ? 26.553 -62.658 44.951 1.00 93.26 181 ILE B N 1
ATOM 9959 C CA . ILE B 2 182 ? 27.623 -63.390 45.650 1.00 94.49 181 ILE B CA 1
ATOM 9960 C C . ILE B 2 182 ? 28.379 -62.395 46.544 1.00 100.55 181 ILE B C 1
ATOM 9961 O O . ILE B 2 182 ? 28.664 -62.685 47.702 1.00 100.03 181 ILE B O 1
ATOM 9977 N N . PHE B 2 183 ? 28.700 -61.221 45.997 1.00 100.64 182 PHE B N 1
ATOM 9978 C CA . PHE B 2 183 ? 29.420 -60.194 46.733 1.00 102.72 182 PHE B CA 1
ATOM 9979 C C . PHE B 2 183 ? 28.624 -59.728 47.955 1.00 103.81 182 PHE B C 1
ATOM 9980 O O . PHE B 2 183 ? 29.206 -59.603 49.022 1.00 102.51 182 PHE B O 1
ATOM 9997 N N . ASP B 2 184 ? 27.312 -59.474 47.794 1.00 100.64 183 ASP B N 1
ATOM 9998 C CA . ASP B 2 184 ? 26.450 -59.049 48.900 1.00 100.35 183 ASP B CA 1
ATOM 9999 C C . ASP B 2 184 ? 26.477 -60.083 50.022 1.00 99.24 183 ASP B C 1
ATOM 10000 O O . ASP B 2 184 ? 26.663 -59.718 51.173 1.00 97.04 183 ASP B O 1
ATOM 10009 N N . THR B 2 185 ? 26.256 -61.359 49.667 1.00 94.61 184 THR B N 1
ATOM 10010 C CA . THR B 2 185 ? 26.225 -62.500 50.599 1.00 91.71 184 THR B CA 1
ATOM 10011 C C . THR B 2 185 ? 27.537 -62.586 51.390 1.00 95.86 184 THR B C 1
ATOM 10012 O O . THR B 2 185 ? 27.503 -62.733 52.616 1.00 94.02 184 THR B O 1
ATOM 10023 N N . LYS B 2 186 ? 28.685 -62.473 50.686 1.00 95.23 185 LYS B N 1
ATOM 10024 C CA . LYS B 2 186 ? 30.015 -62.506 51.297 1.00 97.01 185 LYS B CA 1
ATOM 10025 C C . LYS B 2 186 ? 30.147 -61.313 52.286 1.00 101.42 185 LYS B C 1
ATOM 10026 O O . LYS B 2 186 ? 30.523 -61.504 53.462 1.00 99.61 185 LYS B O 1
ATOM 10045 N N . SER B 2 187 ? 29.720 -60.111 51.844 1.00 98.55 186 SER B N 1
ATOM 10046 C CA . SER B 2 187 ? 29.735 -58.913 52.704 1.00 99.68 186 SER B CA 1
ATOM 10047 C C . SER B 2 187 ? 28.817 -59.029 53.949 1.00 97.29 186 SER B C 1
ATOM 10048 O O . SER B 2 187 ? 29.163 -58.518 55.013 1.00 96.48 186 SER B O 1
ATOM 10056 N N . SER B 2 188 ? 27.659 -59.690 53.798 1.00 90.69 187 SER B N 1
ATOM 10057 C CA . SER B 2 188 ? 26.709 -59.913 54.885 1.00 87.49 187 SER B CA 1
ATOM 10058 C C . SER B 2 188 ? 27.291 -60.883 55.911 1.00 93.66 187 SER B C 1
ATOM 10059 O O . SER B 2 188 ? 27.013 -60.723 57.094 1.00 93.30 187 SER B O 1
ATOM 10067 N N . ILE B 2 189 ? 28.120 -61.864 55.481 1.00 91.80 188 ILE B N 1
ATOM 10068 C CA . ILE B 2 189 ? 28.770 -62.787 56.432 1.00 90.72 188 ILE B CA 1
ATOM 10069 C C . ILE B 2 189 ? 29.771 -62.004 57.268 1.00 96.14 188 ILE B C 1
ATOM 10070 O O . ILE B 2 189 ? 29.791 -62.141 58.480 1.00 96.55 188 ILE B O 1
ATOM 10086 N N . ILE B 2 190 ? 30.604 -61.206 56.611 1.00 96.55 189 ILE B N 1
ATOM 10087 C CA . ILE B 2 190 ? 31.632 -60.416 57.266 1.00 99.93 189 ILE B CA 1
ATOM 10088 C C . ILE B 2 190 ? 30.979 -59.456 58.253 1.00 99.76 189 ILE B C 1
ATOM 10089 O O . ILE B 2 190 ? 31.432 -59.365 59.393 1.00 97.63 189 ILE B O 1
ATOM 10105 N N . ALA B 2 191 ? 29.893 -58.778 57.828 1.00 94.12 190 ALA B N 1
ATOM 10106 C CA . ALA B 2 191 ? 29.172 -57.830 58.682 1.00 92.89 190 ALA B CA 1
ATOM 10107 C C . ALA B 2 191 ? 28.705 -58.503 59.985 1.00 96.24 190 ALA B C 1
ATOM 10108 O O . ALA B 2 191 ? 28.982 -58.003 61.069 1.00 96.79 190 ALA B O 1
ATOM 10115 N N . ASN B 2 192 ? 28.044 -59.657 59.872 1.00 91.07 191 ASN B N 1
ATOM 10116 C CA . ASN B 2 192 ? 27.555 -60.376 61.037 1.00 88.83 191 ASN B CA 1
ATOM 10117 C C . ASN B 2 192 ? 28.691 -60.930 61.889 1.00 93.07 191 ASN B C 1
ATOM 10118 O O . ASN B 2 192 ? 28.569 -60.856 63.101 1.00 92.11 191 ASN B O 1
ATOM 10129 N N . LEU B 2 193 ? 29.818 -61.396 61.306 1.00 92.35 192 LEU B N 1
ATOM 10130 C CA . LEU B 2 193 ? 30.930 -61.870 62.161 1.00 94.23 192 LEU B CA 1
ATOM 10131 C C . LEU B 2 193 ? 31.559 -60.681 62.897 1.00 103.78 192 LEU B C 1
ATOM 10132 O O . LEU B 2 193 ? 31.877 -60.787 64.083 1.00 104.69 192 LEU B O 1
ATOM 10148 N N . LEU B 2 194 ? 31.697 -59.539 62.205 1.00 103.88 193 LEU B N 1
ATOM 10149 C CA . LEU B 2 194 ? 32.214 -58.318 62.822 1.00 106.75 193 LEU B CA 1
ATOM 10150 C C . LEU B 2 194 ? 31.278 -57.864 63.925 1.00 111.44 193 LEU B C 1
ATOM 10151 O O . LEU B 2 194 ? 31.765 -57.479 64.983 1.00 114.11 193 LEU B O 1
ATOM 10167 N N . MET B 2 195 ? 29.960 -57.960 63.726 1.00 107.09 194 MET B N 1
ATOM 10168 C CA . MET B 2 195 ? 29.020 -57.636 64.796 1.00 108.49 194 MET B CA 1
ATOM 10169 C C . MET B 2 195 ? 29.154 -58.623 65.988 1.00 109.16 194 MET B C 1
ATOM 10170 O O . MET B 2 195 ? 29.151 -58.196 67.136 1.00 105.78 194 MET B O 1
ATOM 10184 N N . CYS B 2 196 ? 29.344 -59.924 65.692 1.00 106.17 195 CYS B N 1
ATOM 10185 C CA . CYS B 2 196 ? 29.505 -60.948 66.721 1.00 104.58 195 CYS B CA 1
ATOM 10186 C C . CYS B 2 196 ? 30.859 -60.841 67.438 1.00 107.86 195 CYS B C 1
ATOM 10187 O O . CYS B 2 196 ? 30.988 -61.389 68.526 1.00 107.58 195 CYS B O 1
ATOM 10195 N N . SER B 2 197 ? 31.859 -60.161 66.852 1.00 105.11 196 SER B N 1
ATOM 10196 C CA . SER B 2 197 ? 33.191 -60.038 67.464 1.00 107.56 196 SER B CA 1
ATOM 10197 C C . SER B 2 197 ? 33.266 -59.155 68.767 1.00 108.13 196 SER B C 1
ATOM 10198 O O . SER B 2 197 ? 34.094 -59.431 69.641 1.00 106.43 196 SER B O 1
ATOM 10206 N N . VAL B 2 198 ? 32.413 -58.112 68.877 1.00 104.59 197 VAL B N 1
ATOM 10207 C CA . VAL B 2 198 ? 32.410 -57.180 70.014 1.00 106.18 197 VAL B CA 1
ATOM 10208 C C . VAL B 2 198 ? 31.841 -57.864 71.267 1.00 107.44 197 VAL B C 1
ATOM 10209 O O . VAL B 2 198 ? 32.545 -57.892 72.278 1.00 111.45 197 VAL B O 1
ATOM 10222 N N . PRO B 2 199 ? 30.640 -58.484 71.256 1.00 98.00 198 PRO B N 1
ATOM 10223 C CA . PRO B 2 199 ? 30.204 -59.234 72.452 1.00 95.37 198 PRO B CA 1
ATOM 10224 C C . PRO B 2 199 ? 31.140 -60.408 72.760 1.00 99.27 198 PRO B C 1
ATOM 10225 O O . PRO B 2 199 ? 31.322 -60.712 73.928 1.00 96.82 198 PRO B O 1
ATOM 10236 N N . LEU B 2 200 ? 31.764 -61.051 71.731 1.00 98.40 199 LEU B N 1
ATOM 10237 C CA . LEU B 2 200 ? 32.716 -62.138 71.992 1.00 100.98 199 LEU B CA 1
ATOM 10238 C C . LEU B 2 200 ? 33.940 -61.621 72.755 1.00 110.78 199 LEU B C 1
ATOM 10239 O O . LEU B 2 200 ? 34.472 -62.336 73.592 1.00 111.67 199 LEU B O 1
ATOM 10255 N N . LEU B 2 201 ? 34.383 -60.392 72.467 1.00 111.13 200 LEU B N 1
ATOM 10256 C CA . LEU B 2 201 ? 35.544 -59.806 73.127 1.00 115.15 200 LEU B CA 1
ATOM 10257 C C . LEU B 2 201 ? 35.224 -59.356 74.562 1.00 117.95 200 LEU B C 1
ATOM 10258 O O . LEU B 2 201 ? 36.095 -59.511 75.414 1.00 120.79 200 LEU B O 1
ATOM 10274 N N . SER B 2 202 ? 33.996 -58.867 74.859 1.00 111.54 201 SER B N 1
ATOM 10275 C CA . SER B 2 202 ? 33.629 -58.506 76.257 1.00 113.04 201 SER B CA 1
ATOM 10276 C C . SER B 2 202 ? 33.563 -59.756 77.114 1.00 114.69 201 SER B C 1
ATOM 10277 O O . SER B 2 202 ? 34.228 -59.855 78.136 1.00 115.76 201 SER B O 1
ATOM 10285 N N . LEU B 2 203 ? 32.785 -60.715 76.648 1.00 109.56 202 LEU B N 1
ATOM 10286 C CA . LEU B 2 203 ? 32.583 -62.038 77.221 1.00 109.74 202 LEU B CA 1
ATOM 10287 C C . LEU B 2 203 ? 33.905 -62.729 77.590 1.00 114.77 202 LEU B C 1
ATOM 10288 O O . LEU B 2 203 ? 34.019 -63.303 78.671 1.00 114.55 202 LEU B O 1
ATOM 10304 N N . ILE B 2 204 ? 34.895 -62.686 76.698 1.00 113.45 203 ILE B N 1
ATOM 10305 C CA . ILE B 2 204 ? 36.186 -63.324 76.965 1.00 117.69 203 ILE B CA 1
ATOM 10306 C C . ILE B 2 204 ? 36.943 -62.547 78.045 1.00 121.50 203 ILE B C 1
ATOM 10307 O O . ILE B 2 204 ? 37.522 -63.165 78.926 1.00 123.29 203 ILE B O 1
ATOM 10323 N N . ILE B 2 205 ? 36.954 -61.206 77.958 1.00 116.25 204 ILE B N 1
ATOM 10324 C CA . ILE B 2 205 ? 37.613 -60.334 78.942 1.00 117.95 204 ILE B CA 1
ATOM 10325 C C . ILE B 2 205 ? 36.977 -60.537 80.331 1.00 116.52 204 ILE B C 1
ATOM 10326 O O . ILE B 2 205 ? 37.689 -60.633 81.317 1.00 116.50 204 ILE B O 1
ATOM 10342 N N . THR B 2 206 ? 35.648 -60.638 80.395 1.00 109.92 205 THR B N 1
ATOM 10343 C CA . THR B 2 206 ? 34.943 -60.860 81.660 1.00 108.14 205 THR B CA 1
ATOM 10344 C C . THR B 2 206 ? 35.242 -62.246 82.226 1.00 115.01 205 THR B C 1
ATOM 10345 O O . THR B 2 206 ? 35.456 -62.344 83.425 1.00 119.61 205 THR B O 1
ATOM 10356 N N . LEU B 2 207 ? 35.264 -63.295 81.394 1.00 111.51 206 LEU B N 1
ATOM 10357 C CA . LEU B 2 207 ? 35.531 -64.659 81.840 1.00 113.28 206 LEU B CA 1
ATOM 10358 C C . LEU B 2 207 ? 36.962 -64.837 82.330 1.00 124.06 206 LEU B C 1
ATOM 10359 O O . LEU B 2 207 ? 37.143 -65.541 83.330 1.00 129.10 206 LEU B O 1
ATOM 10375 N N . ILE B 2 208 ? 37.960 -64.167 81.723 1.00 123.41 207 ILE B N 1
ATOM 10376 C CA . ILE B 2 208 ? 39.333 -64.247 82.248 1.00 133.01 207 ILE B CA 1
ATOM 10377 C C . ILE B 2 208 ? 39.456 -63.370 83.552 1.00 142.98 207 ILE B C 1
ATOM 10378 O O . ILE B 2 208 ? 40.047 -63.814 84.556 1.00 143.33 207 ILE B O 1
ATOM 10394 N N . ASP B 2 209 ? 38.852 -62.147 83.521 1.00 120.00 208 ASP B N 1
ATOM 10395 C CA . ASP B 2 209 ? 38.806 -61.204 84.646 1.00 118.29 208 ASP B CA 1
ATOM 10396 C C . ASP B 2 209 ? 40.222 -60.807 85.020 1.00 124.38 208 ASP B C 1
ATOM 10397 O O . ASP B 2 209 ? 40.754 -61.305 86.011 1.00 128.34 208 ASP B O 1
ATOM 10406 N N . PRO B 2 210 ? 40.885 -59.961 84.197 1.00 120.25 209 PRO B N 1
ATOM 10407 C CA . PRO B 2 210 ? 42.293 -59.624 84.488 1.00 123.85 209 PRO B CA 1
ATOM 10408 C C . PRO B 2 210 ? 42.546 -58.892 85.827 1.00 132.02 209 PRO B C 1
ATOM 10409 O O . PRO B 2 210 ? 43.466 -59.271 86.564 1.00 135.57 209 PRO B O 1
ATOM 10420 N N . TRP B 2 211 ? 41.684 -57.931 86.185 1.00 127.44 210 TRP B N 1
ATOM 10421 C CA . TRP B 2 211 ? 41.852 -57.104 87.385 1.00 129.39 210 TRP B CA 1
ATOM 10422 C C . TRP B 2 211 ? 41.366 -57.754 88.678 1.00 130.98 210 TRP B C 1
ATOM 10423 O O . TRP B 2 211 ? 41.907 -57.461 89.748 1.00 131.36 210 TRP B O 1
ATOM 10444 N N . GLY B 2 212 ? 40.373 -58.628 88.583 1.00 123.74 211 GLY B N 1
ATOM 10445 C CA . GLY B 2 212 ? 39.801 -59.247 89.772 1.00 122.79 211 GLY B CA 1
ATOM 10446 C C . GLY B 2 212 ? 38.884 -58.287 90.516 1.00 121.84 211 GLY B C 1
ATOM 10447 O O . GLY B 2 212 ? 38.682 -58.438 91.723 1.00 122.86 211 GLY B O 1
ATOM 10451 N N . ASN B 2 213 ? 38.337 -57.274 89.798 1.00 114.74 212 ASN B N 1
ATOM 10452 C CA . ASN B 2 213 ? 37.442 -56.262 90.351 1.00 113.29 212 ASN B CA 1
ATOM 10453 C C . ASN B 2 213 ? 36.652 -55.534 89.250 1.00 113.14 212 ASN B C 1
ATOM 10454 O O . ASN B 2 213 ? 36.890 -55.797 88.086 1.00 109.92 212 ASN B O 1
ATOM 10465 N N . PHE B 2 214 ? 35.720 -54.635 89.624 1.00 111.14 213 PHE B N 1
ATOM 10466 C CA . PHE B 2 214 ? 34.825 -53.876 88.727 1.00 110.25 213 PHE B CA 1
ATOM 10467 C C . PHE B 2 214 ? 35.465 -53.312 87.46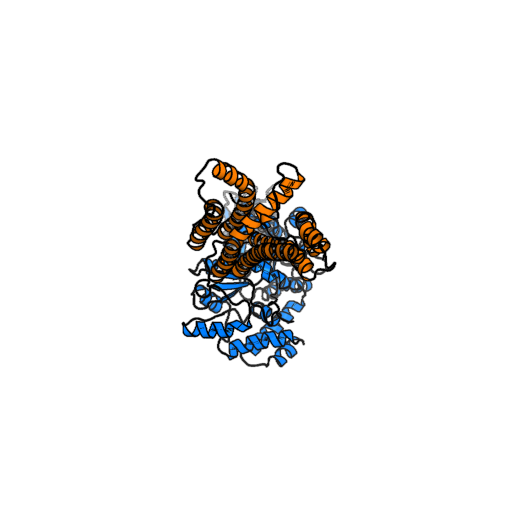5 1.00 115.67 213 PHE B C 1
ATOM 10468 O O . PHE B 2 214 ? 34.771 -53.198 86.435 1.00 114.83 213 PHE B O 1
ATOM 10485 N N . ARG B 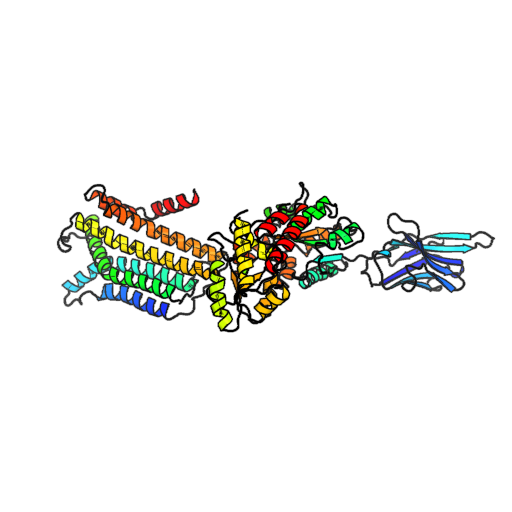2 215 ? 36.781 -52.989 87.517 1.00 113.50 214 ARG B N 1
ATOM 10486 C CA . ARG B 2 215 ? 37.556 -52.532 86.338 1.00 112.42 214 ARG B CA 1
ATOM 10487 C C . ARG B 2 215 ? 37.313 -53.433 85.115 1.00 113.11 214 ARG B C 1
ATOM 10488 O O . ARG B 2 215 ? 37.135 -52.933 84.008 1.00 113.07 214 ARG B O 1
ATOM 10509 N N . THR B 2 216 ? 37.265 -54.751 85.331 1.00 107.64 215 THR B N 1
ATOM 10510 C CA . THR B 2 216 ? 36.951 -55.733 84.308 1.00 105.95 215 THR B CA 1
ATOM 10511 C C . THR B 2 216 ? 35.613 -55.395 83.686 1.00 112.69 215 THR B C 1
ATOM 10512 O O . THR B 2 216 ? 35.509 -55.369 82.465 1.00 112.43 215 THR B O 1
ATOM 10523 N N . THR B 2 217 ? 34.584 -55.161 84.510 1.00 111.67 216 THR B N 1
ATOM 10524 C CA . THR B 2 217 ? 33.238 -54.883 83.992 1.00 112.07 216 THR B CA 1
ATOM 10525 C C . THR B 2 217 ? 33.170 -53.540 83.242 1.00 119.00 216 THR B C 1
ATOM 10526 O O . THR B 2 217 ? 32.446 -53.443 82.234 1.00 117.17 216 THR B O 1
ATOM 10537 N N . ILE B 2 218 ? 33.942 -52.529 83.702 1.00 118.21 217 ILE B N 1
ATOM 10538 C CA . ILE B 2 218 ? 33.980 -51.230 83.020 1.00 119.40 217 ILE B CA 1
ATOM 10539 C C . ILE B 2 218 ? 34.475 -51.411 81.587 1.00 122.56 217 ILE B C 1
ATOM 10540 O O . ILE B 2 218 ? 33.818 -50.938 80.668 1.00 122.32 217 ILE B O 1
ATOM 10556 N N . LEU B 2 219 ? 35.618 -52.101 81.402 1.00 119.00 218 LEU B N 1
ATOM 10557 C CA . LEU B 2 219 ? 36.196 -52.350 80.079 1.00 117.88 218 LEU B CA 1
ATOM 10558 C C . LEU B 2 219 ? 35.252 -53.148 79.190 1.00 120.91 218 LEU B C 1
ATOM 10559 O O . LEU B 2 219 ? 35.049 -52.786 78.026 1.00 119.45 218 LEU B O 1
ATOM 10575 N N . SER B 2 220 ? 34.694 -54.243 79.731 1.00 116.98 219 SER B N 1
ATOM 10576 C CA . SER B 2 220 ? 33.759 -55.097 78.997 1.00 115.42 219 SER B CA 1
ATOM 10577 C C . SER B 2 220 ? 32.547 -54.303 78.522 1.00 119.69 219 SER B C 1
ATOM 10578 O O . SER B 2 220 ? 32.144 -54.442 77.376 1.00 116.37 219 SER B O 1
ATOM 10586 N N . GLY B 2 221 ? 31.997 -53.463 79.398 1.00 119.62 220 GLY B N 1
ATOM 10587 C CA . GLY B 2 221 ? 30.873 -52.598 79.056 1.00 121.27 220 GLY B CA 1
ATOM 10588 C C . GLY B 2 221 ? 31.251 -51.492 78.096 1.00 129.22 220 GLY B C 1
ATOM 10589 O O . GLY B 2 221 ? 30.445 -51.122 77.242 1.00 130.39 220 GLY B O 1
ATOM 10593 N N . PHE B 2 222 ? 32.491 -50.972 78.215 1.00 127.78 221 PHE B N 1
ATOM 10594 C CA . PHE B 2 222 ? 33.007 -49.901 77.360 1.00 129.59 221 PHE B CA 1
ATOM 10595 C C . PHE B 2 222 ? 33.248 -50.303 75.892 1.00 130.43 221 PHE B C 1
ATOM 10596 O O . PHE B 2 222 ? 33.376 -49.407 75.061 1.00 131.03 221 PHE B O 1
ATOM 10613 N N . LEU B 2 223 ? 33.310 -51.612 75.562 1.00 123.93 222 LEU B N 1
ATOM 10614 C CA . LEU B 2 223 ? 33.507 -52.061 74.172 1.00 121.96 222 LEU B CA 1
ATOM 10615 C C . LEU B 2 223 ? 32.250 -51.837 73.301 1.00 129.72 222 LEU B C 1
ATOM 10616 O O . LEU B 2 223 ? 32.377 -51.616 72.092 1.00 127.03 222 LEU B O 1
ATOM 10632 N N . TYR B 2 224 ? 31.049 -51.851 73.928 1.00 131.32 223 TYR B N 1
ATOM 10633 C CA . TYR B 2 224 ? 29.776 -51.596 73.242 1.00 133.83 223 TYR B CA 1
ATOM 10634 C C . TYR B 2 224 ? 29.651 -50.101 72.894 1.00 144.49 223 TYR B C 1
ATOM 10635 O O . TYR B 2 224 ? 29.064 -49.773 71.867 1.00 146.11 223 TYR B O 1
ATOM 10653 N N . PHE B 2 225 ? 30.202 -49.195 73.734 1.00 144.19 224 PHE B N 1
ATOM 10654 C CA . PHE B 2 225 ? 30.196 -47.760 73.432 1.00 146.89 224 PHE B CA 1
ATOM 10655 C C . PHE B 2 225 ? 31.150 -47.475 72.289 1.00 150.83 224 PHE B C 1
ATOM 10656 O O . PHE B 2 225 ? 30.906 -46.531 71.544 1.00 154.33 224 PHE B O 1
ATOM 10673 N N . LEU B 2 226 ? 32.209 -48.297 72.121 1.00 144.40 225 LEU B N 1
ATOM 10674 C CA . LEU B 2 226 ? 33.141 -48.199 70.997 1.00 144.99 225 LEU B CA 1
ATOM 10675 C C . LEU B 2 226 ? 32.854 -49.349 70.000 1.00 144.99 225 LEU B C 1
ATOM 10676 O O . LEU B 2 226 ? 33.788 -50.035 69.582 1.00 143.52 225 LEU B O 1
ATOM 10692 N N . TYR B 2 227 ? 31.563 -49.542 69.613 1.00 138.08 226 TYR B N 1
ATOM 10693 C CA . TYR B 2 227 ? 31.140 -50.634 68.717 1.00 134.58 226 TYR B CA 1
ATOM 10694 C C . TYR B 2 227 ? 31.624 -50.333 67.323 1.00 138.79 226 TYR B C 1
ATOM 10695 O O . TYR B 2 227 ? 32.359 -51.117 66.735 1.00 135.32 226 TYR B O 1
ATOM 10713 N N . VAL B 2 228 ? 31.201 -49.166 66.813 1.00 139.84 227 VAL B N 1
ATOM 10714 C CA . VAL B 2 228 ? 31.504 -48.662 65.477 1.00 140.62 227 VAL B CA 1
ATOM 10715 C C . VAL B 2 228 ? 33.029 -48.571 65.271 1.00 146.82 227 VAL B C 1
ATOM 10716 O O . VAL B 2 228 ? 33.544 -49.303 64.428 1.00 144.75 227 VAL B O 1
ATOM 10729 N N . PRO B 2 229 ? 33.789 -47.821 66.100 1.00 147.81 228 PRO B N 1
ATOM 10730 C CA . PRO B 2 229 ? 35.255 -47.801 65.917 1.00 148.32 228 PRO B CA 1
ATOM 10731 C C . PRO B 2 229 ? 35.960 -49.164 66.014 1.00 152.92 228 PRO B C 1
ATOM 10732 O O . PRO B 2 229 ? 36.845 -49.418 65.197 1.00 152.06 228 PRO B O 1
ATOM 10743 N N . ILE B 2 230 ? 35.578 -50.042 66.980 1.00 150.61 229 ILE B N 1
ATOM 10744 C CA . ILE B 2 230 ? 36.234 -51.356 67.127 1.00 149.66 229 ILE B CA 1
ATOM 10745 C C . ILE B 2 230 ? 35.874 -52.250 65.928 1.00 153.30 229 ILE B C 1
ATOM 10746 O O . ILE B 2 230 ? 36.749 -52.965 65.448 1.00 151.09 229 ILE B O 1
ATOM 10762 N N . MET B 2 231 ? 34.636 -52.139 65.385 1.00 152.56 230 MET B N 1
ATOM 10763 C CA . MET B 2 231 ? 34.248 -52.884 64.170 1.00 153.09 230 MET B CA 1
ATOM 10764 C C . MET B 2 231 ? 35.100 -52.444 62.980 1.00 163.89 230 MET B C 1
ATOM 10765 O O . MET B 2 231 ? 35.463 -53.280 62.153 1.00 163.18 230 MET B O 1
ATOM 10779 N N . ILE B 2 232 ? 35.419 -51.137 62.901 1.00 166.38 231 ILE B N 1
ATOM 10780 C CA . ILE B 2 232 ? 36.255 -50.597 61.834 1.00 169.17 231 ILE B CA 1
ATOM 10781 C C . ILE B 2 232 ? 37.706 -51.108 61.982 1.00 175.97 231 ILE B C 1
ATOM 10782 O O . ILE B 2 232 ? 38.327 -51.397 60.969 1.00 175.49 231 ILE B O 1
ATOM 10798 N N . VAL B 2 233 ? 38.226 -51.274 63.216 1.00 175.67 232 VAL B N 1
ATOM 10799 C CA . VAL B 2 233 ? 39.585 -51.805 63.429 1.00 176.74 232 VAL B CA 1
ATOM 10800 C C . VAL B 2 233 ? 39.682 -53.249 62.894 1.00 182.84 232 VAL B C 1
ATOM 10801 O O . VAL B 2 233 ? 40.626 -53.549 62.163 1.00 182.21 232 VAL B O 1
ATOM 10814 N N . PHE B 2 234 ? 38.707 -54.125 63.240 1.00 181.46 233 PHE B N 1
ATOM 10815 C CA . PHE B 2 234 ? 38.687 -55.522 62.763 1.00 181.57 233 PHE B CA 1
ATOM 10816 C C . PHE B 2 234 ? 38.527 -55.599 61.232 1.00 188.76 233 PHE B C 1
ATOM 10817 O O . PHE B 2 234 ? 39.133 -56.468 60.600 1.00 187.84 233 PHE B O 1
ATOM 10834 N N . GLY B 2 235 ? 37.725 -54.695 60.663 1.00 188.84 234 GLY B N 1
ATOM 10835 C CA . GLY B 2 235 ? 37.528 -54.595 59.220 1.00 190.41 234 GLY B CA 1
ATOM 10836 C C . GLY B 2 235 ? 38.773 -54.087 58.520 1.00 197.96 234 GLY B C 1
ATOM 10837 O O . GLY B 2 235 ? 39.113 -54.575 57.445 1.00 197.91 234 GLY B O 1
ATOM 10841 N N . ARG B 2 236 ? 39.474 -53.108 59.140 1.00 197.39 235 ARG B N 1
ATOM 10842 C CA . ARG B 2 236 ? 40.725 -52.540 58.615 1.00 198.40 235 ARG B CA 1
ATOM 10843 C C . ARG B 2 236 ? 41.880 -53.558 58.688 1.00 203.13 235 ARG B C 1
ATOM 10844 O O . ARG B 2 236 ? 42.721 -53.561 57.791 1.00 203.00 235 ARG B O 1
ATOM 10865 N N . ILE B 2 237 ? 41.939 -54.396 59.752 1.00 200.26 236 ILE B N 1
ATOM 10866 C CA . ILE B 2 237 ? 43.003 -55.406 59.911 1.00 200.72 236 ILE B CA 1
ATOM 10867 C C . ILE B 2 237 ? 42.955 -56.460 58.791 1.00 206.91 236 ILE B C 1
ATOM 10868 O O . ILE B 2 237 ? 44.010 -56.843 58.278 1.00 207.05 236 ILE B O 1
ATOM 10884 N N . THR B 2 238 ? 41.749 -56.907 58.403 1.00 205.04 237 THR B N 1
ATOM 10885 C CA . THR B 2 238 ? 41.590 -57.903 57.336 1.00 205.78 237 THR B CA 1
ATOM 10886 C C . THR B 2 238 ? 41.901 -57.319 55.932 1.00 211.83 237 THR B C 1
ATOM 10887 O O . THR B 2 238 ? 42.400 -58.052 55.076 1.00 211.06 237 THR B O 1
ATOM 10898 N N . SER B 2 239 ? 41.623 -56.013 55.705 1.00 210.80 238 SER B N 1
ATOM 10899 C CA . SER B 2 239 ? 41.896 -55.346 54.424 1.00 212.31 238 SER B CA 1
ATOM 10900 C C . SER B 2 239 ? 43.391 -54.953 54.263 1.00 218.75 238 SER B C 1
ATOM 10901 O O . SER B 2 239 ? 43.910 -54.968 53.137 1.00 218.62 238 SER B O 1
ATOM 10909 N N . LYS B 2 240 ? 44.071 -54.589 55.382 1.00 216.41 239 LYS B N 1
ATOM 10910 C CA . LYS B 2 240 ? 45.502 -54.237 55.370 1.00 217.02 239 LYS B CA 1
ATOM 10911 C C . LYS B 2 240 ? 46.368 -55.501 55.172 1.00 221.73 239 LYS B C 1
ATOM 10912 O O . LYS B 2 240 ? 47.388 -55.432 54.478 1.00 222.42 239 LYS B O 1
ATOM 10931 N N . LYS B 2 241 ? 45.964 -56.633 55.821 1.00 217.17 240 LYS B N 1
ATOM 10932 C CA . LYS B 2 241 ? 46.606 -57.960 55.791 1.00 231.60 240 LYS B CA 1
ATOM 10933 C C . LYS B 2 241 ? 47.863 -58.025 56.671 1.00 239.14 240 LYS B C 1
ATOM 10934 O O . LYS B 2 241 ? 48.783 -57.221 56.532 1.00 201.15 240 LYS B O 1
#

Solvent-accessible surface area: 35072 Å² total; per-residue (Å²): 186,74,127,5,77,14,55,38,31,28,98,27,91,38,54,19,57,29,152,0,26,0,40,16,70,21,46,7,124,139,5,44,105,3,3,0,39,17,72,22,121,86,129,157,149,80,62,0,0,3,12,24,74,63,100,67,60,78,54,28,131,83,0,129,77,38,6,76,9,51,61,44,56,91,141,42,8,0,38,0,52,0,64,60,3,97,85,152,2,39,6,51,0,60,0,3,0,50,17,127,20,265,88,188,57,105,118,86,37,80,16,147,18,9,79,1,54,3,35,73,0,22,0,21,3,42,34,30,24,1,55,79,4,1,25,89,10,1,126,121,1,76,178,80,60,34,19,60,10,28,26,71,85,42,130,128,0,22,74,108,0,34,121,41,2,60,126,42,116,14,2,8,0,0,4,51,17,2,7,29,1,0,20,9,26,120,78,48,20,17,16,110,12,102,10,88,149,66,5,60,65,100,1,47,102,95,0,11,85,13,0,95,56,140,67,106,20,8,0,1,0,2,0,6,8,0,0,1,0,0,1,9,17,103,62,10,75,91,11,9,92,38,3,73,79,4,40,71,29,2,167,114,13,98,93,162,58,56,26,1,5,28,1,8,2,52,75,2,42,14,0,48,2,2,11,6,0,68,49,114,84,5,9,107,19,0,6,53,30,3,31,60,3,25,165,94,167,37,12,73,50,96,0,50,51,68,77,4,36,42,12,0,29,160,15,72,0,0,0,5,2,9,1,0,12,5,1,23,54,3,83,113,28,188,18,85,32,2,7,9,18,3,0,35,6,121,64,92,29,2,55,0,14,2,1,0,4,0,0,0,9,1,35,62,12,129,11,68,125,61,0,62,76,0,0,14,85,43,2,1,30,67,116,4,0,81,22,4,44,157,39,31,14,9,1,4,3,0,4,92,73,23,105,125,100,22,15,130,30,38,62,9,17,6,2,74,46,1,17,154,79,13,106,72,5,67,23,77,26,119,7,50,66,63,16,139,24,15,51,48,10,2,65,46,9,13,72,65,217,50,87,17,94,77,1,46,134,94,34,155,154,152,40,108,50,129,74,13,66,53,77,5,109,144,137,33,215,18,19,85,120,0,65,48,16,7,55,92,2,49,57,86,0,57,126,48,33,123,134,54,158,74,154,139,50,66,154,52,31,107,130,22,74,107,5,18,60,87,2,45,51,81,1,94,93,14,87,104,60,7,67,6,0,4,8,4,2,24,10,103,33,177,56,1,79,102,17,3,72,68,1,5,124,17,5,87,74,31,9,125,42,28,13,81,30,6,83,16,76,25,17,58,93,8,35,121,152,54,140,60,161,65,84,49,82,138,45,40,132,156,38,50,109,70,30,31,108,41,43,25,58,33,0,87,4,31,35,20,17,45,57,6,2,1,70,2,6,121,27,0,49,110,24,27,21,54,26,65,4,10,44,73,2,34,146,13,0,87,52,21,5,82,50,6,66,36,67,8,19,1,0,68,62,0,12,94,28,2,113,129,27,78,120,51,55,104,152,0,10,97,62,0,14,101,18,70,145,73,42,95,66,46,29,88,72,75,24,143,108,101,83,153,216

Foldseek 3Di:
DKAKAKDFADEAAQQAKTKIKIAIPDFCLQWAKKFKWWAAPPDDIHTAWMAGNVRDIDGDPVQPPFWDWDDDRVRRMIMIIGGRHDQVPFTWMKMWTKGDDPDRDIDIHIHPTGGHGHAEAEEEDAPLFQQVLLLVLQVVLCVVPVHHYHYDHDPPCLPVCLVCLVPHPHHQKYKDFLQSQQQCVVVPFFDFDDDDPVLVVQFDPVQQVSQAHPRTRFWAFWFKKWKWKKFFCVLPVPDAQAPVCLVVVQVVLVVVQAAAEAEALLQVLQLQLQCPQPHVVSNLQSLVSVLVCLVVVSYPLHRHHVVRLCCVLVPRYGIYIDIQSSVVSSVVGPTPMDTAAHHHYPNGGRAGEMTGTTMTGTSSHPCNVVVSCSVRVRQLDPVNQVSRCVRGRPAGTRGPVCVVVLVVDRNSVRRVVNDVSYYYRRNHSCSVVLSVLSSVLSSCSSNPHDDSVVSVVSNVD/DADDPPFDFPQPDDDPLLVVLVVLLCCLLVCLLVVDDDDPDPVVVVVSVLLVQLSVVLNVVSVVLVVLVVNLCRRQVDDDPVLSVLSVQLSVLSVVCSVVSSVVSSLVSQVVCVVVVVDDDDPCVVPDPALVVLLVNLLVVLVSQLSNLQSQLVNLVVCLVCCVVSVPDPVRNVVSVVSNLVSNLSSVLSVVLNVLSVVVPPVGCVSSVVSVVSVVCSPVSSVVVVVVVVVD

GO terms:
  GO:0042597 periplasmic space (C, EXP)
  GO:0005515 protein binding (F, IPI)
  GO:0030288 outer membrane-bounded periplasmic space (C, IDA)
  GO:0015768 maltose transport (P, IDA)
  GO:1901982 maltose binding (F, IDA)
  GO:0034289 detection of maltose stimulus (P, IMP)
  GO:0042956 maltodextrin transmembrane transport (P, IMP)
  GO:0015768 maltose transport (P, IMP)
  GO:0060326 cell chemotaxis (P, IMP)
  GO:0042597 periplasmic space (C, IDA)
  GO:0006974 DNA damage response (P, IEP)
  GO:0015768 maltose transport (P, IGI)
  GO:0043190 ATP-binding cassette (ABC) transporter complex (C, IGI)
  GO:0055052 ATP-binding cassette (ABC) transporter complex, substrate-binding subunit-containing (C, IGI)
  GO:0008643 carbohydrate transport (P, IGI)
  GO:0042956 maltodextrin transmembrane transport (P, IDA)
  GO:0016020 membrane (C, IDA)

InterPro domains:
  IPR006059 Bacterial-type extracellular solute-binding protein [PF01547] (46-314)
  IPR006060 Maltose/Cyclodextrin ABC transporter, substrate-binding protein [PR00181] (36-54)
  IPR006060 Maltose/Cyclodextrin ABC transporter, substrate-binding protein [PR00181] (70-88)
  IPR006060 Maltose/Cyclodextrin ABC transporter, substrate-binding protein [PR00181] (130-149)
  IPR006060 Maltose/Cyclodextrin ABC transporter, substrate-binding protein [PR00181] (151-170)
  IPR006060 Maltose/Cyclodextrin ABC transporter, substrate-binding protein [PR00181] (171-190)
  IPR006060 Maltose/Cyclodextrin ABC transporter, substrate-binding protein [PR00181] (233-252)
  IPR006060 Maltose/Cyclodextrin ABC transporter, substrate-binding protein [PR00181] (299-320)
  IPR006060 Maltose/Cyclodextrin ABC transporter, substrate-binding protein [PR00181] (357-376)
  IPR006061 Solute-binding family 1, conserved site [PS01037] (133-150)

Nearest PDB structures (foldseek):
  6hd8-assembly1_A  TM=1.002E+00  e=0.000E+00  Lama glama
  8el1-assembly3_C  TM=9.931E-01  e=4.557E-67  Escherichia coli K-12
  4pe2-assembly1_A  TM=9.971E-01  e=4.887E-66  Escherichia coli
  3lbs-assembly1_A  TM=9.954E-01  e=1.078E-65  Escherichia coli
  8el1-assembly4_D  TM=9.910E-01  e=1.998E-64  Escherichia coli K-12

Sequence (693 aa):
QRQLVESGGGLVQPGGSLRLSCAASGSILYFNRMGWYRQAPGKQRELVAAITSGDSTNYADPVKGRFTISRDNAKNTVYLQMNSLKPEDTAVYYCNAKEKGWSFSLYDYWGQGTPVTVVKLVIWINGDKGYNGLAEVGKKFEKDTGIKVTVEHPDKLEEKFPQVAATGDGPDIIFWAHDRFGGYAQSGLLAEITPDKAFQDKLYPFTWDAVRYNGKLIAYPIAVEALSLIYNKDLLPNPPKTWEEIPALDKELKAKGKSALMFNLQEPYFTWPLIAADGNAGAKAGLTFLVDLIKNKHMNADTDYSIAEAAFNKGETAMTINGPWAWSNIDTSKVNYGVTVLPTFKGQPSKPFVGVLSAGINAASPNKELAKEFLENYLLTDEGLEAVNKDKPLGAVALKSYEEELAKDPRIAATMENAQKGEIMPNIPQMSAFWYAVRTAVINAASGRQTVDEALKDAQTVGLNPNFSFRGKQQTRIETFSDAVFALAITLLVLSSTIPETFEDLWASMRDVIPFAICVALIIVIWYQHYIFFLKYGLQDKVTILLNTILLFVLLVYVYPLKFLARFLSEIYGGIFGIIETDLSRFGEYSHQNLKLLMVNYGLGAFAIFLVFSLMYWRAYKMKSLLDLNSYEIFDTKSSIIANLLMCSVPLLSLIITLIDPWGNFRTTILSGFLYFLYVPIMIVFGRITSKK

Radius of gyration: 38.93 Å; Cα contacts (8 Å, |Δi|>4): 1222; chains: 2; bounding box: 67×63×143 Å